Protein 2VN8 (pdb70)

CATH classification: 3.90.180.10 (+1 more: 3.40.50.720)

GO terms:
  GO:0005741 mitochondrial outer membrane (C, IDA)
  GO:0005741 mitochondrial outer membrane (C, EXP)
  GO:0005759 mitochondrial matrix (C, IDA)
  GO:0008753 NADPH dehydrogenase (quinone) activity (F, IDA)
  GO:0006744 ubiquinone biosynthetic process (P, IDA)
  GO:0050136 NADH dehydrogenase (quinone) (non-electrogenic) activity (F, IDA)
  GO:0005739 mitochondrion (C, HTP)
  GO:0005515 protein binding (F, IPI)

Radius of gyration: 31.65 Å; Cα contacts (8 Å, |Δi|>4): 1696; chains: 2; bounding box: 79×56×87 Å

B-factor: mean 46.21, std 8.5, range [23.72, 97.73]

Nearest PDB structures (foldseek):
  2vn8-assembly2_B  TM=1.001E+00  e=1.237E-77  Homo sapiens
  3fbg-assembly1_B  TM=8.139E-01  e=8.336E-25  Staphylococcus haemolyticus JCSC1435
  4dvj-assembly1_A  TM=7.873E-01  e=5.101E-25  Rhizobium etli CFN 42
  4dvj-assembly1_B  TM=7.819E-01  e=1.742E-24  Rhizobium etli CFN 42
  3nx4-assembly1_B  TM=6.907E-01  e=1.406E-17  Salmonella enterica subsp. enterica serovar Typhimurium str. LT2

Organism: Homo sapiens (NCBI:txid9606)

Structure (mmCIF, N/CA/C/O backbone):
data_2VN8
#
_entry.id   2VN8
#
_cell.length_a   106.950
_cell.length_b   106.950
_cell.length_c   177.492
_cell.angle_alpha   90.00
_cell.angle_beta   90.00
_cell.angle_gamma   120.00
#
_symmetry.space_group_name_H-M   'P 32 2 1'
#
loop_
_entity.id
_entity.type
_entity.pdbx_description
1 polymer 'RETICULON-4-INTERACTING PROTEIN 1'
2 non-polymer 'NADPH DIHYDRO-NICOTINAMIDE-ADENINE-DINUCLEOTIDE PHOSPHATE'
3 non-polymer 'SODIUM ION'
4 non-polymer 'CITRIC ACID'
5 non-polymer GLYCEROL
6 water water
#
loop_
_atom_site.group_PDB
_atom_site.id
_atom_site.type_symbol
_atom_site.label_atom_id
_atom_site.label_alt_id
_atom_site.label_comp_id
_atom_site.label_asym_id
_atom_site.label_entity_id
_atom_site.label_seq_id
_atom_site.pdbx_PDB_ins_code
_atom_site.Cartn_x
_atom_site.Cartn_y
_atom_site.Cartn_z
_atom_site.occupancy
_atom_site.B_iso_or_equiv
_atom_site.auth_seq_id
_atom_site.auth_comp_id
_atom_site.auth_asym_id
_atom_site.auth_atom_id
_atom_site.pdbx_PDB_model_num
ATOM 1 N N . LEU A 1 18 ? 16.395 18.111 140.842 1.00 67.74 -5 LEU A N 1
ATOM 2 C CA . LEU A 1 18 ? 17.015 19.007 141.863 1.00 66.55 -5 LEU A CA 1
ATOM 3 C C . LEU A 1 18 ? 18.408 18.483 142.221 1.00 64.93 -5 LEU A C 1
ATOM 4 O O . LEU A 1 18 ? 19.407 18.996 141.722 1.00 61.84 -5 LEU A O 1
ATOM 6 N N . TYR A 1 19 ? 18.462 17.446 143.055 1.00 61.31 -4 TYR A N 1
ATOM 7 C CA . TYR A 1 19 ? 19.722 16.901 143.523 1.00 62.54 -4 TYR A CA 1
ATOM 8 C C . TYR A 1 19 ? 20.587 16.431 142.355 1.00 61.81 -4 TYR A C 1
ATOM 9 O O . TYR A 1 19 ? 20.089 16.153 141.263 1.00 62.52 -4 TYR A O 1
ATOM 11 N N . PHE A 1 20 ? 21.891 16.393 142.609 1.00 59.25 -3 PHE A N 1
ATOM 12 C CA . PHE A 1 20 ? 22.885 15.848 141.707 1.00 55.79 -3 PHE A CA 1
ATOM 13 C C . PHE A 1 20 ? 23.137 14.479 142.256 1.00 56.86 -3 PHE A C 1
ATOM 14 O O . PHE A 1 20 ? 23.487 14.351 143.428 1.00 60.92 -3 PHE A O 1
ATOM 22 N N . GLN A 1 21 ? 22.975 13.454 141.426 1.00 54.98 -2 GLN A N 1
ATOM 23 C CA . GLN A 1 21 ? 23.258 12.076 141.832 1.00 52.96 -2 GLN A CA 1
ATOM 24 C C . GLN A 1 21 ? 24.232 11.488 140.827 1.00 51.94 -2 GLN A C 1
ATOM 25 O O . GLN A 1 21 ? 24.246 11.888 139.667 1.00 52.49 -2 GLN A O 1
ATOM 31 N N . SER A 1 22 ? 25.046 10.549 141.273 1.00 49.74 -1 SER A N 1
ATOM 32 C CA . SER A 1 22 ? 26.023 9.928 140.404 1.00 49.15 -1 SER A CA 1
ATOM 33 C C . SER A 1 22 ? 26.159 8.453 140.776 1.00 49.09 -1 SER A C 1
ATOM 34 O O . SER A 1 22 ? 25.716 8.035 141.830 1.00 48.82 -1 SER A O 1
ATOM 37 N N . MET A 1 23 ? 26.791 7.687 139.901 1.00 49.58 0 MET A N 1
ATOM 38 C CA . MET A 1 23 ? 26.888 6.235 140.011 1.00 48.38 0 MET A CA 1
ATOM 39 C C . MET A 1 23 ? 28.247 5.727 140.426 1.00 47.46 0 MET A C 1
ATOM 40 O O . MET A 1 23 ? 29.275 6.281 140.036 1.00 42.92 0 MET A O 1
ATOM 45 N N . ALA A 1 24 ? 28.244 4.619 141.155 1.00 41.63 45 ALA A N 1
ATOM 46 C CA . ALA A 1 24 ? 29.478 3.995 141.574 1.00 40.94 45 ALA A CA 1
ATOM 47 C C . ALA A 1 24 ? 29.225 2.556 141.994 1.00 41.83 45 ALA A C 1
ATOM 48 O O . ALA A 1 24 ? 28.116 2.179 142.320 1.00 39.06 45 ALA A O 1
ATOM 50 N N . TRP A 1 25 ? 30.269 1.749 141.928 1.00 40.18 46 TRP A N 1
ATOM 51 C CA . TRP A 1 25 ? 30.307 0.482 142.615 1.00 40.96 46 TRP A CA 1
ATOM 52 C C . TRP A 1 25 ? 31.076 0.708 143.920 1.00 43.05 46 TRP A C 1
ATOM 53 O O . TRP A 1 25 ? 32.224 1.137 143.898 1.00 41.94 46 TRP A O 1
ATOM 64 N N . VAL A 1 26 ? 30.424 0.429 145.048 1.00 47.18 47 VAL A N 1
ATOM 65 C CA . VAL A 1 26 ? 31.013 0.636 146.376 1.00 43.39 47 VAL A CA 1
ATOM 66 C C . VAL A 1 26 ? 30.914 -0.650 147.213 1.00 43.71 47 VAL A C 1
ATOM 67 O O . VAL A 1 26 ? 30.136 -1.564 146.901 1.00 42.80 47 VAL A O 1
ATOM 71 N N . ILE A 1 27 ? 31.743 -0.729 148.250 1.00 42.76 48 ILE A N 1
ATOM 72 C CA . ILE A 1 27 ? 31.574 -1.770 149.283 1.00 40.47 48 ILE A CA 1
ATOM 73 C C . ILE A 1 27 ? 31.317 -1.096 150.622 1.00 37.94 48 ILE A C 1
ATOM 74 O O . ILE A 1 27 ? 31.737 0.061 150.867 1.00 41.98 48 ILE A O 1
ATOM 79 N N . ASP A 1 28 ? 30.556 -1.790 151.460 1.00 41.21 49 ASP A N 1
ATOM 80 C CA . ASP A 1 28 ? 30.177 -1.323 152.792 1.00 42.20 49 ASP A CA 1
ATOM 81 C C . ASP A 1 28 ? 30.854 -2.093 153.919 1.00 41.61 49 ASP A C 1
ATOM 82 O O . ASP A 1 28 ? 30.736 -1.727 155.089 1.00 43.43 49 ASP A O 1
ATOM 87 N N . LYS A 1 29 ? 31.524 -3.179 153.561 1.00 43.09 50 LYS A N 1
ATOM 88 C CA . LYS A 1 29 ? 32.309 -3.984 154.472 1.00 43.08 50 LYS A CA 1
ATOM 89 C C . LYS A 1 29 ? 33.237 -4.831 153.621 1.00 44.27 50 LYS A C 1
ATOM 90 O O . LYS A 1 29 ? 32.998 -5.000 152.412 1.00 41.80 50 LYS A O 1
ATOM 96 N N . TYR A 1 30 ? 34.275 -5.381 154.240 1.00 45.62 51 TYR A N 1
ATOM 97 C CA . TYR A 1 30 ? 35.204 -6.262 153.522 1.00 41.88 51 TYR A CA 1
ATOM 98 C C . TYR A 1 30 ? 34.608 -7.642 153.403 1.00 44.36 51 TYR A C 1
ATOM 99 O O . TYR A 1 30 ? 33.819 -8.051 154.234 1.00 44.45 51 TYR A O 1
ATOM 108 N N . GLY A 1 31 ? 34.971 -8.363 152.359 1.00 43.90 52 GLY A N 1
ATOM 109 C CA . GLY A 1 31 ? 34.408 -9.677 152.149 1.00 41.81 52 GLY A CA 1
ATOM 110 C C . GLY A 1 31 ? 34.649 -10.187 150.753 1.00 40.97 52 GLY A C 1
ATOM 111 O O . GLY A 1 31 ? 35.505 -9.695 150.029 1.00 45.30 52 GLY A O 1
ATOM 112 N N . LYS A 1 32 ? 33.872 -11.189 150.394 1.00 44.79 53 LYS A N 1
ATOM 113 C CA . LYS A 1 32 ? 33.922 -11.829 149.104 1.00 43.77 53 LYS A CA 1
ATOM 114 C C . LYS A 1 32 ? 33.166 -10.953 148.108 1.00 44.33 53 LYS A C 1
ATOM 115 O O . LYS A 1 32 ? 32.655 -9.888 148.466 1.00 43.86 53 LYS A O 1
ATOM 121 N N . ASN A 1 33 ? 33.111 -11.395 146.857 1.00 42.72 54 ASN A N 1
ATOM 122 C CA . ASN A 1 33 ? 32.684 -10.522 145.763 1.00 44.28 54 ASN A CA 1
ATOM 123 C C . ASN A 1 33 ? 31.270 -9.957 145.931 1.00 43.61 54 ASN A C 1
ATOM 124 O O . ASN A 1 33 ? 30.948 -8.888 145.407 1.00 42.56 54 ASN A O 1
ATOM 129 N N . GLU A 1 34 ? 30.459 -10.677 146.701 1.00 42.31 55 GLU A N 1
ATOM 130 C CA . GLU A 1 34 ? 29.084 -10.297 147.031 1.00 45.09 55 GLU A CA 1
ATOM 131 C C . GLU A 1 34 ? 28.962 -8.925 147.706 1.00 44.25 55 GLU A C 1
ATOM 132 O O . GLU A 1 34 ? 27.901 -8.340 147.657 1.00 49.62 55 GLU A O 1
ATOM 138 N N . VAL A 1 35 ? 30.029 -8.406 148.318 1.00 43.98 56 VAL A N 1
ATOM 139 C CA . VAL A 1 35 ? 29.967 -7.088 148.960 1.00 43.60 56 VAL A CA 1
ATOM 140 C C . VAL A 1 35 ? 29.875 -5.929 147.962 1.00 43.52 56 VAL A C 1
ATOM 141 O O . VAL A 1 35 ? 29.475 -4.817 148.331 1.00 45.11 56 VAL A O 1
ATOM 145 N N . LEU A 1 36 ? 30.167 -6.184 146.695 1.00 41.30 57 LEU A N 1
ATOM 146 C CA . LEU A 1 36 ? 30.064 -5.137 145.676 1.00 41.70 57 LEU A CA 1
ATOM 147 C C . LEU A 1 36 ? 28.623 -4.658 145.542 1.00 38.86 57 LEU A C 1
ATOM 148 O O . LEU A 1 36 ? 27.707 -5.464 145.429 1.00 42.30 57 LEU A O 1
ATOM 153 N N . ARG A 1 37 ? 28.413 -3.345 145.602 1.00 39.62 58 ARG A N 1
ATOM 154 C CA . ARG A 1 37 ? 27.051 -2.797 145.490 1.00 41.33 58 ARG A CA 1
ATOM 155 C C . ARG A 1 37 ? 27.003 -1.587 144.572 1.00 36.50 58 ARG A C 1
ATOM 156 O O . ARG A 1 37 ? 27.798 -0.651 144.697 1.00 40.64 58 ARG A O 1
ATOM 164 N N . PHE A 1 38 ? 26.034 -1.594 143.666 1.00 42.52 59 PHE A N 1
ATOM 165 C CA . PHE A 1 38 ? 25.862 -0.493 142.717 1.00 38.71 59 PHE A CA 1
ATOM 166 C C . PHE A 1 38 ? 24.906 0.549 143.310 1.00 39.46 59 PHE A C 1
ATOM 167 O O . PHE A 1 38 ? 23.834 0.215 143.820 1.00 37.46 59 PHE A O 1
ATOM 175 N N . THR A 1 39 ? 25.295 1.812 143.231 1.00 39.41 60 THR A N 1
ATOM 176 C CA . THR A 1 39 ? 24.473 2.892 143.735 1.00 42.32 60 THR A CA 1
ATOM 177 C C . THR A 1 39 ? 24.380 3.992 142.689 1.00 41.11 60 THR A C 1
ATOM 178 O O . THR A 1 39 ? 25.345 4.272 142.001 1.00 41.73 60 THR A O 1
ATOM 182 N N . GLN A 1 40 ? 23.202 4.577 142.563 1.00 40.80 61 GLN A N 1
ATOM 183 C CA . GLN A 1 40 ? 22.997 5.772 141.749 1.00 45.32 61 GLN A CA 1
ATOM 184 C C . GLN A 1 40 ? 22.793 6.990 142.638 1.00 44.99 61 GLN A C 1
ATOM 185 O O . GLN A 1 40 ? 22.248 7.998 142.199 1.00 46.72 61 GLN A O 1
ATOM 191 N N . ASN A 1 41 ? 23.258 6.899 143.884 1.00 46.73 62 ASN A N 1
ATOM 192 C CA . ASN A 1 41 ? 23.045 7.952 144.860 1.00 48.12 62 ASN A CA 1
ATOM 193 C C . ASN A 1 41 ? 24.355 8.473 145.396 1.00 48.74 62 ASN A C 1
ATOM 194 O O . ASN A 1 41 ? 24.421 8.882 146.538 1.00 48.21 62 ASN A O 1
ATOM 199 N N . MET A 1 42 ? 25.407 8.446 144.587 1.00 53.18 63 MET A N 1
ATOM 200 C CA . MET A 1 42 ? 26.661 9.054 145.005 1.00 52.89 63 MET A CA 1
ATOM 201 C C . MET A 1 42 ? 26.507 10.569 144.953 1.00 52.98 63 MET A C 1
ATOM 202 O O . MET A 1 42 ? 25.831 11.132 144.061 1.00 52.84 63 MET A O 1
ATOM 207 N N . MET A 1 43 ? 27.097 11.211 145.962 1.00 50.29 64 MET A N 1
ATOM 208 C CA . MET A 1 43 ? 27.154 12.665 146.044 1.00 48.67 64 MET A CA 1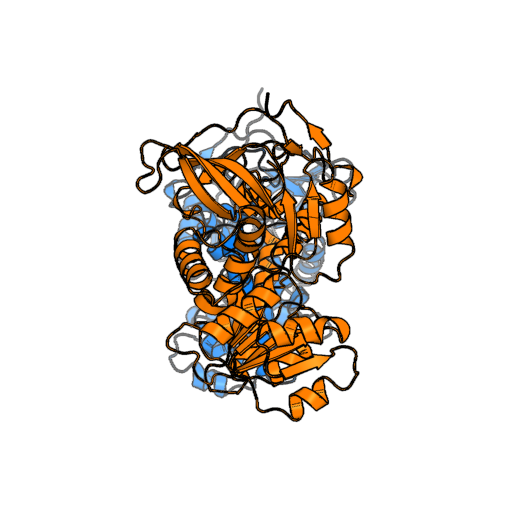
ATOM 209 C C . MET A 1 43 ? 28.095 13.208 144.961 1.00 47.27 64 MET A C 1
ATOM 210 O O . MET A 1 43 ? 29.022 12.544 144.548 1.00 45.02 64 MET A O 1
ATOM 212 N N . MET A 1 44 ? 27.829 14.421 144.508 1.00 47.58 65 MET A N 1
ATOM 213 C CA . MET A 1 44 ? 28.728 15.152 143.624 1.00 47.96 65 MET A CA 1
ATOM 214 C C . MET A 1 44 ? 30.183 15.160 144.114 1.00 44.80 65 MET A C 1
ATOM 215 O O . MET A 1 44 ? 30.429 15.298 145.305 1.00 48.24 65 MET A O 1
ATOM 220 N N . PRO A 1 45 ? 31.154 15.078 143.191 1.00 45.42 66 PRO A N 1
ATOM 221 C CA . PRO A 1 45 ? 32.532 15.097 143.671 1.00 43.28 66 PRO A CA 1
ATOM 222 C C . PRO A 1 45 ? 32.933 16.503 144.118 1.00 48.72 66 PRO A C 1
ATOM 223 O O . PRO A 1 45 ? 32.403 17.484 143.602 1.00 42.96 66 PRO A O 1
ATOM 227 N N . ILE A 1 46 ? 33.848 16.587 145.076 1.00 47.32 67 ILE A N 1
ATOM 228 C CA . ILE A 1 46 ? 34.204 17.860 145.701 1.00 48.78 67 ILE A CA 1
ATOM 229 C C . ILE A 1 46 ? 35.717 18.056 145.646 1.00 46.58 67 ILE A C 1
ATOM 230 O O . ILE A 1 46 ? 36.467 17.161 145.959 1.00 42.01 67 ILE A O 1
ATOM 235 N N . ILE A 1 47 ? 36.140 19.245 145.249 1.00 47.36 68 ILE A N 1
ATOM 236 C CA . ILE A 1 47 ? 37.525 19.681 145.394 1.00 46.68 68 ILE A CA 1
ATOM 237 C C . ILE A 1 47 ? 37.713 20.265 146.808 1.00 45.43 68 ILE A C 1
ATOM 238 O O . ILE A 1 47 ? 37.184 21.317 147.123 1.00 43.85 68 ILE A O 1
ATOM 243 N N . HIS A 1 48 ? 38.426 19.539 147.665 1.00 48.07 69 HIS A N 1
ATOM 244 C CA . HIS A 1 48 ? 38.739 20.017 149.027 1.00 50.99 69 HIS A CA 1
ATOM 245 C C . HIS A 1 48 ? 40.008 20.855 149.084 1.00 46.67 69 HIS A C 1
ATOM 246 O O . HIS A 1 48 ? 40.106 21.712 149.916 1.00 47.74 69 HIS A O 1
ATOM 253 N N . TYR A 1 49 ? 40.973 20.575 148.204 1.00 48.20 70 TYR A N 1
ATOM 254 C CA . TYR A 1 49 ? 42.297 21.202 148.216 1.00 43.74 70 TYR A CA 1
ATOM 255 C C . TYR A 1 49 ? 42.584 21.855 146.878 1.00 40.60 70 TYR A C 1
ATOM 256 O O . TYR A 1 49 ? 42.180 21.335 145.851 1.00 38.66 70 TYR A O 1
ATOM 265 N N . PRO A 1 50 ? 43.306 22.993 146.872 1.00 37.99 71 PRO A N 1
ATOM 266 C CA . PRO A 1 50 ? 43.474 23.720 145.618 1.00 37.59 71 PRO A CA 1
ATOM 267 C C . PRO A 1 50 ? 44.315 23.025 144.526 1.00 41.10 71 PRO A C 1
ATOM 268 O O . PRO A 1 50 ? 44.382 23.510 143.398 1.00 42.71 71 PRO A O 1
ATOM 272 N N . ASN A 1 51 ? 44.886 21.870 144.825 1.00 36.84 72 ASN A N 1
ATOM 273 C CA . ASN A 1 51 ? 45.687 21.126 143.853 1.00 39.26 72 ASN A CA 1
ATOM 274 C C . ASN A 1 51 ? 44.938 19.879 143.287 1.00 42.74 72 ASN A C 1
ATOM 275 O O . ASN A 1 51 ? 45.532 19.055 142.591 1.00 42.74 72 ASN A O 1
ATOM 280 N N . GLU A 1 52 ? 43.637 19.759 143.572 1.00 38.85 73 GLU A N 1
ATOM 281 C CA . GLU A 1 52 ? 42.861 18.645 143.066 1.00 43.15 73 GLU A CA 1
ATOM 282 C C . GLU A 1 52 ? 42.193 18.970 141.722 1.00 43.56 73 GLU A C 1
ATOM 283 O O . GLU A 1 52 ? 41.998 20.134 141.355 1.00 42.29 73 GLU A O 1
ATOM 289 N N . VAL A 1 53 ? 41.884 17.890 141.021 1.00 39.22 74 VAL A N 1
ATOM 290 C CA . VAL A 1 53 ? 41.217 17.881 139.739 1.00 43.44 74 VAL A CA 1
ATOM 291 C C . VAL A 1 53 ? 40.090 16.836 139.858 1.00 40.13 74 VAL A C 1
ATOM 292 O O . VAL A 1 53 ? 40.323 15.758 140.353 1.00 40.61 74 VAL A O 1
ATOM 296 N N . ILE A 1 54 ? 38.877 17.180 139.439 1.00 40.83 75 ILE A N 1
ATOM 297 C CA . ILE A 1 54 ? 37.814 16.201 139.214 1.00 40.73 75 ILE A CA 1
ATOM 298 C C . ILE A 1 54 ? 37.848 15.704 137.779 1.00 40.75 75 ILE A C 1
ATOM 299 O O . ILE A 1 54 ? 37.799 16.490 136.855 1.00 37.95 75 ILE A O 1
ATOM 304 N N . VAL A 1 55 ? 37.823 14.390 137.615 1.00 38.87 76 VAL A N 1
ATOM 305 C CA . VAL A 1 55 ? 37.845 13.733 136.326 1.00 41.24 76 VAL A CA 1
ATOM 306 C C . VAL A 1 55 ? 36.562 12.902 136.069 1.00 42.23 76 VAL A C 1
ATOM 307 O O . VAL A 1 55 ? 36.104 12.203 136.947 1.00 38.39 76 VAL A O 1
ATOM 311 N N . LYS A 1 56 ? 35.960 13.040 134.892 1.00 39.45 77 LYS A N 1
ATOM 312 C CA . LYS A 1 56 ? 34.917 12.121 134.442 1.00 38.17 77 LYS A CA 1
ATOM 313 C C . LYS A 1 56 ? 35.635 10.861 134.021 1.00 40.11 77 LYS A C 1
ATOM 314 O O . LYS A 1 56 ? 36.441 10.897 133.100 1.00 46.02 77 LYS A O 1
ATOM 320 N N . VAL A 1 57 ? 35.326 9.756 134.680 1.00 41.09 78 VAL A N 1
ATOM 321 C CA . VAL A 1 57 ? 35.883 8.453 134.315 1.00 39.88 78 VAL A CA 1
ATOM 322 C C . VAL A 1 57 ? 35.207 7.921 133.012 1.00 42.40 78 VAL A C 1
ATOM 323 O O . VAL A 1 57 ? 33.988 7.779 132.922 1.00 39.58 78 VAL A O 1
ATOM 327 N N . HIS A 1 58 ? 36.020 7.640 132.003 1.00 43.48 79 HIS A N 1
ATOM 328 C CA . HIS A 1 58 ? 35.537 6.976 130.770 1.00 41.34 79 HIS A CA 1
ATOM 329 C C . HIS A 1 58 ? 35.861 5.507 130.827 1.00 43.55 79 HIS A C 1
ATOM 330 O O . HIS A 1 58 ? 35.097 4.686 130.353 1.00 44.43 79 HIS A O 1
ATOM 337 N N . ALA A 1 59 ? 37.024 5.167 131.371 1.00 40.30 80 ALA A N 1
ATOM 338 C CA . ALA A 1 59 ? 37.361 3.741 131.584 1.00 40.02 80 ALA A CA 1
ATOM 339 C C . ALA A 1 59 ? 38.279 3.562 132.770 1.00 41.74 80 ALA A C 1
ATOM 340 O O . ALA A 1 59 ? 38.977 4.501 133.185 1.00 40.71 80 ALA A O 1
ATOM 342 N N . ALA A 1 60 ? 38.259 2.347 133.321 1.00 41.82 81 ALA A N 1
ATOM 343 C CA . ALA A 1 60 ? 39.019 1.981 134.509 1.00 43.49 81 ALA A CA 1
ATOM 344 C C . ALA A 1 60 ? 39.466 0.539 134.291 1.00 45.21 81 ALA A C 1
ATOM 345 O O . ALA A 1 60 ? 38.953 -0.108 133.446 1.00 50.99 81 ALA A O 1
ATOM 347 N N . SER A 1 61 ? 40.464 0.079 135.007 1.00 47.79 82 SER A N 1
ATOM 348 C CA . SER A 1 61 ? 40.903 -1.306 134.917 1.00 48.60 82 SER A CA 1
ATOM 349 C C . SER A 1 61 ? 40.785 -1.862 136.313 1.00 45.30 82 SER A C 1
ATOM 350 O O . SER A 1 61 ? 40.718 -1.090 137.281 1.00 45.74 82 SER A O 1
ATOM 353 N N . VAL A 1 62 ? 40.705 -3.181 136.385 1.00 45.85 83 VAL A N 1
ATOM 354 C CA . VAL A 1 62 ? 40.738 -3.939 137.623 1.00 46.70 83 VAL A CA 1
ATOM 355 C C . VAL A 1 62 ? 42.158 -4.498 137.796 1.00 48.87 83 VAL A C 1
ATOM 356 O O . VAL A 1 62 ? 42.774 -4.969 136.853 1.00 49.51 83 VAL A O 1
ATOM 360 N N . ASN A 1 63 ? 42.644 -4.452 139.028 1.00 46.02 84 ASN A N 1
ATOM 361 C CA . ASN A 1 63 ? 44.025 -4.793 139.387 1.00 46.07 84 ASN A CA 1
ATOM 362 C C . ASN A 1 63 ? 43.900 -5.815 140.513 1.00 43.69 84 ASN A C 1
ATOM 363 O O . ASN A 1 63 ? 42.891 -5.780 141.252 1.00 40.87 84 ASN A O 1
ATOM 368 N N . PRO A 1 64 ? 44.865 -6.747 140.654 1.00 41.41 85 PRO A N 1
ATOM 369 C CA . PRO A 1 64 ? 44.715 -7.611 141.816 1.00 42.36 85 PRO A CA 1
ATOM 370 C C . PRO A 1 64 ? 44.575 -6.889 143.148 1.00 41.42 85 PRO A C 1
ATOM 371 O O . PRO A 1 64 ? 43.873 -7.401 144.008 1.00 44.46 85 PRO A O 1
ATOM 375 N N . ILE A 1 65 ? 45.223 -5.725 143.321 1.00 46.86 86 ILE A N 1
ATOM 376 C CA . ILE A 1 65 ? 45.082 -4.940 144.579 1.00 43.22 86 ILE A CA 1
ATOM 377 C C . ILE A 1 65 ? 43.604 -4.656 144.869 1.00 46.24 86 ILE A C 1
ATOM 378 O O . ILE A 1 65 ? 43.189 -4.604 146.035 1.00 43.28 86 ILE A O 1
ATOM 383 N N . ASP A 1 66 ? 42.791 -4.480 143.831 1.00 46.78 87 ASP A N 1
ATOM 384 C CA . ASP A 1 66 ? 41.345 -4.261 144.039 1.00 43.97 87 ASP A CA 1
ATOM 385 C C . ASP A 1 66 ? 40.604 -5.425 144.649 1.00 42.00 87 ASP A C 1
ATOM 386 O O . ASP A 1 66 ? 39.743 -5.219 145.505 1.00 41.66 87 ASP A O 1
ATOM 391 N N . VAL A 1 67 ? 40.881 -6.632 144.158 1.00 42.50 88 VAL A N 1
ATOM 392 C CA . VAL A 1 67 ? 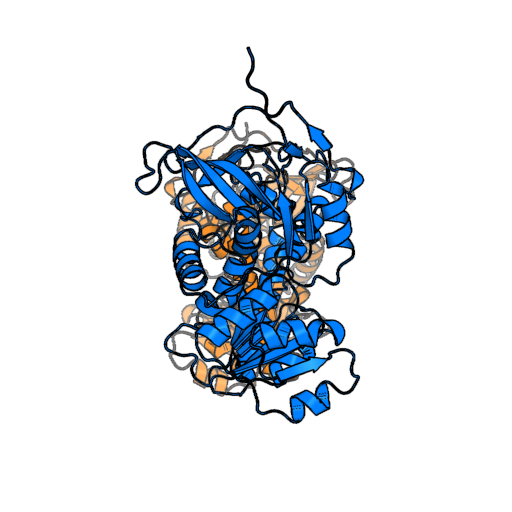40.249 -7.850 144.676 1.00 42.05 88 VAL A CA 1
ATOM 393 C C . VAL A 1 67 ? 40.717 -8.073 146.115 1.00 43.71 88 VAL A C 1
ATOM 394 O O . VAL A 1 67 ? 39.953 -8.428 146.996 1.00 43.14 88 VAL A O 1
ATOM 398 N N . ASN A 1 68 ? 42.000 -7.845 146.359 1.00 47.22 89 ASN A N 1
ATOM 399 C CA . ASN A 1 68 ? 42.549 -8.064 147.673 1.00 44.64 89 ASN A CA 1
ATOM 400 C C . ASN A 1 68 ? 42.009 -7.066 148.685 1.00 43.59 89 ASN A C 1
ATOM 401 O O . ASN A 1 68 ? 41.583 -7.458 149.767 1.00 46.82 89 ASN A O 1
ATOM 406 N N . MET A 1 69 ? 42.023 -5.793 148.335 1.00 42.70 90 MET A N 1
ATOM 407 C CA . MET A 1 69 ? 41.414 -4.748 149.183 1.00 44.25 90 MET A CA 1
ATOM 408 C C . MET A 1 69 ? 39.941 -4.967 149.463 1.00 41.99 90 MET A C 1
ATOM 409 O O . MET A 1 69 ? 39.487 -4.657 150.561 1.00 41.10 90 MET A O 1
ATOM 414 N N . ARG A 1 70 ? 39.203 -5.499 148.487 1.00 42.68 91 ARG A N 1
ATOM 415 C CA . ARG A 1 70 ? 37.803 -5.865 148.712 1.00 42.48 91 ARG A CA 1
ATOM 416 C C . ARG A 1 70 ? 37.685 -6.834 149.882 1.00 42.51 91 ARG A C 1
ATOM 417 O O . ARG A 1 70 ? 36.782 -6.710 150.697 1.00 42.37 91 ARG A O 1
ATOM 425 N N . SER A 1 71 ? 38.610 -7.777 149.954 1.00 46.11 92 SER A N 1
ATOM 426 C CA . SER A 1 71 ? 38.669 -8.755 151.030 1.00 44.88 92 SER A CA 1
ATOM 427 C C . SER A 1 71 ? 39.285 -8.270 152.353 1.00 43.88 92 SER A C 1
ATOM 428 O O . SER A 1 71 ? 39.303 -9.034 153.306 1.00 43.40 92 SER A O 1
ATOM 431 N N . GLY A 1 72 ? 39.778 -7.035 152.424 1.00 42.59 93 GLY A N 1
ATOM 432 C CA . GLY A 1 72 ? 40.317 -6.480 153.678 1.00 42.96 93 GLY A CA 1
ATOM 433 C C . GLY A 1 72 ? 41.822 -6.258 153.669 1.00 44.62 93 GLY A C 1
ATOM 434 O O . GLY A 1 72 ? 42.371 -5.664 154.579 1.00 42.24 93 GLY A O 1
ATOM 435 N N . TYR A 1 73 ? 42.492 -6.719 152.625 1.00 43.36 94 TYR A N 1
ATOM 436 C CA . TYR A 1 73 ? 43.932 -6.612 152.544 1.00 43.08 94 TYR A CA 1
ATOM 437 C C . TYR A 1 73 ? 44.383 -5.165 152.682 1.00 45.13 94 TYR A C 1
ATOM 438 O O . TYR A 1 73 ? 43.863 -4.295 152.009 1.00 42.47 94 TYR A O 1
ATOM 447 N N . GLY A 1 74 ? 45.354 -4.915 153.557 1.00 42.97 95 GLY A N 1
ATOM 448 C CA . GLY A 1 74 ? 45.894 -3.572 153.733 1.00 44.17 95 GLY A CA 1
ATOM 449 C C . GLY A 1 74 ? 45.036 -2.584 154.519 1.00 46.30 95 GLY A C 1
ATOM 450 O O . GLY A 1 74 ? 45.461 -1.464 154.721 1.00 46.27 95 GLY A O 1
ATOM 451 N N . ALA A 1 75 ? 43.857 -3.008 154.980 1.00 45.76 96 ALA A N 1
ATOM 452 C CA . ALA A 1 75 ? 42.892 -2.131 155.627 1.00 43.74 96 ALA A CA 1
ATOM 453 C C . ALA A 1 75 ? 43.523 -1.316 156.760 1.00 44.49 96 ALA A C 1
ATOM 454 O O . ALA A 1 75 ? 43.254 -0.136 156.877 1.00 45.88 96 ALA A O 1
ATOM 456 N N . THR A 1 76 ? 44.389 -1.937 157.553 1.00 42.63 97 THR A N 1
ATOM 457 C CA . THR A 1 76 ? 44.984 -1.322 158.727 1.00 42.75 97 THR A CA 1
ATOM 458 C C . THR A 1 76 ? 45.901 -0.200 158.340 1.00 43.23 97 THR A C 1
ATOM 459 O O . THR A 1 76 ? 45.798 0.899 158.860 1.00 44.05 97 THR A O 1
ATOM 463 N N . ALA A 1 77 ? 46.817 -0.497 157.434 1.00 40.79 98 ALA A N 1
ATOM 464 C CA . ALA A 1 77 ? 47.754 0.479 156.958 1.00 45.04 98 ALA A CA 1
ATOM 465 C C . ALA A 1 77 ? 47.014 1.587 156.178 1.00 43.91 98 ALA A C 1
ATOM 466 O O . ALA A 1 77 ? 47.343 2.748 156.303 1.00 41.07 98 ALA A O 1
ATOM 468 N N . LEU A 1 78 ? 46.028 1.222 155.367 1.00 43.42 99 LEU A N 1
ATOM 469 C CA . LEU A 1 78 ? 45.375 2.201 154.508 1.00 42.46 99 LEU A CA 1
ATOM 470 C C . LEU A 1 78 ? 44.520 3.131 155.309 1.00 40.75 99 LEU A C 1
ATOM 471 O O . LEU A 1 78 ? 44.445 4.284 154.958 1.00 41.23 99 LEU A O 1
ATOM 476 N N . ASN A 1 79 ? 43.957 2.654 156.421 1.00 40.93 100 ASN A N 1
ATOM 477 C CA . ASN A 1 79 ? 43.149 3.493 157.291 1.00 42.98 100 ASN A CA 1
ATOM 478 C C . ASN A 1 79 ? 43.973 4.511 158.019 1.00 43.46 100 ASN A C 1
ATOM 479 O O . ASN A 1 79 ? 43.532 5.622 158.208 1.00 43.10 100 ASN A O 1
ATOM 484 N N . MET A 1 80 ? 45.192 4.144 158.376 1.00 45.11 101 MET A N 1
ATOM 485 C CA . MET A 1 80 ? 46.107 5.101 158.948 1.00 45.31 101 MET A CA 1
ATOM 486 C C . MET A 1 80 ? 46.410 6.220 157.951 1.00 44.11 101 MET A C 1
ATOM 487 O O . MET A 1 80 ? 46.470 7.369 158.335 1.00 45.61 101 MET A O 1
ATOM 492 N N . LYS A 1 81 ? 46.612 5.854 156.694 1.00 43.01 102 LYS A N 1
ATOM 493 C CA . LYS A 1 81 ? 46.808 6.793 155.604 1.00 46.32 102 LYS A CA 1
ATOM 494 C C . LYS A 1 81 ? 45.594 7.675 155.337 1.00 47.43 102 LYS A C 1
ATOM 495 O O . LYS A 1 81 ? 45.748 8.845 155.016 1.00 48.52 102 LYS A O 1
ATOM 501 N N . ARG A 1 82 ? 44.398 7.093 155.432 1.00 45.99 103 ARG A N 1
ATOM 502 C CA . ARG A 1 82 ? 43.153 7.820 155.224 1.00 41.20 103 ARG A CA 1
ATOM 503 C C . ARG A 1 82 ? 42.926 8.848 156.316 1.00 46.10 103 ARG A C 1
ATOM 504 O O . ARG A 1 82 ? 42.312 9.880 156.079 1.00 49.82 103 ARG A O 1
ATOM 512 N N . ASP A 1 83 ? 43.397 8.550 157.521 1.00 46.49 104 ASP A N 1
ATOM 513 C CA . ASP A 1 83 ? 43.135 9.393 158.666 1.00 52.78 104 ASP A CA 1
ATOM 514 C C . ASP A 1 83 ? 44.319 9.443 159.639 1.00 54.82 104 ASP A C 1
ATOM 515 O O . ASP A 1 83 ? 44.290 8.833 160.724 1.00 49.29 104 ASP A O 1
ATOM 520 N N . PRO A 1 84 ? 45.363 10.190 159.252 1.00 60.96 105 PRO A N 1
ATOM 521 C CA . PRO A 1 84 ? 46.587 10.316 160.039 1.00 66.74 105 PRO A CA 1
ATOM 522 C C . PRO A 1 84 ? 46.312 10.703 161.500 1.00 73.08 105 PRO A C 1
ATOM 523 O O . PRO A 1 84 ? 46.958 10.181 162.415 1.00 75.81 105 PRO A O 1
ATOM 527 N N . LEU A 1 85 ? 45.339 11.590 161.709 1.00 77.05 106 LEU A N 1
ATOM 528 C CA . LEU A 1 85 ? 45.046 12.134 163.042 1.00 78.24 106 LEU A CA 1
ATOM 529 C C . LEU A 1 85 ? 44.355 11.123 163.968 1.00 78.40 106 LEU A C 1
ATOM 530 O O . LEU A 1 85 ? 44.389 11.287 165.171 1.00 79.52 106 LEU A O 1
ATOM 535 N N . HIS A 1 86 ? 43.741 10.083 163.411 1.00 81.63 107 HIS A N 1
ATOM 536 C CA . HIS A 1 86 ? 42.764 9.244 164.134 1.00 84.95 107 HIS A CA 1
ATOM 537 C C . HIS A 1 86 ? 41.573 10.116 164.598 1.00 87.60 107 HIS A C 1
ATOM 538 O O . HIS A 1 86 ? 41.138 10.084 165.757 1.00 91.10 107 HIS A O 1
ATOM 545 N N . VAL A 1 87 ? 41.075 10.898 163.643 1.00 89.01 108 VAL A N 1
ATOM 546 C CA . VAL A 1 87 ? 39.940 11.794 163.801 1.00 89.28 108 VAL A CA 1
ATOM 547 C C . VAL A 1 87 ? 38.632 11.191 163.211 1.00 90.87 108 VAL A C 1
ATOM 548 O O . VAL A 1 87 ? 37.559 11.783 163.362 1.00 93.86 108 VAL A O 1
ATOM 552 N N . LYS A 1 88 ? 38.721 10.015 162.571 1.00 89.36 109 LYS A N 1
ATOM 553 C CA . LYS A 1 88 ? 37.548 9.274 162.039 1.00 87.56 109 LYS A CA 1
ATOM 554 C C . LYS A 1 88 ? 37.247 8.006 162.859 1.00 86.79 109 LYS A C 1
ATOM 555 O O . LYS A 1 88 ? 38.142 7.472 163.525 1.00 86.58 109 LYS A O 1
ATOM 561 N N . ILE A 1 89 ? 35.995 7.527 162.794 1.00 84.35 110 ILE A N 1
ATOM 562 C CA . ILE A 1 89 ? 35.556 6.309 163.519 1.00 80.29 110 ILE A CA 1
ATOM 563 C C . ILE A 1 89 ? 35.738 5.052 162.649 1.00 75.52 110 ILE A C 1
ATOM 564 O O . ILE A 1 89 ? 35.780 5.160 161.416 1.00 73.66 110 ILE A O 1
ATOM 566 N N . LYS A 1 90 ? 35.857 3.881 163.290 1.00 70.44 111 LYS A N 1
ATOM 567 C CA . LYS A 1 90 ? 36.054 2.599 162.574 1.00 67.83 111 LYS A CA 1
ATOM 568 C C . LYS A 1 90 ? 34.886 2.314 161.623 1.00 66.57 111 LYS A C 1
ATOM 569 O O . LYS A 1 90 ? 33.727 2.617 161.937 1.00 66.03 111 LYS A O 1
ATOM 573 N N . GLY A 1 91 ? 35.204 1.746 160.456 1.00 61.57 112 GLY A N 1
ATOM 574 C CA . GLY A 1 91 ? 34.237 1.591 159.379 1.00 56.38 112 GLY A CA 1
ATOM 575 C C . GLY A 1 91 ? 33.974 2.892 158.649 1.00 54.57 112 GLY A C 1
ATOM 576 O O . GLY A 1 91 ? 33.071 2.958 157.823 1.00 54.43 112 GLY A O 1
ATOM 577 N N . GLU A 1 92 ? 34.779 3.921 158.917 1.00 53.16 113 GLU A N 1
ATOM 578 C CA . GLU A 1 92 ? 34.592 5.233 158.292 1.00 49.37 113 GLU A CA 1
ATOM 579 C C . GLU A 1 92 ? 35.108 5.334 156.873 1.00 49.70 113 GLU A C 1
ATOM 580 O O . GLU A 1 92 ? 34.814 6.320 156.186 1.00 51.02 113 GLU A O 1
ATOM 582 N N . GLU A 1 93 ? 35.875 4.339 156.417 1.00 46.55 114 GLU A N 1
ATOM 583 C CA . GLU A 1 93 ? 36.247 4.261 155.007 1.00 44.00 114 GLU A CA 1
ATOM 584 C C . GLU A 1 93 ? 35.064 3.924 154.085 1.00 38.22 114 GLU A C 1
ATOM 585 O O . GLU A 1 93 ? 35.124 4.124 152.873 1.00 40.13 114 GLU A O 1
ATOM 591 N N . PHE A 1 94 ? 34.016 3.362 154.662 1.00 39.36 115 PHE A N 1
ATOM 592 C CA . PHE A 1 94 ? 32.865 2.890 153.913 1.00 39.33 115 PHE A CA 1
ATOM 593 C C . PHE A 1 94 ? 31.837 4.010 153.778 1.00 39.80 115 PHE A C 1
ATOM 594 O O . PHE A 1 94 ? 31.662 4.783 154.695 1.00 42.74 115 PHE A O 1
ATOM 602 N N . PRO A 1 95 ? 31.144 4.108 152.631 1.00 41.42 116 PRO A N 1
ATOM 603 C CA . PRO A 1 95 ? 31.281 3.269 151.434 1.00 39.05 116 PRO A CA 1
ATOM 604 C C . PRO A 1 95 ? 32.564 3.493 150.665 1.00 40.49 116 PRO A C 1
ATOM 605 O O . PRO A 1 95 ? 32.953 4.622 150.406 1.00 38.15 116 PRO A O 1
ATOM 609 N N . LEU A 1 96 ? 33.205 2.398 150.287 1.00 36.47 117 LEU A N 1
ATOM 610 C CA . LEU A 1 96 ? 34.484 2.444 149.630 1.00 39.81 117 LEU A CA 1
ATOM 611 C C . LEU A 1 96 ? 34.356 2.122 148.146 1.00 38.74 117 LEU A C 1
ATOM 612 O O . LEU A 1 96 ? 33.850 1.081 147.794 1.00 37.67 117 LEU A O 1
ATOM 617 N N . THR A 1 97 ? 34.824 3.032 147.292 1.00 41.70 118 THR A N 1
ATOM 618 C CA . THR A 1 97 ? 34.967 2.821 145.842 1.00 41.07 118 THR A CA 1
ATOM 619 C C . THR A 1 97 ? 36.386 2.334 145.519 1.00 42.69 118 THR A C 1
ATOM 620 O O . THR A 1 97 ? 37.387 3.048 145.751 1.00 37.16 118 THR A O 1
ATOM 624 N N . LEU A 1 98 ? 36.478 1.103 144.986 1.00 39.22 119 LEU A N 1
ATOM 625 C CA . LEU A 1 98 ? 37.730 0.541 144.519 1.00 39.01 119 LEU A CA 1
ATOM 626 C C . LEU A 1 98 ? 38.009 1.009 143.092 1.00 44.68 119 LEU A C 1
ATOM 627 O O . LEU A 1 98 ? 37.206 1.757 142.515 1.00 42.00 119 LEU A O 1
ATOM 632 N N . GLY A 1 99 ? 39.123 0.532 142.523 1.00 42.25 120 GLY A N 1
ATOM 633 C CA . GLY A 1 99 ? 39.603 0.911 141.210 1.00 40.79 120 GLY A CA 1
ATOM 634 C C . GLY A 1 99 ? 40.722 1.929 141.335 1.00 42.99 120 GLY A C 1
ATOM 635 O O . GLY A 1 99 ? 40.534 2.955 141.934 1.00 41.81 120 GLY A O 1
ATOM 636 N N . ARG A 1 100 ? 41.873 1.644 140.739 1.00 43.00 121 ARG A N 1
ATOM 637 C CA . ARG A 1 100 ? 43.066 2.496 140.827 1.00 42.31 121 ARG A CA 1
ATOM 638 C C . ARG A 1 100 ? 43.389 3.282 139.557 1.00 43.15 121 ARG A C 1
ATOM 639 O O . ARG A 1 100 ? 44.030 4.313 139.615 1.00 48.58 121 ARG A O 1
ATOM 647 N N . ASP A 1 101 ? 42.948 2.803 138.416 1.00 45.36 122 ASP A N 1
ATOM 648 C CA . ASP A 1 101 ? 43.261 3.411 137.124 1.00 45.82 122 ASP A CA 1
ATOM 649 C C . ASP A 1 101 ? 42.087 4.144 136.524 1.00 40.87 122 ASP A C 1
ATOM 650 O O . ASP A 1 101 ? 40.987 3.643 136.554 1.00 42.83 122 ASP A O 1
ATOM 655 N N . VAL A 1 102 ? 42.378 5.232 135.847 1.00 45.08 123 VAL A N 1
ATOM 656 C CA . VAL A 1 102 ? 41.342 6.012 135.136 1.00 44.18 123 VAL A CA 1
ATOM 657 C C . VAL A 1 102 ? 41.910 6.529 133.846 1.00 43.36 123 VAL A C 1
ATOM 658 O O . VAL A 1 102 ? 43.055 7.040 133.819 1.00 39.09 123 VAL A O 1
ATOM 662 N N . SER A 1 103 ? 41.131 6.386 132.778 1.00 40.95 124 SER A N 1
ATOM 663 C CA . SER A 1 103 ? 41.268 7.270 131.650 1.00 42.08 124 SER A CA 1
ATOM 664 C C . SER A 1 103 ? 39.998 8.125 131.535 1.00 40.34 124 SER A C 1
ATOM 665 O O . SER A 1 103 ? 38.918 7.617 131.596 1.00 38.20 124 SER A O 1
ATOM 668 N N . GLY A 1 104 ? 40.128 9.425 131.341 1.00 39.00 125 GLY A N 1
ATOM 669 C CA . GLY A 1 104 ? 38.927 10.233 131.218 1.00 36.99 125 GLY A CA 1
ATOM 670 C C . GLY A 1 104 ? 39.179 11.672 130.854 1.00 37.26 125 GLY A C 1
ATOM 671 O O . GLY A 1 104 ? 40.204 11.997 130.269 1.00 40.80 125 GLY A O 1
ATOM 672 N N . VAL A 1 105 ? 38.236 12.513 131.246 1.00 38.36 126 VAL A N 1
ATOM 673 C CA . VAL A 1 105 ? 38.232 13.948 130.940 1.00 36.74 126 VAL A CA 1
ATOM 674 C C . VAL A 1 105 ? 38.115 14.827 132.194 1.00 40.03 126 VAL A C 1
ATOM 675 O O . VAL A 1 105 ? 37.308 14.569 133.069 1.00 37.63 126 VAL A O 1
ATOM 679 N N . VAL A 1 106 ? 38.876 15.926 132.237 1.00 42.16 127 VAL A N 1
ATOM 680 C CA . VAL A 1 106 ? 38.861 16.846 133.350 1.00 43.24 127 VAL A CA 1
ATOM 681 C C . VAL A 1 106 ? 37.579 17.663 133.381 1.00 47.84 127 VAL A C 1
ATOM 682 O O . VAL A 1 106 ? 37.269 18.402 132.414 1.00 43.28 127 VAL A O 1
ATOM 686 N N . MET A 1 107 ? 36.865 17.588 134.509 1.00 46.97 128 MET A N 1
ATOM 687 C CA . MET A 1 107 ? 35.663 18.424 134.739 1.00 39.32 128 MET A CA 1
ATOM 688 C C . MET A 1 107 ? 35.956 19.727 135.416 1.00 43.11 128 MET A C 1
ATOM 689 O O . MET A 1 107 ? 35.323 20.732 135.090 1.00 40.90 128 MET A O 1
ATOM 694 N N . GLU A 1 108 ? 36.853 19.721 136.404 1.00 44.07 129 GLU A N 1
ATOM 695 C CA . GLU A 1 108 ? 37.125 20.936 137.194 1.00 38.27 129 GLU A CA 1
ATOM 696 C C . GLU A 1 108 ? 38.445 20.829 137.910 1.00 35.59 129 GLU A C 1
ATOM 697 O O . GLU A 1 108 ? 38.820 19.738 138.319 1.00 38.55 129 GLU A O 1
ATOM 703 N N . CYS A 1 109 ? 39.101 21.973 138.102 1.00 43.58 130 CYS A N 1
ATOM 704 C CA . CYS A 1 109 ? 40.357 22.092 138.833 1.00 46.08 130 CYS A CA 1
ATOM 705 C C . CYS A 1 109 ? 40.282 23.099 139.990 1.00 43.76 130 CYS A C 1
ATOM 706 O O . CYS A 1 109 ? 39.605 24.129 139.902 1.00 42.25 130 CYS A O 1
ATOM 709 N N . GLY A 1 110 ? 41.011 22.800 141.063 1.00 43.16 131 GLY A N 1
ATOM 710 C CA . GLY A 1 110 ? 41.242 23.763 142.127 1.00 43.53 131 GLY A CA 1
ATOM 711 C C . GLY A 1 110 ? 42.078 24.914 141.620 1.00 43.06 131 GLY A C 1
ATOM 712 O O . GLY A 1 110 ? 42.626 24.852 140.531 1.00 44.04 131 GLY A O 1
ATOM 713 N N . LEU A 1 111 ? 42.221 25.949 142.438 1.00 46.68 132 LEU A N 1
ATOM 714 C CA . LEU A 1 111 ? 42.786 27.188 141.973 1.00 48.28 132 LEU A CA 1
ATOM 715 C C . LEU A 1 111 ? 44.301 27.142 141.792 1.00 47.88 132 LEU A C 1
ATOM 716 O O . LEU A 1 111 ? 44.855 28.073 141.223 1.00 43.40 132 LEU A O 1
ATOM 721 N N . ASP A 1 112 ? 44.968 26.081 142.248 1.00 42.46 133 ASP A N 1
ATOM 722 C CA . ASP A 1 112 ? 46.412 25.992 142.074 1.00 44.30 133 ASP A CA 1
ATOM 723 C C . ASP A 1 112 ? 46.764 25.071 140.925 1.00 45.30 133 ASP A C 1
ATOM 724 O O . ASP A 1 112 ? 47.940 24.912 140.630 1.00 46.19 133 ASP A O 1
ATOM 729 N N . VAL A 1 113 ? 45.802 24.386 140.310 1.00 46.64 134 VAL A N 1
ATOM 730 C CA . VAL A 1 113 ? 46.180 23.582 139.149 1.00 43.15 134 VAL A CA 1
ATOM 731 C C . VAL A 1 113 ? 46.417 24.490 137.941 1.00 48.67 134 VAL A C 1
ATOM 732 O O . VAL A 1 113 ? 45.588 25.390 137.620 1.00 51.42 134 VAL A O 1
ATOM 736 N N . LYS A 1 114 ? 47.577 24.314 137.320 1.00 48.91 135 LYS A N 1
ATOM 737 C CA . LYS A 1 114 ? 47.992 25.220 136.238 1.00 56.43 135 LYS A CA 1
ATOM 738 C C . LYS A 1 114 ? 48.068 24.516 134.868 1.00 55.25 135 LYS A C 1
ATOM 739 O O . LYS A 1 114 ? 47.787 25.148 133.834 1.00 57.69 135 LYS A O 1
ATOM 741 N N . TYR A 1 115 ? 48.383 23.220 134.872 1.00 54.81 136 TYR A N 1
ATOM 742 C CA . TYR A 1 115 ? 48.698 22.483 133.651 1.00 54.10 136 TYR A CA 1
ATOM 743 C C . TYR A 1 115 ? 47.560 21.636 133.118 1.00 51.44 136 TYR A C 1
ATOM 744 O O . TYR A 1 115 ? 47.746 20.913 132.139 1.00 49.82 136 TYR A O 1
ATOM 753 N N . PHE A 1 116 ? 46.403 21.719 133.776 1.00 47.46 137 PHE A N 1
ATOM 754 C CA . PHE A 1 116 ? 45.208 21.038 133.343 1.00 42.16 137 PHE A CA 1
ATOM 755 C C . PHE A 1 116 ? 44.051 21.990 133.369 1.00 41.53 137 PHE A C 1
ATOM 756 O O . PHE A 1 116 ? 44.055 22.974 134.109 1.00 43.21 137 PHE A O 1
ATOM 764 N N . LYS A 1 117 ? 43.075 21.711 132.506 1.00 39.25 138 LYS A N 1
ATOM 765 C CA . LYS A 1 117 ? 41.879 22.492 132.440 1.00 41.68 138 LYS A CA 1
ATOM 766 C C . LYS A 1 117 ? 40.710 21.616 131.999 1.00 36.66 138 LYS A C 1
ATOM 767 O O . LYS A 1 117 ? 40.897 20.475 131.518 1.00 45.06 138 LYS A O 1
ATOM 773 N N . PRO A 1 118 ? 39.486 22.098 132.239 1.00 42.12 139 PRO A N 1
ATOM 774 C CA . PRO A 1 118 ? 38.302 21.350 131.856 1.00 40.61 139 PRO A CA 1
ATOM 775 C C . PRO A 1 118 ? 38.339 20.982 130.371 1.00 39.40 139 PRO A C 1
ATOM 776 O O . PRO A 1 118 ? 38.642 21.803 129.532 1.00 45.14 139 PRO A O 1
ATOM 780 N N . GLY A 1 119 ? 38.107 19.715 130.110 1.00 46.01 140 GLY A N 1
ATOM 781 C CA . GLY A 1 119 ? 38.087 19.143 128.786 1.00 47.77 140 GLY A CA 1
ATOM 782 C C . GLY A 1 119 ? 39.332 18.383 128.419 1.00 41.67 140 GLY A C 1
ATOM 783 O O . GLY A 1 119 ? 39.333 17.721 127.415 1.00 43.89 140 GLY A O 1
ATOM 784 N N . ASP A 1 120 ? 40.414 18.523 129.184 1.00 41.70 141 ASP A N 1
ATOM 785 C CA . ASP A 1 120 ? 41.636 17.802 128.864 1.00 42.50 141 ASP A CA 1
ATOM 786 C C . ASP A 1 120 ? 41.382 16.355 129.026 1.00 37.50 141 ASP A C 1
ATOM 787 O O . ASP A 1 120 ? 40.699 15.959 129.939 1.00 40.62 141 ASP A O 1
ATOM 792 N N . GLU A 1 121 ? 42.024 15.570 128.182 1.00 38.64 142 GLU A N 1
ATOM 793 C CA . GLU A 1 121 ? 41.954 14.113 128.272 1.00 40.14 142 GLU A CA 1
ATOM 794 C C . GLU A 1 121 ? 43.180 13.616 128.997 1.00 42.88 142 GLU A C 1
ATOM 795 O O . GLU A 1 121 ? 44.323 13.933 128.624 1.00 47.45 142 GLU A O 1
ATOM 801 N N . VAL A 1 122 ? 42.936 12.830 130.044 1.00 45.41 143 VAL A N 1
ATOM 802 C CA . VAL A 1 122 ? 43.929 12.610 131.080 1.00 38.65 143 VAL A CA 1
ATOM 803 C C . VAL A 1 122 ? 43.882 11.154 131.473 1.00 43.75 143 VAL A C 1
ATOM 804 O O . VAL A 1 122 ? 42.894 10.475 131.242 1.00 41.17 143 VAL A O 1
ATOM 808 N N . TRP A 1 123 ? 44.958 10.693 132.095 1.00 42.16 144 TRP A N 1
ATOM 809 C CA . TRP A 1 123 ? 44.922 9.405 132.774 1.00 42.05 144 TRP A CA 1
ATOM 810 C C . TRP A 1 123 ? 45.662 9.590 134.100 1.00 41.04 144 TRP A C 1
ATOM 811 O O . TRP A 1 123 ? 46.351 10.595 134.275 1.00 41.33 144 TRP A O 1
ATOM 822 N N . ALA A 1 124 ? 45.501 8.630 135.005 1.00 47.63 145 ALA A N 1
ATOM 823 C CA . ALA A 1 124 ? 46.073 8.675 136.358 1.00 43.23 145 ALA A CA 1
ATOM 824 C C . ALA A 1 124 ? 45.961 7.310 137.000 1.00 46.34 145 ALA A C 1
ATOM 825 O O . ALA A 1 124 ? 45.088 6.532 136.642 1.00 42.08 145 ALA A O 1
ATOM 827 N N . ALA A 1 125 ? 46.912 7.006 137.894 1.00 46.11 146 ALA A N 1
ATOM 828 C CA . ALA A 1 125 ? 46.777 5.946 138.857 1.00 44.67 146 ALA A CA 1
ATOM 829 C C . ALA A 1 125 ? 46.560 6.625 140.222 1.00 42.73 146 ALA A C 1
ATOM 830 O O . ALA A 1 125 ? 47.316 7.536 140.612 1.00 42.76 146 ALA A O 1
ATOM 832 N N . VAL A 1 126 ? 45.493 6.218 140.901 1.00 41.63 147 VAL A N 1
ATOM 833 C CA . VAL A 1 126 ? 45.067 6.775 142.193 1.00 45.75 147 VAL A CA 1
ATOM 834 C C . VAL A 1 126 ? 45.729 5.989 143.310 1.00 43.95 147 VAL A C 1
ATOM 835 O O . VAL A 1 126 ? 45.681 4.771 143.306 1.00 41.52 147 VAL A O 1
ATOM 839 N N . PRO A 1 127 ? 46.334 6.675 144.300 1.00 45.53 148 PRO A N 1
ATOM 840 C CA . PRO A 1 127 ? 46.782 5.857 145.425 1.00 46.24 148 PRO A CA 1
ATOM 841 C C . PRO A 1 127 ? 45.644 5.039 146.105 1.00 43.71 148 PRO A C 1
ATOM 842 O O . PRO A 1 127 ? 44.489 5.463 146.133 1.00 44.89 148 PRO A O 1
ATOM 846 N N . PRO A 1 128 ? 45.993 3.886 146.672 1.00 45.04 149 PRO A N 1
ATOM 847 C CA . PRO A 1 128 ? 45.078 2.906 147.314 1.00 46.00 149 PRO A CA 1
ATOM 848 C C . PRO A 1 128 ? 44.250 3.471 148.454 1.00 43.73 149 PRO A C 1
ATOM 849 O O . PRO A 1 128 ? 43.144 2.985 148.711 1.00 44.80 149 PRO A O 1
ATOM 853 N N . TRP A 1 129 ? 44.787 4.488 149.129 1.00 41.58 150 TRP A N 1
ATOM 854 C CA . TRP A 1 129 ? 44.145 5.094 150.258 1.00 42.82 150 TRP A CA 1
ATOM 855 C C . TRP A 1 129 ? 43.166 6.186 149.849 1.00 44.49 150 TRP A C 1
ATOM 856 O O . TRP A 1 129 ? 42.525 6.756 150.713 1.00 47.31 150 TRP A O 1
ATOM 867 N N . LYS A 1 130 ? 43.051 6.497 148.558 1.00 42.34 151 LYS A N 1
ATOM 868 C CA . LYS A 1 130 ? 42.038 7.469 148.112 1.00 42.16 151 LYS A CA 1
ATOM 869 C C . LYS A 1 130 ? 40.848 6.754 147.502 1.00 43.97 151 LYS A C 1
ATOM 870 O O . LYS A 1 130 ? 40.974 5.602 147.067 1.00 40.67 151 LYS A O 1
ATOM 876 N N . GLN A 1 131 ? 39.693 7.414 147.474 1.00 41.48 152 GLN A N 1
ATOM 877 C CA . GLN A 1 131 ? 38.525 6.878 146.786 1.00 40.67 152 GLN A CA 1
ATOM 878 C C . GLN A 1 131 ? 38.841 6.590 145.333 1.00 40.28 152 GLN A C 1
ATOM 879 O O . GLN A 1 131 ? 39.510 7.357 144.661 1.00 43.25 152 GLN A O 1
ATOM 885 N N . GLY A 1 132 ? 38.351 5.461 144.846 1.00 38.69 153 GLY A N 1
ATOM 886 C CA . GLY A 1 132 ? 38.798 4.928 143.579 1.00 36.63 153 GLY A CA 1
ATOM 887 C C . GLY A 1 132 ? 37.976 5.295 142.381 1.00 40.03 153 GLY A C 1
ATOM 888 O O . GLY A 1 132 ? 37.123 6.190 142.415 1.00 39.73 153 GLY A O 1
ATOM 889 N N . THR A 1 133 ? 38.247 4.591 141.290 1.00 42.46 154 THR A N 1
ATOM 890 C CA . THR A 1 133 ? 37.809 5.037 139.974 1.00 43.41 154 THR A CA 1
ATOM 891 C C . THR A 1 133 ? 36.642 4.223 139.412 1.00 40.89 154 THR A C 1
ATOM 892 O O . THR A 1 133 ? 36.265 4.451 138.257 1.00 41.99 154 THR A O 1
ATOM 896 N N . LEU A 1 134 ? 36.104 3.261 140.159 1.00 41.68 155 LEU A N 1
ATOM 897 C CA . LEU A 1 134 ? 34.893 2.553 139.712 1.00 41.03 155 LEU A CA 1
ATOM 898 C C . LEU A 1 134 ? 33.628 3.354 140.062 1.00 41.65 155 LEU A C 1
ATOM 899 O O . LEU A 1 134 ? 32.749 2.912 140.819 1.00 43.92 155 LEU A O 1
ATOM 904 N N . SER A 1 135 ? 33.529 4.505 139.413 1.00 43.47 156 SER A N 1
ATOM 905 C CA . SER A 1 135 ? 32.600 5.552 139.738 1.00 43.56 156 SER A CA 1
ATOM 906 C C . SER A 1 135 ? 32.489 6.465 138.512 1.00 43.89 156 SER A C 1
ATOM 907 O O . SER A 1 135 ? 33.411 6.489 137.715 1.00 44.72 156 SER A O 1
ATOM 910 N N . GLU A 1 136 ? 31.457 7.298 138.414 1.00 40.65 157 GLU A N 1
ATOM 911 C CA . GLU A 1 136 ? 31.356 8.242 137.286 1.00 44.22 157 GLU A CA 1
ATOM 912 C C . GLU A 1 136 ? 32.420 9.311 137.301 1.00 43.73 157 GLU A C 1
ATOM 913 O O . GLU A 1 136 ? 32.869 9.759 136.242 1.00 41.65 157 GLU A O 1
ATOM 919 N N . PHE A 1 137 ? 32.753 9.777 138.499 1.00 42.54 158 PHE A N 1
ATOM 920 C CA . PHE A 1 137 ? 33.773 10.801 138.692 1.00 42.37 158 PHE A CA 1
ATOM 921 C C . PHE A 1 137 ? 34.805 10.362 139.733 1.00 41.33 158 PHE A C 1
ATOM 922 O O . PHE A 1 137 ? 34.537 9.505 140.590 1.00 44.58 158 PHE A O 1
ATOM 930 N N . VAL A 1 138 ? 35.996 10.933 139.647 1.00 44.96 159 VAL A N 1
ATOM 931 C CA . VAL A 1 138 ? 37.047 10.656 140.625 1.00 45.01 159 VAL A CA 1
ATOM 932 C C . VAL A 1 138 ? 37.799 11.971 140.854 1.00 43.52 159 VAL A C 1
ATOM 933 O O . VAL A 1 138 ? 38.030 12.718 139.919 1.00 41.40 159 VAL A O 1
ATOM 937 N N . VAL A 1 139 ? 38.141 12.241 142.110 1.00 42.76 160 VAL A N 1
ATOM 938 C CA . VAL A 1 139 ? 39.003 13.353 142.487 1.00 42.03 160 VAL A CA 1
ATOM 939 C C . VAL A 1 139 ? 40.458 12.841 142.582 1.00 47.13 160 VAL A C 1
ATOM 940 O O . VAL A 1 139 ? 40.735 11.798 143.166 1.00 44.36 160 VAL A O 1
ATOM 944 N N . VAL A 1 140 ? 41.381 13.554 141.953 1.00 44.95 161 VAL A N 1
ATOM 945 C CA . VAL A 1 140 ? 42.805 13.234 142.028 1.00 44.18 161 VAL A CA 1
ATOM 946 C C . VAL A 1 140 ? 43.551 14.536 142.264 1.00 45.78 161 VAL A C 1
ATOM 947 O O . VAL A 1 140 ? 43.005 15.608 142.063 1.00 44.19 161 VAL A O 1
ATOM 951 N N . SER A 1 141 ? 44.774 14.411 142.728 1.00 41.02 162 SER A N 1
ATOM 952 C CA . SER A 1 141 ? 45.685 15.494 142.879 1.00 42.74 162 SER A CA 1
ATOM 953 C C . SER A 1 141 ? 46.403 15.749 141.588 1.00 41.93 162 SER A C 1
ATOM 954 O O . SER A 1 141 ? 46.674 14.828 140.840 1.00 41.33 162 SER A O 1
ATOM 957 N N . GLY A 1 142 ? 46.673 17.024 141.317 1.00 42.36 163 GLY A N 1
ATOM 958 C CA . GLY A 1 142 ? 47.345 17.404 140.085 1.00 46.78 163 GLY A CA 1
ATOM 959 C C . GLY A 1 142 ? 48.633 16.636 139.857 1.00 48.36 163 GLY A C 1
ATOM 960 O O . GLY A 1 142 ? 48.962 16.300 138.736 1.00 50.21 163 GLY A O 1
ATOM 961 N N . ASN A 1 143 ? 49.354 16.308 140.921 1.00 47.12 164 ASN A N 1
ATOM 962 C CA . ASN A 1 143 ? 50.627 15.600 140.749 1.00 47.69 164 ASN A CA 1
ATOM 963 C C . ASN A 1 143 ? 50.495 14.123 140.410 1.00 43.75 164 ASN A C 1
ATOM 964 O O . ASN A 1 143 ? 51.494 13.473 140.141 1.00 45.88 164 ASN A O 1
ATOM 969 N N . GLU A 1 144 ? 49.271 13.594 140.386 1.00 43.34 165 GLU A N 1
ATOM 970 C CA . GLU A 1 144 ? 49.028 12.211 140.038 1.00 42.25 165 GLU A CA 1
ATOM 971 C C . GLU A 1 144 ? 48.515 12.031 138.595 1.00 40.81 165 GLU A C 1
ATOM 972 O O . GLU A 1 144 ? 48.332 10.915 138.128 1.00 43.26 165 GLU A O 1
ATOM 978 N N . VAL A 1 145 ? 48.192 13.138 137.945 1.00 43.37 166 VAL A N 1
ATOM 979 C CA . VAL A 1 145 ? 47.486 13.102 136.687 1.00 44.44 166 VAL A CA 1
ATOM 980 C C . VAL A 1 145 ? 48.397 13.564 135.554 1.00 43.65 166 VAL A C 1
ATOM 981 O O . VAL A 1 145 ? 49.320 14.327 135.773 1.00 40.63 166 VAL A O 1
ATOM 985 N N . SER A 1 146 ? 48.111 13.092 134.343 1.00 46.58 167 SER A N 1
ATOM 986 C CA . SER A 1 146 ? 48.967 13.327 133.169 1.00 43.15 167 SER A CA 1
ATOM 987 C C . SER A 1 146 ? 48.026 13.390 131.943 1.00 43.34 167 SER A C 1
ATOM 988 O O . SER A 1 146 ? 47.002 12.732 131.921 1.00 38.95 167 SER A O 1
ATOM 991 N N . HIS A 1 147 ? 48.375 14.127 130.908 1.00 39.40 168 HIS A N 1
ATOM 992 C CA . HIS A 1 147 ? 47.645 13.974 129.617 1.00 40.75 168 HIS A CA 1
ATOM 993 C C . HIS A 1 147 ? 47.831 12.556 129.048 1.00 41.97 168 HIS A C 1
ATOM 994 O O . HIS A 1 147 ? 48.937 12.011 129.044 1.00 44.41 168 HIS A O 1
ATOM 1001 N N . LYS A 1 148 ? 46.737 11.928 128.659 1.00 39.17 169 LYS A N 1
ATOM 1002 C CA . LYS A 1 148 ? 46.794 10.569 128.163 1.00 45.02 169 LYS A CA 1
ATOM 1003 C C . LYS A 1 148 ? 47.426 10.528 126.744 1.00 41.68 169 LYS A C 1
ATOM 1004 O O . LYS A 1 148 ? 47.463 11.541 126.040 1.00 40.39 169 LYS A O 1
ATOM 1010 N N . PRO A 1 149 ? 47.964 9.368 126.358 1.00 40.47 170 PRO A N 1
ATOM 1011 C CA . PRO A 1 149 ? 48.445 9.174 125.009 1.00 43.87 170 PRO A CA 1
ATOM 1012 C C . PRO A 1 149 ? 47.381 9.505 123.984 1.00 43.49 170 PRO A C 1
ATOM 1013 O O . PRO A 1 149 ? 46.228 9.059 124.102 1.00 44.52 170 PRO A O 1
ATOM 1017 N N . LYS A 1 150 ? 47.755 10.308 123.001 1.00 44.22 171 LYS A N 1
ATOM 1018 C CA . LYS A 1 150 ? 46.815 10.697 121.974 1.00 44.43 171 LYS A CA 1
ATOM 1019 C C . LYS A 1 150 ? 46.469 9.522 121.081 1.00 44.51 171 LYS A C 1
ATOM 1020 O O . LYS A 1 150 ? 45.432 9.518 120.434 1.00 43.59 171 LYS A O 1
ATOM 1024 N N . SER A 1 151 ? 47.324 8.504 121.054 1.00 43.86 172 SER A N 1
ATOM 1025 C CA . SER A 1 151 ? 47.127 7.403 120.151 1.00 43.84 172 SER A CA 1
ATOM 1026 C C . SER A 1 151 ? 46.221 6.307 120.738 1.00 43.50 172 SER A C 1
ATOM 1027 O O . SER A 1 151 ? 45.953 5.344 120.057 1.00 45.78 172 SER A O 1
ATOM 1030 N N . LEU A 1 152 ? 45.791 6.418 121.996 1.00 44.49 173 LEU A N 1
ATOM 1031 C CA . LEU A 1 152 ? 45.009 5.339 122.632 1.00 42.86 173 LEU A CA 1
ATOM 1032 C C . LEU A 1 152 ? 43.568 5.817 122.862 1.00 42.99 173 LEU A C 1
ATOM 1033 O O . LEU A 1 152 ? 43.346 6.978 123.138 1.00 44.99 173 LEU A O 1
ATOM 1038 N N . THR A 1 153 ? 42.585 4.932 122.711 1.00 46.04 174 THR A N 1
ATOM 1039 C CA . THR A 1 153 ? 41.222 5.186 123.211 1.00 42.54 174 THR A CA 1
ATOM 1040 C C . THR A 1 153 ? 41.289 5.255 124.772 1.00 39.34 174 THR A C 1
ATOM 1041 O O . THR A 1 153 ? 42.285 4.893 125.372 1.00 43.30 174 THR A O 1
ATOM 1045 N N . HIS A 1 154 ? 40.226 5.713 125.412 1.00 44.05 175 HIS A N 1
ATOM 1046 C CA . HIS A 1 154 ? 40.128 5.665 126.869 1.00 42.48 175 HIS A CA 1
ATOM 1047 C C . HIS A 1 154 ? 40.216 4.244 127.360 1.00 42.98 175 HIS A C 1
ATOM 1048 O O . HIS A 1 154 ? 40.884 3.989 128.351 1.00 42.32 175 HIS A O 1
ATOM 1055 N N . THR A 1 155 ? 39.519 3.329 126.700 1.00 44.14 176 THR A N 1
ATOM 1056 C CA . THR A 1 155 ? 39.564 1.887 127.066 1.00 44.81 176 THR A CA 1
ATOM 1057 C C . THR A 1 155 ? 41.026 1.353 127.124 1.00 47.97 176 THR A C 1
ATOM 1058 O O . THR A 1 155 ? 41.457 0.675 128.081 1.00 48.52 176 THR A O 1
ATOM 1062 N N . GLN A 1 156 ? 41.787 1.648 126.075 1.00 47.69 177 GLN A N 1
ATOM 1063 C CA . GLN A 1 156 ? 43.180 1.201 125.968 1.00 45.59 177 GLN A CA 1
ATOM 1064 C C . GLN A 1 156 ? 44.066 1.838 127.033 1.00 44.14 177 GLN A C 1
ATOM 1065 O O . GLN A 1 156 ? 44.853 1.179 127.701 1.00 44.19 177 GLN A O 1
ATOM 1071 N N . ALA A 1 157 ? 43.937 3.148 127.163 1.00 42.74 178 ALA A N 1
ATOM 1072 C CA . ALA A 1 157 ? 44.747 3.921 128.078 1.00 45.30 178 ALA A CA 1
ATOM 1073 C C . ALA A 1 157 ? 44.509 3.540 129.527 1.00 44.26 178 ALA A C 1
ATOM 1074 O O . ALA A 1 157 ? 45.452 3.538 130.327 1.00 44.18 178 ALA A O 1
ATOM 1076 N N . ALA A 1 158 ? 43.252 3.225 129.852 1.00 44.23 179 ALA A N 1
ATOM 1077 C CA . ALA A 1 158 ? 42.856 2.919 131.235 1.00 45.87 179 ALA A CA 1
ATOM 1078 C C . ALA A 1 158 ? 43.522 1.638 131.706 1.00 47.26 179 ALA A C 1
ATOM 1079 O O . ALA A 1 158 ? 43.560 1.403 132.891 1.00 52.38 179 ALA A O 1
ATOM 1081 N N . SER A 1 159 ? 44.046 0.815 130.778 1.00 46.16 180 SER A N 1
ATOM 1082 C CA . SER A 1 159 ? 44.711 -0.437 131.135 1.00 45.37 180 SER A CA 1
ATOM 1083 C C . SER A 1 159 ? 46.105 -0.237 131.722 1.00 44.02 180 SER A C 1
ATOM 1084 O O . SER A 1 159 ? 46.651 -1.125 132.382 1.00 42.09 180 SER A O 1
ATOM 1087 N N . LEU A 1 160 ? 46.660 0.951 131.546 1.00 42.54 181 LEU A N 1
ATOM 1088 C CA . LEU A 1 160 ? 48.078 1.151 131.809 1.00 44.61 181 LEU A CA 1
ATOM 1089 C C . LEU A 1 160 ? 48.601 1.724 133.130 1.00 46.51 181 LEU A C 1
ATOM 1090 O O . LEU A 1 160 ? 49.649 1.238 133.587 1.00 47.70 181 LEU A O 1
ATOM 1095 N N . PRO A 1 161 ? 47.977 2.798 133.688 1.00 44.30 182 PRO A N 1
ATOM 1096 C CA . PRO A 1 161 ? 48.662 3.599 134.720 1.00 45.71 182 PRO A CA 1
ATOM 1097 C C . PRO A 1 161 ? 49.215 2.880 135.941 1.00 43.48 182 PRO A C 1
ATOM 1098 O O . PRO A 1 161 ? 50.368 3.097 136.280 1.00 44.27 182 PRO A O 1
ATOM 1102 N N . TYR A 1 162 ? 48.424 2.012 136.563 1.00 43.08 183 TYR A N 1
ATOM 1103 C CA . TYR A 1 162 ? 48.829 1.380 137.787 1.00 42.94 183 TYR A CA 1
ATOM 1104 C C . TYR A 1 162 ? 49.969 0.405 137.528 1.00 42.12 183 TYR A C 1
ATOM 1105 O O . TYR A 1 162 ? 50.989 0.469 138.216 1.00 47.66 183 TYR A O 1
ATOM 1114 N N . VAL A 1 163 ? 49.808 -0.489 136.550 1.00 46.53 184 VAL A N 1
ATOM 1115 C CA . VAL A 1 163 ? 50.897 -1.447 136.222 1.00 41.40 184 VAL A CA 1
ATOM 1116 C C . VAL A 1 163 ? 52.148 -0.797 135.675 1.00 43.04 184 VAL A C 1
ATOM 1117 O O . VAL A 1 163 ? 53.287 -1.173 136.045 1.00 44.49 184 VAL A O 1
ATOM 1121 N N . ALA A 1 164 ? 51.963 0.218 134.851 1.00 44.99 185 ALA A N 1
ATOM 1122 C CA . ALA A 1 164 ? 53.079 0.942 134.268 1.00 42.24 185 ALA A CA 1
ATOM 1123 C C . ALA A 1 164 ? 53.912 1.682 135.324 1.00 45.93 185 ALA A C 1
ATOM 1124 O O . ALA A 1 164 ? 55.157 1.704 135.281 1.00 46.20 185 ALA A O 1
ATOM 1126 N N . LEU A 1 165 ? 53.230 2.330 136.258 1.00 46.84 186 LEU A N 1
ATOM 1127 C CA . LEU A 1 165 ? 53.892 3.037 137.333 1.00 43.65 186 LEU A CA 1
ATOM 1128 C C . LEU A 1 165 ? 54.562 2.090 138.334 1.00 44.34 186 LEU A C 1
ATOM 1129 O O . LEU A 1 165 ? 55.613 2.402 138.904 1.00 42.11 186 LEU A O 1
ATOM 1134 N N . THR A 1 166 ? 53.978 0.918 138.527 1.00 42.68 187 THR A N 1
ATOM 1135 C CA . THR A 1 166 ? 54.583 -0.096 139.380 1.00 43.64 187 THR A CA 1
ATOM 1136 C C . THR A 1 166 ? 55.882 -0.584 138.745 1.00 44.19 187 THR A C 1
ATOM 1137 O O . THR A 1 166 ? 56.931 -0.664 139.409 1.00 40.51 187 THR A O 1
ATOM 1141 N N . ALA A 1 167 ? 55.802 -0.903 137.446 1.00 45.31 188 ALA A N 1
ATOM 1142 C CA . ALA A 1 167 ? 56.964 -1.335 136.691 1.00 43.08 188 ALA A CA 1
ATOM 1143 C C . ALA A 1 167 ? 58.022 -0.234 136.691 1.00 41.45 188 ALA A C 1
ATOM 1144 O O . ALA A 1 167 ? 59.203 -0.493 136.904 1.00 45.29 188 ALA A O 1
ATOM 1146 N N . TRP A 1 168 ? 57.599 1.001 136.446 1.00 44.49 189 TRP A N 1
ATOM 1147 C CA . TRP A 1 168 ? 58.519 2.133 136.417 1.00 40.33 189 TRP A CA 1
ATOM 1148 C C . TRP A 1 168 ? 59.266 2.336 137.740 1.00 41.37 189 TRP A C 1
ATOM 1149 O O . TRP A 1 168 ? 60.466 2.589 137.757 1.00 44.87 189 TRP A O 1
ATOM 1160 N N . SER A 1 169 ? 58.541 2.278 138.852 1.00 45.07 190 SER A N 1
ATOM 1161 C CA . SER A 1 169 ? 59.122 2.303 140.193 1.00 42.38 190 SER A CA 1
ATOM 1162 C C . SER A 1 169 ? 60.204 1.227 140.372 1.00 42.17 190 SER A C 1
ATOM 1163 O O . SER A 1 169 ? 61.315 1.533 140.775 1.00 39.14 190 SER A O 1
ATOM 1166 N N . ALA A 1 170 ? 59.884 -0.014 140.024 1.00 40.27 191 ALA A N 1
ATOM 1167 C CA . ALA A 1 170 ? 60.812 -1.154 140.213 1.00 42.95 191 ALA A CA 1
ATOM 1168 C C . ALA A 1 170 ? 62.043 -1.051 139.292 1.00 40.74 191 ALA A C 1
ATOM 1169 O O . ALA A 1 170 ? 63.188 -1.271 139.708 1.00 40.64 191 ALA A O 1
ATOM 1171 N N . ILE A 1 171 ? 61.798 -0.654 138.051 1.00 43.58 192 ILE A N 1
ATOM 1172 C CA . ILE A 1 171 ? 62.833 -0.700 137.019 1.00 44.22 192 ILE A CA 1
ATOM 1173 C C . ILE A 1 171 ? 63.670 0.551 137.077 1.00 44.38 192 ILE A C 1
ATOM 1174 O O . ILE A 1 171 ? 64.884 0.462 137.119 1.00 41.64 192 ILE A O 1
ATOM 1179 N N . ASN A 1 172 ? 63.023 1.715 137.051 1.00 44.36 193 ASN A N 1
ATOM 1180 C CA . ASN A 1 172 ? 63.765 2.964 136.936 1.00 44.65 193 ASN A CA 1
ATOM 1181 C C . ASN A 1 172 ? 64.167 3.534 138.291 1.00 43.30 193 ASN A C 1
ATOM 1182 O O . ASN A 1 172 ? 65.342 3.810 138.565 1.00 47.50 193 ASN A O 1
ATOM 1187 N N . LYS A 1 173 ? 63.190 3.705 139.157 1.00 41.83 194 LYS A N 1
ATOM 1188 C CA . LYS A 1 173 ? 63.427 4.356 140.422 1.00 43.61 194 LYS A CA 1
ATOM 1189 C C . LYS A 1 173 ? 64.234 3.462 141.338 1.00 46.47 194 LYS A C 1
ATOM 1190 O O . LYS A 1 173 ? 65.283 3.875 141.830 1.00 44.36 194 LYS A O 1
ATOM 1196 N N . VAL A 1 174 ? 63.783 2.226 141.544 1.00 45.34 195 VAL A N 1
ATOM 1197 C CA . VAL A 1 174 ? 64.497 1.333 142.461 1.00 41.48 195 VAL A CA 1
ATOM 1198 C C . VAL A 1 174 ? 65.671 0.667 141.738 1.00 39.91 195 VAL A C 1
ATOM 1199 O O . VAL A 1 174 ? 66.794 0.729 142.210 1.00 41.04 195 VAL A O 1
ATOM 1203 N N . GLY A 1 175 ? 65.426 0.101 140.567 1.00 39.98 196 GLY A N 1
ATOM 1204 C CA . GLY A 1 175 ? 66.476 -0.559 139.806 1.00 42.68 196 GLY A CA 1
ATOM 1205 C C . GLY A 1 175 ? 67.561 0.314 139.206 1.00 43.96 196 GLY A C 1
ATOM 1206 O O . GLY A 1 175 ? 68.640 -0.172 138.868 1.00 44.70 196 GLY A O 1
ATOM 1207 N N . GLY A 1 176 ? 67.271 1.592 139.010 1.00 46.18 197 GLY A N 1
ATOM 1208 C CA . GLY A 1 176 ? 68.237 2.517 138.373 1.00 46.08 197 GLY A CA 1
ATOM 1209 C C . GLY A 1 176 ? 68.442 2.349 136.863 1.00 44.62 197 GLY A C 1
ATOM 1210 O O . GLY A 1 176 ? 69.414 2.840 136.313 1.00 44.28 197 GLY A O 1
ATOM 1211 N N . LEU A 1 177 ? 67.524 1.653 136.202 1.00 43.44 198 LEU A N 1
ATOM 1212 C CA . LEU A 1 177 ? 67.610 1.411 134.763 1.00 45.60 198 LEU A CA 1
ATOM 1213 C C . LEU A 1 177 ? 66.881 2.519 134.027 1.00 43.94 198 LEU A C 1
ATOM 1214 O O . LEU A 1 177 ? 65.840 2.939 134.459 1.00 43.84 198 LEU A O 1
ATOM 1219 N N . ASN A 1 178 ? 67.436 2.979 132.914 1.00 47.09 199 ASN A N 1
ATOM 1220 C CA . ASN A 1 178 ? 66.839 4.070 132.126 1.00 48.54 199 ASN A CA 1
ATOM 1221 C C . ASN A 1 178 ? 67.242 3.934 130.669 1.00 46.01 199 ASN A C 1
ATOM 1222 O O . ASN A 1 178 ? 67.980 3.005 130.304 1.00 43.73 199 ASN A O 1
ATOM 1227 N N . ASP A 1 179 ? 66.794 4.880 129.847 1.00 46.96 200 ASP A N 1
ATOM 1228 C CA . ASP A 1 179 ? 67.081 4.814 128.415 1.00 47.75 200 ASP A CA 1
ATOM 1229 C C . ASP A 1 179 ? 68.559 4.851 128.037 1.00 49.67 200 ASP A C 1
ATOM 1230 O O . ASP A 1 179 ? 68.891 4.438 126.944 1.00 51.14 200 ASP A O 1
ATOM 1235 N N . LYS A 1 180 ? 69.447 5.310 128.927 1.00 47.53 201 LYS A N 1
ATOM 1236 C CA . LYS A 1 180 ? 70.870 5.430 128.610 1.00 45.78 201 LYS A CA 1
ATOM 1237 C C . LYS A 1 180 ? 71.747 4.258 129.046 1.00 45.62 201 LYS A C 1
ATOM 1238 O O . LYS A 1 180 ? 72.861 4.130 128.552 1.00 44.78 201 LYS A O 1
ATOM 1244 N N . ASN A 1 181 ? 71.305 3.424 129.983 1.00 45.66 202 ASN A N 1
ATOM 1245 C CA . ASN A 1 181 ? 72.227 2.443 130.593 1.00 44.83 202 ASN A CA 1
ATOM 1246 C C . ASN A 1 181 ? 71.840 0.956 130.450 1.00 47.21 202 ASN A C 1
ATOM 1247 O O . ASN A 1 181 ? 72.472 0.093 131.066 1.00 47.14 202 ASN A O 1
ATOM 1252 N N . CYS A 1 182 ? 70.832 0.662 129.630 1.00 45.97 203 CYS A N 1
ATOM 1253 C CA . CYS A 1 182 ? 70.332 -0.713 129.467 1.00 46.62 203 CYS A CA 1
ATOM 1254 C C . CYS A 1 182 ? 70.851 -1.470 128.289 1.00 47.08 203 CYS A C 1
ATOM 1255 O O . CYS A 1 182 ? 70.631 -2.680 128.220 1.00 46.02 203 CYS A O 1
ATOM 1258 N N . THR A 1 183 ? 71.462 -0.778 127.331 1.00 47.46 204 THR A N 1
ATOM 1259 C CA . THR A 1 183 ? 71.888 -1.443 126.113 1.00 48.52 204 THR A CA 1
ATOM 1260 C C . THR A 1 183 ? 72.690 -2.699 126.421 1.00 48.17 204 THR A C 1
ATOM 1261 O O . THR A 1 183 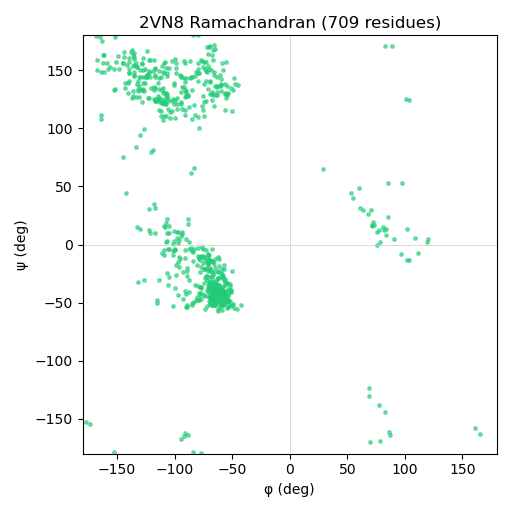? 73.773 -2.630 127.013 1.00 46.87 204 THR A O 1
ATOM 1265 N N . GLY A 1 184 ? 72.131 -3.846 126.033 1.00 50.81 205 GLY A N 1
ATOM 1266 C CA . GLY A 1 184 ? 72.812 -5.135 126.179 1.00 52.86 205 GLY A CA 1
ATOM 1267 C C . GLY A 1 184 ? 72.932 -5.632 127.614 1.00 54.00 205 GLY A C 1
ATOM 1268 O O . GLY A 1 184 ? 73.780 -6.492 127.905 1.00 55.62 205 GLY A O 1
ATOM 1269 N N . LYS A 1 185 ? 72.133 -5.062 128.522 1.00 47.53 206 LYS A N 1
ATOM 1270 C CA . LYS A 1 185 ? 71.985 -5.624 129.846 1.00 46.86 206 LYS A CA 1
ATOM 1271 C C . LYS A 1 185 ? 70.957 -6.725 129.696 1.00 44.20 206 LYS A C 1
ATOM 1272 O O . LYS A 1 185 ? 70.039 -6.609 128.906 1.00 44.17 206 LYS A O 1
ATOM 1277 N N . ARG A 1 186 ? 71.139 -7.790 130.466 1.00 42.35 207 ARG A N 1
ATOM 1278 C CA . ARG A 1 186 ? 70.289 -8.942 130.406 1.00 37.94 207 ARG A CA 1
ATOM 1279 C C . ARG A 1 186 ? 69.354 -8.883 131.570 1.00 38.00 207 ARG A C 1
ATOM 1280 O O . ARG A 1 186 ? 69.777 -8.841 132.738 1.00 40.78 207 ARG A O 1
ATOM 1288 N N . VAL A 1 187 ? 68.081 -8.921 131.246 1.00 40.01 208 VAL A N 1
ATOM 1289 C CA . VAL A 1 187 ? 67.006 -8.777 132.211 1.00 41.08 208 VAL A CA 1
ATOM 1290 C C . VAL A 1 187 ? 66.149 -10.039 132.248 1.00 40.32 208 VAL A C 1
ATOM 1291 O O . VAL A 1 187 ? 65.797 -10.578 131.199 1.00 40.77 208 VAL A O 1
ATOM 1295 N N . LEU A 1 188 ? 65.821 -10.492 133.458 1.00 39.69 209 LEU A N 1
ATOM 1296 C CA . LEU A 1 188 ? 64.879 -11.593 133.688 1.00 38.20 209 LEU A CA 1
ATOM 1297 C C . LEU A 1 188 ? 63.592 -11.074 134.323 1.00 38.68 209 LEU A C 1
ATOM 1298 O O . LEU A 1 188 ? 63.628 -10.492 135.409 1.00 36.54 209 LEU A O 1
ATOM 1303 N N . ILE A 1 189 ? 62.461 -11.307 133.673 1.00 39.18 210 ILE A N 1
ATOM 1304 C CA . ILE A 1 189 ? 61.151 -10.978 134.235 1.00 42.78 210 ILE A CA 1
ATOM 1305 C C . ILE A 1 189 ? 60.399 -12.252 134.656 1.00 47.84 210 ILE A C 1
ATOM 1306 O O . ILE A 1 189 ? 59.981 -13.039 133.807 1.00 44.44 210 ILE A O 1
ATOM 1311 N N . LEU A 1 190 ? 60.245 -12.432 135.975 1.00 47.57 211 LEU A N 1
ATOM 1312 C CA . LEU A 1 190 ? 59.481 -13.533 136.566 1.00 44.78 211 LEU A CA 1
ATOM 1313 C C . LEU A 1 190 ? 58.052 -13.089 136.670 1.00 47.76 211 LEU A C 1
ATOM 1314 O O . LEU A 1 190 ? 57.727 -12.117 137.386 1.00 46.65 211 LEU A O 1
ATOM 1319 N N . GLY A 1 191 ? 57.175 -13.799 135.970 1.00 48.44 212 GLY A N 1
ATOM 1320 C CA . GLY A 1 191 ? 55.771 -13.388 135.866 1.00 42.60 212 GLY A CA 1
ATOM 1321 C C . GLY A 1 191 ? 55.530 -12.385 134.754 1.00 47.53 212 GLY A C 1
ATOM 1322 O O . GLY A 1 191 ? 54.862 -11.350 134.959 1.00 47.55 212 GLY A O 1
ATOM 1323 N N . ALA A 1 192 ? 55.979 -12.740 133.548 1.00 44.90 213 ALA A N 1
ATOM 1324 C CA . ALA A 1 192 ? 55.983 -11.819 132.404 1.00 41.16 213 ALA A CA 1
ATOM 1325 C C . ALA A 1 192 ? 54.631 -11.565 131.703 1.00 41.11 213 ALA A C 1
ATOM 1326 O O . ALA A 1 192 ? 54.506 -10.614 130.921 1.00 45.66 213 ALA A O 1
ATOM 1328 N N . SER A 1 193 ? 53.591 -12.337 132.014 1.00 42.02 214 SER A N 1
ATOM 1329 C CA . SER A 1 193 ? 52.355 -12.331 131.209 1.00 45.23 214 SER A CA 1
ATOM 1330 C C . SER A 1 193 ? 51.191 -11.502 131.762 1.00 44.36 214 SER A C 1
ATOM 1331 O O . SER A 1 193 ? 50.169 -11.339 131.090 1.00 47.19 214 SER A O 1
ATOM 1334 N N . GLY A 1 194 ? 51.349 -10.934 132.951 1.00 44.40 215 GLY A N 1
ATOM 1335 C CA . GLY A 1 194 ? 50.302 -10.105 133.554 1.00 43.89 215 GLY A CA 1
ATOM 1336 C C . GLY A 1 194 ? 50.412 -8.650 133.220 1.00 46.19 215 GLY A C 1
ATOM 1337 O O . GLY A 1 194 ? 51.088 -8.292 132.275 1.00 44.40 215 GLY A O 1
ATOM 1338 N N . GLY A 1 195 ? 49.741 -7.809 134.012 1.00 45.35 216 GLY A N 1
ATOM 1339 C CA . GLY A 1 195 ? 49.648 -6.421 133.752 1.00 43.81 216 GLY A CA 1
ATOM 1340 C C . GLY A 1 195 ? 51.007 -5.774 133.878 1.00 43.45 216 GLY A C 1
ATOM 1341 O O . GLY A 1 195 ? 51.422 -5.083 132.976 1.00 44.28 216 GLY A O 1
ATOM 1342 N N . VAL A 1 196 ? 51.730 -6.055 134.956 1.00 41.94 217 VAL A N 1
ATOM 1343 C CA . VAL A 1 196 ? 53.095 -5.498 135.130 1.00 44.68 217 VAL A CA 1
ATOM 1344 C C . VAL A 1 196 ? 54.100 -6.084 134.109 1.00 46.14 217 VAL A C 1
ATOM 1345 O O . VAL A 1 196 ? 54.834 -5.355 133.453 1.00 46.34 217 VAL A O 1
ATOM 1349 N N . GLY A 1 197 ? 54.116 -7.404 133.977 1.00 43.10 218 GLY A N 1
ATOM 1350 C CA . GLY A 1 197 ? 55.085 -8.080 133.122 1.00 45.50 218 GLY A CA 1
ATOM 1351 C C . GLY A 1 197 ? 55.010 -7.674 131.661 1.00 44.37 218 GLY A C 1
ATOM 1352 O O . GLY A 1 197 ? 56.037 -7.428 131.025 1.00 43.95 218 GLY A O 1
ATOM 1353 N N . THR A 1 198 ? 53.799 -7.611 131.115 1.00 42.45 219 THR A N 1
ATOM 1354 C CA . THR A 1 198 ? 53.632 -7.262 129.700 1.00 42.09 219 THR A CA 1
ATOM 1355 C C . THR A 1 198 ? 54.044 -5.812 129.437 1.00 44.75 219 THR A C 1
ATOM 1356 O O . THR A 1 198 ? 54.484 -5.504 128.339 1.00 44.90 219 THR A O 1
ATOM 1360 N N . PHE A 1 199 ? 53.966 -4.944 130.446 1.00 40.07 220 PHE A N 1
ATOM 1361 C CA . PHE A 1 199 ? 54.461 -3.547 130.296 1.00 43.02 220 PHE A CA 1
ATOM 1362 C C . PHE A 1 199 ? 55.982 -3.553 130.414 1.00 43.15 220 PHE A C 1
ATOM 1363 O O . PHE A 1 199 ? 56.685 -2.912 129.622 1.00 43.74 220 PHE A O 1
ATOM 1371 N N . ALA A 1 200 ? 56.478 -4.304 131.392 1.00 42.20 221 ALA A N 1
ATOM 1372 C CA . ALA A 1 200 ? 57.921 -4.375 131.715 1.00 42.34 221 ALA A CA 1
ATOM 1373 C C . ALA A 1 200 ? 58.808 -4.890 130.557 1.00 42.25 221 ALA A C 1
ATOM 1374 O O . ALA A 1 200 ? 59.911 -4.374 130.316 1.00 38.38 221 ALA A O 1
ATOM 1376 N N . ILE A 1 201 ? 58.341 -5.935 129.886 1.00 39.28 222 ILE A N 1
ATOM 1377 C CA . ILE A 1 201 ? 58.968 -6.451 128.664 1.00 40.30 222 ILE A CA 1
ATOM 1378 C C . ILE A 1 201 ? 59.167 -5.336 127.667 1.00 40.53 222 ILE A C 1
ATOM 1379 O O . ILE A 1 201 ? 60.246 -5.156 127.121 1.00 40.28 222 ILE A O 1
ATOM 1384 N N . GLN A 1 202 ? 58.115 -4.569 127.445 1.00 39.48 223 GLN A N 1
ATOM 1385 C CA . GLN A 1 202 ? 58.169 -3.548 126.439 1.00 40.09 223 GLN A CA 1
ATOM 1386 C C . GLN A 1 202 ? 59.038 -2.351 126.792 1.00 40.48 223 GLN A C 1
ATOM 1387 O O . GLN A 1 202 ? 59.669 -1.785 125.909 1.00 40.58 223 GLN A O 1
ATOM 1393 N N . VAL A 1 203 ? 59.034 -1.898 128.038 1.00 41.02 224 VAL A N 1
ATOM 1394 C CA . VAL A 1 203 ? 59.843 -0.721 128.384 1.00 42.97 224 VAL A CA 1
ATOM 1395 C C . VAL A 1 203 ? 61.324 -1.136 128.356 1.00 40.35 224 VAL A C 1
ATOM 1396 O O . VAL A 1 203 ? 62.198 -0.394 127.868 1.00 40.66 224 VAL A O 1
ATOM 1400 N N . MET A 1 204 ? 61.601 -2.359 128.786 1.00 42.59 225 MET A N 1
ATOM 1401 C CA . MET A 1 204 ? 62.966 -2.847 128.728 1.00 42.45 225 MET A CA 1
ATOM 1402 C C . MET A 1 204 ? 63.492 -2.994 127.292 1.00 43.57 225 MET A C 1
ATOM 1403 O O . MET A 1 204 ? 64.667 -2.704 127.025 1.00 43.14 225 MET A O 1
ATOM 1408 N N . LYS A 1 205 ? 62.655 -3.461 126.373 1.00 44.84 226 LYS A N 1
ATOM 1409 C CA . LYS A 1 205 ? 63.074 -3.525 124.964 1.00 43.87 226 LYS A CA 1
ATOM 1410 C C . LYS A 1 205 ? 63.194 -2.143 124.356 1.00 40.15 226 LYS A C 1
ATOM 1411 O O . LYS A 1 205 ? 64.049 -1.927 123.520 1.00 40.99 226 LYS A O 1
ATOM 1417 N N . ALA A 1 206 ? 62.340 -1.211 124.756 1.00 41.88 227 ALA A N 1
ATOM 1418 C CA . ALA A 1 206 ? 62.457 0.181 124.295 1.00 43.67 227 ALA A CA 1
ATOM 1419 C C . ALA A 1 206 ? 63.824 0.766 124.669 1.00 44.86 227 ALA A C 1
ATOM 1420 O O . ALA A 1 206 ? 64.341 1.612 123.958 1.00 41.74 227 ALA A O 1
ATOM 1422 N N . TRP A 1 207 ? 64.439 0.254 125.739 1.00 45.06 228 TRP A N 1
ATOM 1423 C CA . TRP A 1 207 ? 65.729 0.750 126.206 1.00 44.43 228 TRP A CA 1
ATOM 1424 C C . TRP A 1 207 ? 66.864 -0.133 125.783 1.00 44.20 228 TRP A C 1
ATOM 1425 O O . TRP A 1 207 ? 67.992 0.025 126.240 1.00 44.44 228 TRP A O 1
ATOM 1436 N N . ASP A 1 208 ? 66.559 -1.056 124.879 1.00 43.59 229 ASP A N 1
ATOM 1437 C CA . ASP A 1 208 ? 67.529 -1.965 124.301 1.00 42.62 229 ASP A CA 1
ATOM 1438 C C . ASP A 1 208 ? 68.115 -3.007 125.252 1.00 43.56 229 ASP A C 1
ATOM 1439 O O . ASP A 1 208 ? 69.207 -3.499 124.990 1.00 39.50 229 ASP A O 1
ATOM 1444 N N . ALA A 1 209 ? 67.399 -3.385 126.316 1.00 39.05 230 ALA A N 1
ATOM 1445 C CA . ALA A 1 209 ? 67.850 -4.531 127.105 1.00 40.87 230 ALA A CA 1
ATOM 1446 C C . ALA A 1 209 ? 67.517 -5.816 126.340 1.00 42.63 230 ALA A C 1
ATOM 1447 O O . ALA A 1 209 ? 66.670 -5.828 125.459 1.00 42.75 230 ALA A O 1
ATOM 1449 N N . HIS A 1 210 ? 68.240 -6.883 126.662 1.00 43.43 231 HIS A N 1
ATOM 1450 C CA . HIS A 1 210 ? 67.891 -8.248 126.265 1.00 41.55 231 HIS A CA 1
ATOM 1451 C C . HIS A 1 210 ? 66.973 -8.833 127.329 1.00 40.62 231 HIS A C 1
ATOM 1452 O O . HIS A 1 210 ? 67.316 -8.789 128.502 1.00 43.05 231 HIS A O 1
ATOM 1459 N N . VAL A 1 211 ? 65.821 -9.370 126.934 1.00 41.72 232 VAL A N 1
ATOM 1460 C CA . VAL A 1 211 ? 64.759 -9.751 127.882 1.00 40.14 232 VAL A CA 1
ATOM 1461 C C . VAL A 1 211 ? 64.506 -11.268 127.874 1.00 41.79 232 VAL A C 1
ATOM 1462 O O . VAL A 1 211 ? 64.277 -11.870 126.827 1.00 37.67 232 VAL A O 1
ATOM 1466 N N . THR A 1 212 ? 64.583 -11.877 129.054 1.00 38.73 233 THR A N 1
ATOM 1467 C CA . THR A 1 212 ? 64.160 -13.257 129.260 1.00 40.27 233 THR A CA 1
ATOM 1468 C C . THR A 1 212 ? 62.890 -13.263 130.086 1.00 43.23 233 THR A C 1
ATOM 1469 O O . THR A 1 212 ? 62.850 -12.691 131.180 1.00 42.13 233 THR A O 1
ATOM 1473 N N . ALA A 1 213 ? 61.838 -13.864 129.536 1.00 39.87 234 ALA A N 1
ATOM 1474 C CA . ALA A 1 213 ? 60.532 -13.865 130.175 1.00 40.86 234 ALA A CA 1
ATOM 1475 C C . ALA A 1 213 ? 60.208 -15.257 130.710 1.00 41.36 234 ALA A C 1
ATOM 1476 O O . ALA A 1 213 ? 60.407 -16.231 130.002 1.00 43.56 234 ALA A O 1
ATOM 1478 N N . VAL A 1 214 ? 59.777 -15.344 131.986 1.00 42.87 235 VAL A N 1
ATOM 1479 C CA . VAL A 1 214 ? 59.329 -16.613 132.636 1.00 41.24 235 VAL A CA 1
ATOM 1480 C C . VAL A 1 214 ? 57.805 -16.497 132.810 1.00 45.74 235 VAL A C 1
ATOM 1481 O O . VAL A 1 214 ? 57.273 -15.516 133.397 1.00 41.60 235 VAL A O 1
ATOM 1485 N N . CYS A 1 215 ? 57.095 -17.482 132.258 1.00 43.91 236 CYS A N 1
ATOM 1486 C CA . CYS A 1 215 ? 55.637 -17.440 132.162 1.00 40.06 236 CYS A CA 1
ATOM 1487 C C . CYS A 1 215 ? 55.150 -18.826 131.763 1.00 40.10 236 CYS A C 1
ATOM 1488 O O . CYS A 1 215 ? 55.950 -19.745 131.613 1.00 39.63 236 CYS A O 1
ATOM 1491 N N . SER A 1 216 ? 53.838 -18.996 131.643 1.00 43.73 237 SER A N 1
ATOM 1492 C CA . SER A 1 216 ? 53.259 -20.298 131.249 1.00 46.38 237 SER A CA 1
ATOM 1493 C C . SER A 1 216 ? 53.416 -20.531 129.739 1.00 44.70 237 SER A C 1
ATOM 1494 O O . SER A 1 216 ? 53.540 -19.570 128.994 1.00 45.89 237 SER A O 1
ATOM 1497 N N . GLN A 1 217 ? 53.352 -21.784 129.291 1.00 44.93 238 GLN A N 1
ATOM 1498 C CA . GLN A 1 217 ? 53.579 -22.103 127.884 1.00 44.05 238 GLN A CA 1
ATOM 1499 C C . GLN A 1 217 ? 52.651 -21.341 126.958 1.00 44.09 238 GLN A C 1
ATOM 1500 O O . GLN A 1 217 ? 53.096 -20.832 125.944 1.00 46.48 238 GLN A O 1
ATOM 1506 N N . ASP A 1 218 ? 51.390 -21.187 127.349 1.00 41.61 239 ASP A N 1
ATOM 1507 C CA . ASP A 1 218 ? 50.390 -20.555 126.491 1.00 40.33 239 ASP A CA 1
ATOM 1508 C C . ASP A 1 218 ? 50.571 -19.039 126.323 1.00 43.90 239 ASP A C 1
ATOM 1509 O O . ASP A 1 218 ? 50.036 -18.457 125.379 1.00 44.30 239 ASP A O 1
ATOM 1514 N N . ALA A 1 219 ? 51.286 -18.389 127.246 1.00 43.31 240 ALA A N 1
ATOM 1515 C CA . ALA A 1 219 ? 51.580 -16.944 127.150 1.00 40.67 240 ALA A CA 1
ATOM 1516 C C . ALA A 1 219 ? 52.823 -16.625 126.275 1.00 37.96 240 ALA A C 1
ATOM 1517 O O . ALA A 1 219 ? 53.148 -15.475 126.012 1.00 39.74 240 ALA A O 1
ATOM 1519 N N . SER A 1 220 ? 53.507 -17.662 125.828 1.00 39.35 241 SER A N 1
ATOM 1520 C CA . SER A 1 220 ? 54.811 -17.523 125.210 1.00 45.44 241 SER A CA 1
ATOM 1521 C C . SER A 1 220 ? 54.792 -16.698 123.910 1.00 45.82 241 SER A C 1
ATOM 1522 O O . SER A 1 220 ? 55.683 -15.865 123.697 1.00 46.36 241 SER A O 1
ATOM 1525 N N . GLU A 1 221 ? 53.753 -16.873 123.095 1.00 46.20 242 GLU A N 1
ATOM 1526 C CA . GLU A 1 221 ? 53.590 -16.089 121.873 1.00 47.71 242 GLU A CA 1
ATOM 1527 C C . GLU A 1 221 ? 53.337 -14.628 122.141 1.00 46.08 242 GLU A C 1
ATOM 1528 O O . GLU A 1 221 ? 53.945 -13.781 121.495 1.00 46.04 242 GLU A O 1
ATOM 1534 N N . LEU A 1 222 ? 52.418 -14.330 123.059 1.00 42.06 243 LEU A N 1
ATOM 1535 C CA . LEU A 1 222 ? 52.230 -12.976 123.548 1.00 39.67 243 LEU A CA 1
ATOM 1536 C C . LEU A 1 222 ? 53.538 -12.292 123.961 1.00 39.95 243 LEU A C 1
ATOM 1537 O O . LEU A 1 222 ? 53.824 -11.214 123.462 1.00 41.72 243 LEU A O 1
ATOM 1542 N N . VAL A 1 223 ? 54.321 -12.908 124.857 1.00 38.62 244 VAL A N 1
ATOM 1543 C CA . VAL A 1 223 ? 55.505 -12.257 125.402 1.00 38.21 244 VAL A CA 1
ATOM 1544 C C . VAL A 1 223 ? 56.605 -12.088 124.369 1.00 38.10 244 VAL A C 1
ATOM 1545 O O . VAL A 1 223 ? 57.337 -11.092 124.414 1.00 38.41 244 VAL A O 1
ATOM 1549 N N . ARG A 1 224 ? 56.701 -13.020 123.429 1.00 38.88 245 ARG A N 1
ATOM 1550 C CA . ARG A 1 224 ? 57.596 -12.852 122.280 1.00 41.99 245 ARG A CA 1
ATOM 1551 C C . ARG A 1 224 ? 57.189 -11.694 121.371 1.00 43.61 245 ARG A C 1
ATOM 1552 O O . ARG A 1 224 ? 58.041 -10.913 120.992 1.00 40.94 245 ARG A O 1
ATOM 1560 N N . LYS A 1 225 ? 55.900 -11.555 121.069 1.00 39.75 246 LYS A N 1
ATOM 1561 C CA . LYS A 1 225 ? 55.433 -10.426 120.235 1.00 42.69 246 LYS A CA 1
ATOM 1562 C C . LYS A 1 225 ? 55.689 -9.057 120.884 1.00 40.11 246 LYS A C 1
ATOM 1563 O O . LYS A 1 225 ? 55.996 -8.088 120.216 1.00 39.08 246 LYS A O 1
ATOM 1569 N N . LEU A 1 226 ? 55.582 -9.013 122.193 1.00 39.00 247 LEU A N 1
ATOM 1570 C CA . LEU A 1 226 ? 55.893 -7.825 122.980 1.00 39.70 247 LEU A CA 1
ATOM 1571 C C . LEU A 1 226 ? 57.377 -7.518 123.063 1.00 39.98 247 LEU A C 1
ATOM 1572 O O . LEU A 1 226 ? 57.776 -6.438 123.492 1.00 42.20 247 LEU A O 1
ATOM 1577 N N . GLY A 1 227 ? 58.195 -8.459 122.634 1.00 40.57 248 GLY A N 1
ATOM 1578 C CA . GLY A 1 227 ? 59.621 -8.237 122.509 1.00 43.90 248 GLY A CA 1
ATOM 1579 C C . GLY A 1 227 ? 60.529 -9.116 123.349 1.00 40.80 248 GLY A C 1
ATOM 1580 O O . GLY A 1 227 ? 61.719 -8.914 123.300 1.00 45.62 248 GLY A O 1
ATOM 1581 N N . ALA A 1 228 ? 59.994 -10.076 124.119 1.00 42.78 249 ALA A N 1
ATOM 1582 C CA . ALA A 1 228 ? 60.838 -11.037 124.864 1.00 42.80 249 ALA A CA 1
ATOM 1583 C C . ALA A 1 228 ? 61.772 -11.778 123.909 1.00 41.70 249 ALA A C 1
ATOM 1584 O O . ALA A 1 228 ? 61.313 -12.335 122.928 1.00 41.59 249 ALA A O 1
ATOM 1586 N N . ASP A 1 229 ? 63.070 -11.805 124.222 1.00 41.51 250 ASP A N 1
ATOM 1587 C CA . ASP A 1 229 ? 64.076 -12.498 123.418 1.00 39.02 250 ASP A CA 1
ATOM 1588 C C . ASP A 1 229 ? 64.088 -13.993 123.723 1.00 42.72 250 ASP A C 1
ATOM 1589 O O . ASP A 1 229 ? 64.157 -14.813 122.815 1.00 36.72 250 ASP A O 1
ATOM 1594 N N . ASP A 1 230 ? 64.044 -14.339 125.010 1.00 42.65 251 ASP A N 1
ATOM 1595 C CA . ASP A 1 230 ? 63.985 -15.733 125.468 1.00 42.27 251 ASP A CA 1
ATOM 1596 C C . ASP A 1 230 ? 62.738 -15.905 126.314 1.00 40.27 251 ASP A C 1
ATOM 1597 O O . ASP A 1 230 ? 62.320 -14.972 127.038 1.00 38.95 251 ASP A O 1
ATOM 1602 N N . VAL A 1 231 ? 62.164 -17.105 126.253 1.00 37.50 252 VAL A N 1
ATOM 1603 C CA . VAL A 1 231 ? 61.007 -17.476 127.092 1.00 43.65 252 VAL A CA 1
ATOM 1604 C C . VAL A 1 231 ? 61.262 -18.797 127.816 1.00 41.32 252 VAL A C 1
ATOM 1605 O O . VAL A 1 231 ? 61.708 -19.771 127.210 1.00 42.87 252 VAL A O 1
ATOM 1609 N N . ILE A 1 232 ? 60.982 -18.819 129.113 1.00 42.66 253 ILE A N 1
ATOM 1610 C CA . ILE A 1 232 ? 61.062 -20.039 129.918 1.00 42.65 253 ILE A CA 1
ATOM 1611 C C . ILE A 1 232 ? 59.707 -20.401 130.488 1.00 40.58 253 ILE A C 1
ATOM 1612 O O . ILE A 1 232 ? 59.047 -19.590 131.145 1.00 42.11 253 ILE A O 1
ATOM 1617 N N . ASP A 1 233 ? 59.280 -21.624 130.219 1.00 39.31 254 ASP A N 1
ATOM 1618 C CA . ASP A 1 233 ? 58.023 -22.147 130.732 1.00 41.29 254 ASP A CA 1
ATOM 1619 C C . ASP A 1 233 ? 58.294 -22.632 132.137 1.00 41.95 254 ASP A C 1
ATOM 1620 O O . ASP A 1 233 ? 58.989 -23.621 132.315 1.00 42.74 254 ASP A O 1
ATOM 1625 N N . TYR A 1 234 ? 57.741 -21.953 133.143 1.00 42.90 255 TYR A N 1
ATOM 1626 C CA . TYR A 1 234 ? 58.046 -22.313 134.530 1.00 46.48 255 TYR A CA 1
ATOM 1627 C C . TYR A 1 234 ? 57.442 -23.664 135.001 1.00 47.60 255 TYR A C 1
ATOM 1628 O O . TYR A 1 234 ? 57.757 -24.126 136.088 1.00 46.21 255 TYR A O 1
ATOM 1637 N N . LYS A 1 235 ? 56.581 -24.269 134.191 1.00 47.72 256 LYS A N 1
ATOM 1638 C CA . LYS A 1 235 ? 56.034 -25.581 134.464 1.00 50.54 256 LYS A CA 1
ATOM 1639 C C . LYS A 1 235 ? 56.683 -26.651 133.567 1.00 51.36 256 LYS A C 1
ATOM 1640 O O . LYS A 1 235 ? 56.149 -27.750 133.466 1.00 55.11 256 LYS A O 1
ATOM 1646 N N . SER A 1 236 ? 57.822 -26.342 132.932 1.00 51.26 257 SER A N 1
ATOM 1647 C CA . SER A 1 236 ? 58.472 -27.261 131.979 1.00 51.09 257 SER A CA 1
ATOM 1648 C C . SER A 1 236 ? 59.218 -28.362 132.699 1.00 52.78 257 SER A C 1
ATOM 1649 O O . SER A 1 236 ? 59.458 -29.421 132.132 1.00 53.47 257 SER A O 1
ATOM 1652 N N . GLY A 1 237 ? 59.594 -28.104 133.945 1.00 56.76 258 GLY A N 1
ATOM 1653 C CA . GLY A 1 237 ? 60.162 -29.142 134.787 1.00 61.01 258 GLY A CA 1
ATOM 1654 C C . GLY A 1 237 ? 61.670 -29.247 134.692 1.00 63.37 258 GLY A C 1
ATOM 1655 O O . GLY A 1 237 ? 62.260 -30.154 135.282 1.00 63.33 258 GLY A O 1
ATOM 1656 N N . SER A 1 238 ? 62.289 -28.328 133.946 1.00 64.92 259 SER A N 1
ATOM 1657 C CA . SER A 1 238 ? 63.750 -28.196 133.918 1.00 62.48 259 SER A CA 1
ATOM 1658 C C . SER A 1 238 ? 64.130 -26.722 133.831 1.00 62.52 259 SER A C 1
ATOM 1659 O O . SER A 1 238 ? 65.011 -26.351 133.055 1.00 65.27 259 SER A O 1
ATOM 1662 N N . VAL A 1 239 ? 63.459 -25.899 134.637 1.00 59.14 260 VAL A N 1
ATOM 1663 C CA . VAL A 1 239 ? 63.718 -24.470 134.687 1.00 58.55 260 VAL A CA 1
ATOM 1664 C C . VAL A 1 239 ? 65.166 -24.171 135.112 1.00 59.83 260 VAL A C 1
ATOM 1665 O O . VAL A 1 239 ? 65.792 -23.229 134.594 1.00 58.19 260 VAL A O 1
ATOM 1669 N N . GLU A 1 240 ? 65.680 -24.981 136.052 1.00 58.66 261 GLU A N 1
ATOM 1670 C CA . GLU A 1 240 ? 67.031 -24.837 136.581 1.00 56.56 261 GLU A CA 1
ATOM 1671 C C . GLU A 1 240 ? 68.068 -25.086 135.497 1.00 52.94 261 GLU A C 1
ATOM 1672 O O . GLU A 1 240 ? 68.981 -24.277 135.320 1.00 53.13 261 GLU A O 1
ATOM 1678 N N . GLU A 1 241 ? 67.941 -26.202 134.786 1.00 51.65 262 GLU A N 1
ATOM 1679 C CA . GLU A 1 241 ? 68.904 -26.521 133.723 1.00 54.41 262 GLU A CA 1
ATOM 1680 C C . GLU A 1 241 ? 68.809 -25.473 132.613 1.00 51.99 262 GLU A C 1
ATOM 1681 O O . GLU A 1 241 ? 69.825 -25.060 132.075 1.00 51.56 262 GLU A O 1
ATOM 1683 N N . GLN A 1 242 ? 67.597 -25.002 132.323 1.00 53.01 263 GLN A N 1
ATOM 1684 C CA . GLN A 1 242 ? 67.395 -23.935 131.335 1.00 51.94 263 GLN A CA 1
ATOM 1685 C C . GLN A 1 242 ? 68.082 -22.643 131.762 1.00 51.49 263 GLN A C 1
ATOM 1686 O O . GLN A 1 242 ? 68.895 -22.101 131.011 1.00 50.90 263 GLN A O 1
ATOM 1692 N N . LEU A 1 243 ? 67.775 -22.147 132.961 1.00 50.07 264 LEU A N 1
ATOM 1693 C CA . LEU A 1 243 ? 68.454 -20.948 133.449 1.00 51.01 264 LEU A CA 1
ATOM 1694 C C . LEU A 1 243 ? 69.964 -21.168 133.574 1.00 52.44 264 LEU A C 1
ATOM 1695 O O . LEU A 1 243 ? 70.744 -20.333 133.120 1.00 54.51 264 LEU A O 1
ATOM 1700 N N . LYS A 1 244 ? 70.376 -22.295 134.149 1.00 53.67 265 LYS A N 1
ATOM 1701 C CA . LYS A 1 244 ? 71.798 -22.625 134.213 1.00 53.71 265 LYS A CA 1
ATOM 1702 C C . LYS A 1 244 ? 72.454 -22.528 132.835 1.00 54.21 265 LYS A C 1
ATOM 1703 O O . LYS A 1 244 ? 73.591 -22.084 132.726 1.00 58.63 265 LYS A O 1
ATOM 1706 N N . SER A 1 245 ? 71.737 -22.901 131.779 1.00 51.84 266 SER A N 1
ATOM 1707 C CA . SER A 1 245 ? 72.304 -22.843 130.424 1.00 52.28 266 SER A CA 1
ATOM 1708 C C . SER A 1 245 ? 72.415 -21.431 129.826 1.00 49.88 266 SER A C 1
ATOM 1709 O O . SER A 1 245 ? 73.027 -21.258 128.786 1.00 49.43 266 SER A O 1
ATOM 1712 N N . LEU A 1 246 ? 71.805 -20.427 130.448 1.00 51.04 267 LEU A N 1
ATOM 1713 C CA . LEU A 1 246 ? 71.907 -19.064 129.935 1.00 49.38 267 LEU A CA 1
ATOM 1714 C C . LEU A 1 246 ? 72.976 -18.298 130.704 1.00 48.95 267 LEU A C 1
ATOM 1715 O O . LEU A 1 246 ? 73.286 -18.635 131.850 1.00 50.13 267 LEU A O 1
ATOM 1720 N N . LYS A 1 247 ? 73.529 -17.258 130.086 1.00 48.15 268 LYS A N 1
ATOM 1721 C CA . LYS A 1 247 ? 74.388 -16.320 130.799 1.00 46.40 268 LYS A CA 1
ATOM 1722 C C . LYS A 1 247 ? 73.656 -15.745 132.016 1.00 47.37 268 LYS A C 1
ATOM 1723 O O . LYS A 1 247 ? 72.430 -15.738 132.074 1.00 47.38 268 LYS A O 1
ATOM 1729 N N . PRO A 1 248 ? 74.409 -15.264 133.003 1.00 46.34 269 PRO A N 1
ATOM 1730 C CA . PRO A 1 248 ? 73.762 -14.634 134.156 1.00 45.10 269 PRO A CA 1
ATOM 1731 C C . PRO A 1 248 ? 73.089 -13.290 133.811 1.00 44.90 269 PRO A C 1
ATOM 1732 O O . PRO A 1 248 ? 73.262 -12.758 132.713 1.00 47.17 269 PRO A O 1
ATOM 1736 N N . PHE A 1 249 ? 72.329 -12.760 134.759 1.00 44.10 270 PHE A N 1
ATOM 1737 C CA . PHE A 1 249 ? 71.509 -11.572 134.562 1.00 42.05 270 PHE A CA 1
ATOM 1738 C C . PHE A 1 249 ? 72.040 -10.377 135.327 1.00 41.06 270 PHE A C 1
ATOM 1739 O O . PHE A 1 249 ? 72.644 -10.516 136.395 1.00 44.88 270 PHE A O 1
ATOM 1747 N N . ASP A 1 250 ? 71.817 -9.196 134.753 1.00 42.99 271 ASP A N 1
ATOM 1748 C CA . ASP A 1 250 ? 72.187 -7.926 135.380 1.00 42.33 271 ASP A CA 1
ATOM 1749 C C . ASP A 1 250 ? 71.046 -7.427 136.244 1.00 43.23 271 ASP A C 1
ATOM 1750 O O . ASP A 1 250 ? 71.249 -6.633 137.175 1.00 40.06 271 ASP A O 1
ATOM 1755 N N . PHE A 1 251 ? 69.842 -7.892 135.925 1.00 42.07 272 PHE A N 1
ATOM 1756 C CA . PHE A 1 251 ? 68.634 -7.405 136.580 1.00 40.22 272 PHE A CA 1
ATOM 1757 C C . PHE A 1 251 ? 67.559 -8.482 136.550 1.00 40.87 272 PHE A C 1
ATOM 1758 O O . PHE A 1 251 ? 67.335 -9.112 135.504 1.00 38.30 272 PHE A O 1
ATOM 1766 N N . ILE A 1 252 ? 66.932 -8.699 137.711 1.00 41.53 273 ILE A N 1
ATOM 1767 C CA . ILE A 1 252 ? 65.754 -9.540 137.849 1.00 37.07 273 ILE A CA 1
ATOM 1768 C C . ILE A 1 252 ? 64.621 -8.737 138.459 1.00 39.44 273 ILE A C 1
ATOM 1769 O O . ILE A 1 252 ? 64.779 -8.124 139.536 1.00 41.23 273 ILE A O 1
ATOM 1774 N N . LEU A 1 253 ? 63.484 -8.739 137.764 1.00 40.13 274 LEU A N 1
ATOM 1775 C CA . LEU A 1 253 ? 62.213 -8.229 138.272 1.00 40.70 274 LEU A CA 1
ATOM 1776 C C . LEU A 1 253 ? 61.346 -9.409 138.641 1.00 36.88 274 LEU A C 1
ATOM 1777 O O . LEU A 1 253 ? 60.886 -10.152 137.788 1.00 40.22 274 LEU A O 1
ATOM 1782 N N . ASP A 1 254 ? 61.091 -9.526 139.933 1.00 39.26 275 ASP A N 1
ATOM 1783 C CA . ASP A 1 254 ? 60.289 -10.570 140.523 1.00 42.92 275 ASP A CA 1
ATOM 1784 C C . ASP A 1 254 ? 58.876 -10.041 140.803 1.00 42.09 275 ASP A C 1
ATOM 1785 O O . ASP A 1 254 ? 58.654 -9.245 141.724 1.00 39.22 275 ASP A O 1
ATOM 1790 N N . ASN A 1 255 ? 57.937 -10.536 140.009 1.00 41.83 276 ASN A N 1
ATOM 1791 C CA . ASN A 1 255 ? 56.508 -10.291 140.178 1.00 43.76 276 ASN A CA 1
ATOM 1792 C C . ASN A 1 255 ? 55.730 -11.475 140.658 1.00 43.43 276 ASN A C 1
ATOM 1793 O O . ASN A 1 255 ? 54.497 -11.464 140.548 1.00 40.90 276 ASN A O 1
ATOM 1798 N N . VAL A 1 256 ? 56.438 -12.483 141.162 1.00 41.26 277 VAL A N 1
ATO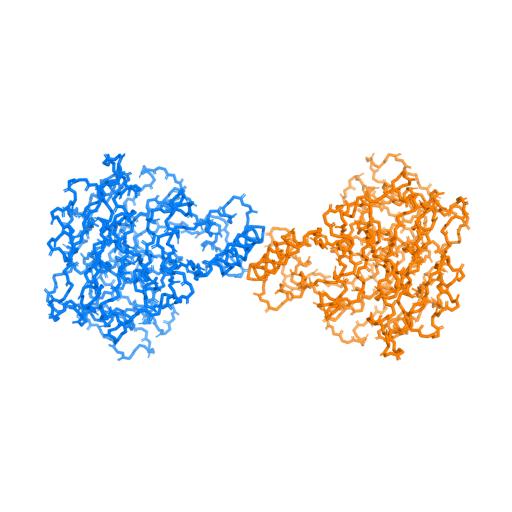M 1799 C CA . VAL A 1 256 ? 55.833 -13.740 141.609 1.00 44.11 277 VAL A CA 1
ATOM 1800 C C . VAL A 1 256 ? 56.018 -13.907 143.125 1.00 46.16 277 VAL A C 1
ATOM 1801 O O . VAL A 1 256 ? 55.058 -14.156 143.858 1.00 46.89 277 VAL A O 1
ATOM 1805 N N . GLY A 1 257 ? 57.244 -13.742 143.589 1.00 47.59 278 GLY A N 1
ATOM 1806 C CA . GLY A 1 257 ? 57.539 -13.813 145.017 1.00 47.69 278 GLY A CA 1
ATOM 1807 C C . GLY A 1 257 ? 57.426 -15.187 145.611 1.00 47.57 278 GLY A C 1
ATOM 1808 O O . GLY A 1 257 ? 57.310 -16.181 144.898 1.00 47.21 278 GLY A O 1
ATOM 1809 N N . GLY A 1 258 ? 57.479 -15.239 146.941 1.00 52.53 279 GLY A N 1
ATOM 1810 C CA . GLY A 1 258 ? 57.464 -16.518 147.688 1.00 49.49 279 GLY A CA 1
ATOM 1811 C C . GLY A 1 258 ? 58.745 -17.275 147.458 1.00 48.23 279 GLY A C 1
ATOM 1812 O O . GLY A 1 258 ? 59.841 -16.746 147.672 1.00 47.52 279 GLY A O 1
ATOM 1813 N N . SER A 1 259 ? 58.630 -18.505 146.970 1.00 46.66 280 SER A N 1
ATOM 1814 C CA . SER A 1 259 ? 59.809 -19.326 146.798 1.00 43.34 280 SER A CA 1
ATOM 1815 C C . SER A 1 259 ? 60.788 -18.854 145.725 1.00 41.67 280 SER A C 1
ATOM 1816 O O . SER A 1 259 ? 61.917 -19.342 145.686 1.00 52.35 280 SER A O 1
ATOM 1819 N N . THR A 1 260 ? 60.391 -17.934 144.848 1.00 46.77 281 THR A N 1
ATOM 1820 C CA . THR A 1 260 ? 61.299 -17.441 143.803 1.00 45.21 281 THR A CA 1
ATOM 1821 C C . THR A 1 260 ? 62.596 -16.875 144.390 1.00 44.52 281 THR A C 1
ATOM 1822 O O . THR A 1 260 ? 63.660 -17.017 143.780 1.00 39.28 281 THR A O 1
ATOM 1826 N N . GLU A 1 261 ? 62.504 -16.248 145.572 1.00 44.15 282 GLU A N 1
ATOM 1827 C CA . GLU A 1 261 ? 63.671 -15.651 146.236 1.00 45.77 282 GLU A CA 1
ATOM 1828 C C . GLU A 1 261 ? 64.702 -16.658 146.678 1.00 45.55 282 GLU A C 1
ATOM 1829 O O . GLU A 1 261 ? 65.863 -16.323 146.834 1.00 49.24 282 GLU A O 1
ATOM 1835 N N . THR A 1 262 ? 64.281 -17.896 146.870 1.00 46.05 283 THR A N 1
ATOM 1836 C CA . THR A 1 262 ? 65.187 -18.953 147.279 1.00 47.81 283 THR A CA 1
ATOM 1837 C C . THR A 1 262 ? 66.110 -19.431 146.134 1.00 46.78 283 THR A C 1
ATOM 1838 O O . THR A 1 262 ? 67.170 -19.977 146.405 1.00 52.08 283 THR A O 1
ATOM 1842 N N . TRP A 1 263 ? 65.754 -19.199 144.875 1.00 45.82 284 TRP A N 1
ATOM 1843 C CA . TRP A 1 263 ? 66.625 -19.619 143.746 1.00 45.01 284 TRP A CA 1
ATOM 1844 C C . TRP A 1 263 ? 66.978 -18.496 142.748 1.00 43.79 284 TRP A C 1
ATOM 1845 O O . TRP A 1 263 ? 68.059 -18.487 142.195 1.00 48.81 284 TRP A O 1
ATOM 1856 N N . ALA A 1 264 ? 66.107 -17.527 142.550 1.00 43.03 285 ALA A N 1
ATOM 1857 C CA . ALA A 1 264 ? 66.284 -16.572 141.454 1.00 41.81 285 ALA A CA 1
ATOM 1858 C C . ALA A 1 264 ? 67.520 -15.642 141.623 1.00 39.42 285 ALA A C 1
ATOM 1859 O O . ALA A 1 264 ? 68.231 -15.386 140.662 1.00 39.25 285 ALA A O 1
ATOM 1861 N N . PRO A 1 265 ? 67.813 -15.168 142.843 1.00 41.79 286 PRO A N 1
ATOM 1862 C CA . PRO A 1 265 ? 68.974 -14.281 142.990 1.00 41.97 286 PRO A CA 1
ATOM 1863 C C . PRO A 1 265 ? 70.278 -14.923 142.625 1.00 43.85 286 PRO A C 1
ATOM 1864 O O . PRO A 1 265 ? 71.243 -14.231 142.285 1.00 45.67 286 PRO A O 1
ATOM 1868 N N . ASP A 1 266 ? 70.306 -16.245 142.688 1.00 44.16 287 ASP A N 1
ATOM 1869 C CA . ASP A 1 266 ? 71.514 -17.011 142.362 1.00 43.22 287 ASP A CA 1
ATOM 1870 C C . ASP A 1 266 ? 71.896 -16.901 140.888 1.00 42.39 287 ASP A C 1
ATOM 1871 O O . ASP A 1 266 ? 73.015 -17.227 140.537 1.00 42.82 287 ASP A O 1
ATOM 1876 N N . PHE A 1 267 ? 70.979 -16.418 140.036 1.00 42.62 288 PHE A N 1
ATOM 1877 C CA . PHE A 1 267 ? 71.214 -16.285 138.589 1.00 41.81 288 PHE A CA 1
ATOM 1878 C C . PHE A 1 267 ? 71.633 -14.878 138.155 1.00 39.33 288 PHE A C 1
ATOM 1879 O O . PHE A 1 267 ? 71.816 -14.636 136.984 1.00 37.99 288 PHE A O 1
ATOM 1887 N N . LEU A 1 268 ? 71.841 -13.982 139.111 1.00 38.64 289 LEU A N 1
ATOM 1888 C CA . LEU A 1 268 ? 72.418 -12.664 138.843 1.00 42.42 289 LEU A CA 1
ATOM 1889 C C . LEU A 1 268 ? 73.948 -12.738 138.744 1.00 44.48 289 LEU A C 1
ATOM 1890 O O . LEU A 1 268 ? 74.572 -13.535 139.433 1.00 44.68 289 LEU A O 1
ATOM 1895 N N . LYS A 1 269 ? 74.552 -11.874 137.930 1.00 45.50 290 LYS A N 1
ATOM 1896 C CA . LYS A 1 269 ? 76.008 -11.659 137.990 1.00 43.91 290 LYS A CA 1
ATOM 1897 C C . LYS A 1 269 ? 76.416 -11.157 139.365 1.00 42.42 290 LYS A C 1
ATOM 1898 O O . LYS A 1 269 ? 75.791 -10.269 139.907 1.00 44.99 290 LYS A O 1
ATOM 1904 N N . LYS A 1 270 ? 77.497 -11.700 139.909 1.00 46.98 291 LYS A N 1
ATOM 1905 C CA . LYS A 1 270 ? 77.946 -11.315 141.250 1.00 46.83 291 LYS A CA 1
ATOM 1906 C C . LYS A 1 270 ? 79.011 -10.215 141.163 1.00 43.53 291 LYS A C 1
ATOM 1907 O O . LYS A 1 270 ? 79.789 -10.164 140.218 1.00 43.86 291 LYS A O 1
ATOM 1911 N N . TRP A 1 271 ? 78.991 -9.298 142.122 1.00 44.80 292 TRP A N 1
ATOM 1912 C CA . TRP A 1 271 ? 80.047 -8.277 142.267 1.00 43.93 292 TRP A CA 1
ATOM 1913 C C . TRP A 1 271 ? 80.116 -7.329 141.086 1.00 45.56 292 TRP A C 1
ATOM 1914 O O . TRP A 1 271 ? 81.186 -6.820 140.746 1.00 45.95 292 TRP A O 1
ATOM 1925 N N . SER A 1 272 ? 78.972 -7.114 140.447 1.00 44.01 293 SER A N 1
ATOM 1926 C CA . SER A 1 272 ? 78.898 -6.271 139.288 1.00 42.78 293 SER A CA 1
ATOM 1927 C C . SER A 1 272 ? 77.733 -5.277 139.389 1.00 44.16 293 SER A C 1
ATOM 1928 O O . SER A 1 272 ? 77.353 -4.682 138.400 1.00 46.09 293 SER A O 1
ATOM 1931 N N . GLY A 1 273 ? 77.171 -5.094 140.584 1.00 44.83 294 GLY A N 1
ATOM 1932 C CA . GLY A 1 273 ? 76.037 -4.188 140.790 1.00 47.99 294 GLY A CA 1
ATOM 1933 C C . GLY A 1 273 ? 74.699 -4.672 140.226 1.00 47.37 294 GLY A C 1
ATOM 1934 O O . GLY A 1 273 ? 73.799 -3.876 140.021 1.00 50.72 294 GLY A O 1
ATOM 1935 N N . ALA A 1 274 ? 74.591 -5.976 139.970 1.00 43.91 295 ALA A N 1
ATOM 1936 C CA . ALA A 1 274 ? 73.357 -6.605 139.543 1.00 42.63 295 ALA A CA 1
ATOM 1937 C C . ALA A 1 274 ? 72.296 -6.472 140.644 1.00 41.93 295 ALA A C 1
ATOM 1938 O O . ALA A 1 274 ? 72.617 -6.511 141.832 1.00 42.10 295 ALA A O 1
ATOM 1940 N N . THR A 1 275 ? 71.041 -6.289 140.239 1.00 40.85 296 THR A N 1
ATOM 1941 C CA . THR A 1 275 ? 69.962 -6.013 141.167 1.00 40.93 296 THR A CA 1
ATOM 1942 C C . THR A 1 275 ? 68.779 -6.952 140.999 1.00 39.59 296 THR A C 1
ATOM 1943 O O . THR A 1 275 ? 68.360 -7.302 139.893 1.00 38.48 296 THR A O 1
ATOM 1947 N N . TYR A 1 276 ? 68.252 -7.349 142.143 1.00 41.09 297 TYR A N 1
ATOM 1948 C CA . TYR A 1 276 ? 67.056 -8.145 142.247 1.00 40.44 297 TYR A CA 1
ATOM 1949 C C . TYR A 1 276 ? 66.001 -7.247 142.867 1.00 42.10 297 TYR A C 1
ATOM 1950 O O . TYR A 1 276 ? 66.156 -6.823 144.018 1.00 39.15 297 TYR A O 1
ATOM 1959 N N . VAL A 1 277 ? 64.948 -6.947 142.108 1.00 42.40 298 VAL A N 1
ATOM 1960 C CA . VAL A 1 277 ? 63.843 -6.166 142.611 1.00 40.88 298 VAL A CA 1
ATOM 1961 C C . VAL A 1 277 ? 62.570 -6.975 142.668 1.00 43.41 298 VAL A C 1
ATOM 1962 O O . VAL A 1 277 ? 62.147 -7.600 141.684 1.00 42.79 298 VAL A O 1
ATOM 1966 N N . THR A 1 278 ? 61.943 -6.970 143.838 1.00 41.77 299 THR A N 1
ATOM 1967 C CA . THR A 1 278 ? 60.686 -7.671 144.006 1.00 42.57 299 THR A CA 1
ATOM 1968 C C . THR A 1 278 ? 59.540 -6.711 144.288 1.00 45.08 299 THR A C 1
ATOM 1969 O O . THR A 1 278 ? 59.688 -5.696 145.001 1.00 43.75 299 THR A O 1
ATOM 1973 N N . LEU A 1 279 ? 58.411 -7.018 143.649 1.00 44.82 300 LEU A N 1
ATOM 1974 C CA . LEU A 1 279 ? 57.152 -6.310 143.866 1.00 43.37 300 LEU A CA 1
ATOM 1975 C C . LEU A 1 279 ? 56.225 -7.059 144.797 1.00 44.10 300 LEU A C 1
ATOM 1976 O O . LEU A 1 279 ? 55.150 -6.569 145.125 1.00 39.79 300 LEU A O 1
ATOM 1981 N N . VAL A 1 280 ? 56.617 -8.259 145.216 1.00 42.80 301 VAL A N 1
ATOM 1982 C CA . VAL A 1 280 ? 55.796 -9.069 146.101 1.00 41.93 301 VAL A CA 1
ATOM 1983 C C . VAL A 1 280 ? 56.487 -9.110 147.487 1.00 45.10 301 VAL A C 1
ATOM 1984 O O . VAL A 1 280 ? 57.542 -9.715 147.638 1.00 43.35 301 VAL A O 1
ATOM 1988 N N . THR A 1 281 ? 55.902 -8.388 148.453 1.00 42.68 302 THR A N 1
ATOM 1989 C CA . THR A 1 281 ? 56.438 -8.189 149.805 1.00 44.46 302 THR A CA 1
ATOM 1990 C C . THR A 1 281 ? 55.325 -8.366 150.889 1.00 43.86 302 THR A C 1
ATOM 1991 O O . THR A 1 281 ? 54.146 -8.226 150.595 1.00 42.76 302 THR A O 1
ATOM 1995 N N . PRO A 1 282 ? 55.703 -8.630 152.155 1.00 43.77 303 PRO A N 1
ATOM 1996 C CA . PRO A 1 282 ? 54.730 -8.693 153.262 1.00 44.55 303 PRO A CA 1
ATOM 1997 C C . PRO A 1 282 ? 54.480 -7.339 153.920 1.00 41.96 303 PRO A C 1
ATOM 1998 O O . PRO A 1 282 ? 54.044 -7.278 155.064 1.00 41.16 303 PRO A O 1
ATOM 2002 N N . PHE A 1 283 ? 54.766 -6.248 153.201 1.00 43.18 304 PHE A N 1
ATOM 2003 C CA . PHE A 1 283 ? 54.675 -4.914 153.782 1.00 43.33 304 PHE A CA 1
ATOM 2004 C C . PHE A 1 283 ? 53.301 -4.628 154.391 1.00 45.13 304 PHE A C 1
ATOM 2005 O O . PHE A 1 283 ? 53.186 -4.296 155.582 1.00 45.09 304 PHE A O 1
ATOM 2013 N N . LEU A 1 284 ? 52.260 -4.794 153.584 1.00 43.03 305 LEU A N 1
ATOM 2014 C CA . LEU A 1 284 ? 50.880 -4.606 154.065 1.00 43.78 305 LEU A CA 1
ATOM 2015 C C . LEU A 1 284 ? 50.387 -5.781 154.895 1.00 43.25 305 LEU A C 1
ATOM 2016 O O . LEU A 1 284 ? 49.691 -5.574 155.866 1.00 42.56 305 LEU A O 1
ATOM 2021 N N . LEU A 1 285 ? 50.759 -7.006 154.531 1.00 43.17 306 LEU A N 1
ATOM 2022 C CA . LEU A 1 285 ? 50.313 -8.176 155.265 1.00 45.83 306 LEU A CA 1
ATOM 2023 C C . LEU A 1 285 ? 50.816 -8.180 156.728 1.00 43.66 306 LEU A C 1
ATOM 2024 O O . LEU A 1 285 ? 50.109 -8.593 157.651 1.00 39.80 306 LEU A O 1
ATOM 2029 N N . ASN A 1 286 ? 52.059 -7.754 156.933 1.00 40.63 307 ASN A N 1
ATOM 2030 C CA . ASN A 1 286 ? 52.632 -7.689 158.276 1.00 41.76 307 ASN A CA 1
ATOM 2031 C C . ASN A 1 286 ? 51.822 -6.805 159.225 1.00 43.70 307 ASN A C 1
ATOM 2032 O O . ASN A 1 286 ? 51.623 -7.152 160.393 1.00 42.97 307 ASN A O 1
ATOM 2037 N N . MET A 1 287 ? 51.352 -5.670 158.723 1.00 40.55 308 MET A N 1
ATOM 2038 C CA . MET A 1 287 ? 50.548 -4.758 159.521 1.00 41.26 308 MET A CA 1
ATOM 2039 C C . MET A 1 287 ? 49.121 -5.265 159.746 1.00 42.65 308 MET A C 1
ATOM 2040 O O . MET A 1 287 ? 48.572 -5.032 160.806 1.00 41.76 308 MET A O 1
ATOM 2045 N N . ASP A 1 288 ? 48.544 -5.977 158.776 1.00 41.02 309 ASP A N 1
ATOM 2046 C CA . ASP A 1 288 ? 47.221 -6.607 158.960 1.00 42.99 309 ASP A CA 1
ATOM 2047 C C . ASP A 1 288 ? 47.275 -7.646 160.083 1.00 43.64 309 ASP A C 1
ATOM 2048 O O . ASP A 1 288 ? 46.391 -7.720 160.923 1.00 43.02 309 ASP A O 1
ATOM 2053 N N . ARG A 1 289 ? 48.330 -8.436 160.075 1.00 42.35 310 ARG A N 1
ATOM 2054 C CA . ARG A 1 289 ? 48.499 -9.544 161.007 1.00 44.96 310 ARG A CA 1
ATOM 2055 C C . ARG A 1 289 ? 48.964 -9.114 162.390 1.00 43.75 310 ARG A C 1
ATOM 2056 O O . ARG A 1 289 ? 48.468 -9.637 163.388 1.00 45.01 310 ARG A O 1
ATOM 2064 N N . LEU A 1 290 ? 49.910 -8.177 162.451 1.00 41.57 311 LEU A N 1
ATOM 2065 C CA . LEU A 1 290 ? 50.563 -7.815 163.700 1.00 42.80 311 LEU A CA 1
ATOM 2066 C C . LEU A 1 290 ? 50.215 -6.423 164.215 1.00 41.39 311 LEU A C 1
ATOM 2067 O O . LEU A 1 290 ? 50.589 -6.073 165.326 1.00 45.44 311 LEU A O 1
ATOM 2072 N N . GLY A 1 291 ? 49.491 -5.634 163.429 1.00 44.16 312 GLY A N 1
ATOM 2073 C CA . GLY A 1 291 ? 49.287 -4.222 163.742 1.00 41.40 312 GLY A CA 1
ATOM 2074 C C . GLY A 1 291 ? 50.393 -3.359 163.155 1.00 44.25 312 GLY A C 1
ATOM 2075 O O . GLY A 1 291 ? 51.422 -3.864 162.668 1.00 41.02 312 GLY A O 1
ATOM 2076 N N . ILE A 1 292 ? 50.194 -2.048 163.224 1.00 42.53 313 ILE A N 1
ATOM 2077 C CA . ILE A 1 292 ? 51.066 -1.104 162.567 1.00 43.29 313 ILE A CA 1
ATOM 2078 C C . ILE A 1 292 ? 52.476 -1.134 163.151 1.00 42.41 313 ILE A C 1
ATOM 2079 O O . ILE A 1 292 ? 53.431 -1.266 162.401 1.00 42.67 313 ILE A O 1
ATOM 2084 N N . ALA A 1 293 ? 52.612 -1.006 164.471 1.00 44.62 314 ALA A N 1
ATOM 2085 C CA . ALA A 1 293 ? 53.940 -0.902 165.086 1.00 42.07 314 ALA A CA 1
ATOM 2086 C C . ALA A 1 293 ? 54.728 -2.197 164.948 1.00 41.67 314 ALA A C 1
ATOM 2087 O O . ALA A 1 293 ? 55.868 -2.195 164.470 1.00 41.55 314 ALA A O 1
ATOM 2089 N N . ASP A 1 294 ? 54.117 -3.308 165.348 1.00 41.54 315 ASP A N 1
ATOM 2090 C CA . ASP A 1 294 ? 54.787 -4.623 165.289 1.00 40.25 315 ASP A CA 1
ATOM 2091 C C . ASP A 1 294 ? 54.991 -5.142 163.872 1.00 39.41 315 ASP A C 1
ATOM 2092 O O . ASP A 1 294 ? 56.005 -5.791 163.567 1.00 41.12 315 ASP A O 1
ATOM 2097 N N . GLY A 1 295 ? 54.018 -4.903 163.012 1.00 37.67 316 GLY A N 1
ATOM 2098 C CA . GLY A 1 295 ? 54.155 -5.229 161.588 1.00 40.44 316 GLY A CA 1
ATOM 2099 C C . GLY A 1 295 ? 55.297 -4.466 160.932 1.00 42.43 316 GLY A C 1
ATOM 2100 O O . GLY A 1 295 ? 56.124 -5.045 160.203 1.00 42.00 316 GLY A O 1
ATOM 2101 N N . MET A 1 296 ? 55.354 -3.163 161.195 1.00 39.04 317 MET A N 1
ATOM 2102 C CA . MET A 1 296 ? 56.450 -2.348 160.690 1.00 38.07 317 MET A CA 1
ATOM 2103 C C . MET A 1 296 ? 57.816 -2.820 161.212 1.00 37.98 317 MET A C 1
ATOM 2104 O O . MET A 1 296 ? 58.800 -2.795 160.478 1.00 39.36 317 MET A O 1
ATOM 2109 N N . LEU A 1 297 ? 57.866 -3.255 162.468 1.00 41.28 318 LEU A N 1
ATOM 2110 C CA . LEU A 1 297 ? 59.086 -3.832 163.049 1.00 40.09 318 LEU A CA 1
ATOM 2111 C C . LEU A 1 297 ? 59.550 -5.085 162.303 1.00 40.54 318 LEU A C 1
ATOM 2112 O O . LEU A 1 297 ? 60.730 -5.210 161.935 1.00 43.17 318 LEU A O 1
ATOM 2117 N N . GLN A 1 298 ? 58.639 -6.038 162.170 1.00 40.90 319 GLN A N 1
ATOM 2118 C CA . GLN A 1 298 ? 58.877 -7.273 161.421 1.00 42.17 319 GLN A CA 1
ATOM 2119 C C . GLN A 1 298 ? 59.342 -7.037 159.985 1.00 41.92 319 GLN A C 1
ATOM 2120 O O . GLN A 1 298 ? 60.281 -7.651 159.525 1.00 40.71 319 GLN A O 1
ATOM 2126 N N . THR A 1 299 ? 58.646 -6.156 159.279 1.00 39.81 320 THR A N 1
ATOM 2127 C CA . THR A 1 299 ? 59.025 -5.744 157.945 1.00 38.84 320 THR A CA 1
ATOM 2128 C C . THR A 1 299 ? 60.461 -5.219 157.932 1.00 39.74 320 THR A C 1
ATOM 2129 O O . THR A 1 299 ? 61.222 -5.557 157.043 1.00 38.67 320 THR A O 1
ATOM 2133 N N . GLY A 1 300 ? 60.824 -4.397 158.910 1.00 39.96 321 GLY A N 1
ATOM 2134 C CA . GLY A 1 300 ? 62.174 -3.844 158.972 1.00 38.88 321 GLY A CA 1
ATOM 2135 C C . GLY A 1 300 ? 63.220 -4.925 159.212 1.00 40.42 321 GLY A C 1
ATOM 2136 O O . GLY A 1 300 ? 64.274 -4.916 158.585 1.00 39.92 321 GLY A O 1
ATOM 2137 N N . VAL A 1 301 ? 62.925 -5.865 160.109 1.00 38.88 322 VAL A N 1
ATOM 2138 C CA . VAL A 1 301 ? 63.835 -6.992 160.363 1.00 40.61 322 VAL A CA 1
ATOM 2139 C C . VAL A 1 301 ? 64.092 -7.800 159.067 1.00 39.32 322 VAL A C 1
ATOM 2140 O O . VAL A 1 301 ? 65.223 -8.091 158.719 1.00 38.03 322 VAL A O 1
ATOM 2144 N N . THR A 1 302 ? 63.033 -8.110 158.337 1.00 37.64 323 THR A N 1
ATOM 2145 C CA . THR A 1 302 ? 63.121 -8.856 157.074 1.00 37.72 323 THR A CA 1
ATOM 2146 C C . THR A 1 302 ? 63.926 -8.105 156.038 1.00 41.24 323 THR A C 1
ATOM 2147 O O . THR A 1 302 ? 64.806 -8.658 155.411 1.00 41.10 323 THR A O 1
ATOM 2151 N N . VAL A 1 303 ? 63.592 -6.830 155.862 1.00 41.67 324 VAL A N 1
ATOM 2152 C CA . VAL A 1 303 ? 64.249 -5.957 154.896 1.00 46.60 324 VAL A CA 1
ATOM 2153 C C . VAL A 1 303 ? 65.757 -5.869 155.165 1.00 42.57 324 VAL A C 1
ATOM 2154 O O . VAL A 1 303 ? 66.590 -6.087 154.269 1.00 42.06 324 VAL A O 1
ATOM 2158 N N . GLY A 1 304 ? 66.097 -5.557 156.411 1.00 42.25 325 GLY A N 1
ATOM 2159 C CA . GLY A 1 304 ? 67.463 -5.394 156.827 1.00 40.26 325 GLY A CA 1
ATOM 2160 C C . GLY A 1 304 ? 68.298 -6.660 156.731 1.00 40.39 325 GLY A C 1
ATOM 2161 O O . GLY A 1 304 ? 69.448 -6.625 156.262 1.00 38.31 325 GLY A O 1
ATOM 2162 N N . SER A 1 305 ? 67.758 -7.775 157.207 1.00 38.53 326 SER A N 1
ATOM 2163 C CA . SER A 1 305 ? 68.538 -9.021 157.145 1.00 41.01 326 SER A CA 1
ATOM 2164 C C . SER A 1 305 ? 68.709 -9.454 155.689 1.00 39.36 326 SER A C 1
ATOM 2165 O O . SER A 1 305 ? 69.802 -9.780 155.301 1.00 36.54 326 SER A O 1
ATOM 2168 N N . LYS A 1 306 ? 67.667 -9.339 154.863 1.00 39.47 327 LYS A N 1
ATOM 2169 C CA . LYS A 1 306 ? 67.755 -9.790 153.473 1.00 40.89 327 LYS A CA 1
ATOM 2170 C C . LYS A 1 306 ? 68.674 -8.945 152.602 1.00 41.97 327 LYS A C 1
ATOM 2171 O O . LYS A 1 306 ? 69.372 -9.484 151.751 1.00 37.51 327 LYS A O 1
ATOM 2177 N N . ALA A 1 307 ? 68.661 -7.634 152.814 1.00 36.60 328 ALA A N 1
ATOM 2178 C CA . ALA A 1 307 ? 69.554 -6.724 152.109 1.00 40.62 328 ALA A CA 1
ATOM 2179 C C . ALA A 1 307 ? 71.012 -7.059 152.409 1.00 38.04 328 ALA A C 1
ATOM 2180 O O . ALA A 1 307 ? 71.816 -7.157 151.506 1.00 39.84 328 ALA A O 1
ATOM 2182 N N . LEU A 1 308 ? 71.346 -7.260 153.679 1.00 36.98 329 LEU A N 1
ATOM 2183 C CA . LEU A 1 308 ? 72.727 -7.548 154.069 1.00 40.33 329 LEU A CA 1
ATOM 2184 C C . LEU A 1 308 ? 73.194 -8.901 153.535 1.00 36.97 329 LEU A C 1
ATOM 2185 O O . LEU A 1 308 ? 74.307 -9.045 153.067 1.00 38.63 329 LEU A O 1
ATOM 2190 N N . LYS A 1 309 ? 72.324 -9.889 153.637 1.00 37.19 330 LYS A N 1
ATOM 2191 C CA . LYS A 1 309 ? 72.609 -11.254 153.224 1.00 37.99 330 LYS A CA 1
ATOM 2192 C C . LYS A 1 309 ? 72.900 -11.343 151.723 1.00 39.27 330 LYS A C 1
ATOM 2193 O O . LYS A 1 309 ? 73.756 -12.102 151.295 1.00 35.72 330 LYS A O 1
ATOM 2199 N N . HIS A 1 310 ? 72.155 -10.576 150.927 1.00 38.38 331 HIS A N 1
ATOM 2200 C CA . HIS A 1 310 ? 72.385 -10.536 149.490 1.00 37.98 331 HIS A CA 1
ATOM 2201 C C . HIS A 1 310 ? 73.578 -9.703 149.139 1.00 38.19 331 HIS A C 1
ATOM 2202 O O . HIS A 1 310 ? 74.301 -10.022 148.197 1.00 36.76 331 HIS A O 1
ATOM 2209 N N . PHE A 1 311 ? 73.777 -8.617 149.873 1.00 37.61 332 PHE A N 1
ATOM 2210 C CA . PHE A 1 311 ? 75.015 -7.839 149.758 1.00 39.45 332 PHE A CA 1
ATOM 2211 C C . PHE A 1 311 ? 76.267 -8.705 149.938 1.00 40.71 332 PHE A C 1
ATOM 2212 O O . PHE A 1 311 ? 77.219 -8.674 149.149 1.00 39.01 332 PHE A O 1
ATOM 2220 N N . TRP A 1 312 ? 76.256 -9.523 150.974 1.00 41.11 333 TRP A N 1
ATOM 2221 C CA . TRP A 1 312 ? 77.331 -10.484 151.180 1.00 42.02 333 TRP A CA 1
ATOM 2222 C C . TRP A 1 312 ? 77.562 -11.466 150.028 1.00 41.04 333 TRP A C 1
ATOM 2223 O O . TRP A 1 312 ? 78.653 -11.948 149.890 1.00 40.89 333 TRP A O 1
ATOM 2234 N N . LYS A 1 313 ? 76.539 -11.778 149.237 1.00 44.20 334 LYS A N 1
ATOM 2235 C CA . LYS A 1 313 ? 76.673 -12.669 148.063 1.00 41.67 334 LYS A CA 1
ATOM 2236 C C . LYS A 1 313 ? 76.821 -11.866 146.776 1.00 40.80 334 LYS A C 1
ATOM 2237 O O . LYS A 1 313 ? 76.744 -12.402 145.683 1.00 40.84 334 LYS A O 1
ATOM 2243 N N . GLY A 1 314 ? 77.028 -10.567 146.927 1.00 38.91 335 GLY A N 1
ATOM 2244 C CA . GLY A 1 314 ? 77.422 -9.715 145.825 1.00 39.48 335 GLY A CA 1
ATOM 2245 C C . GLY A 1 314 ? 76.317 -9.166 144.963 1.00 39.66 335 GLY A C 1
ATOM 2246 O O . GLY A 1 314 ? 76.568 -8.827 143.807 1.00 39.47 335 GLY A O 1
ATOM 2247 N N . VAL A 1 315 ? 75.104 -9.072 145.503 1.00 40.41 336 VAL A N 1
ATOM 2248 C CA . VAL A 1 315 ? 73.993 -8.480 144.768 1.00 39.34 336 VAL A CA 1
ATOM 2249 C C . VAL A 1 315 ? 73.209 -7.488 145.631 1.00 38.87 336 VAL A C 1
ATOM 2250 O O . VAL A 1 315 ? 73.260 -7.551 146.882 1.00 36.26 336 VAL A O 1
ATOM 2254 N N . HIS A 1 316 ? 72.522 -6.552 144.956 1.00 38.83 337 HIS A N 1
ATOM 2255 C CA . HIS A 1 316 ? 71.550 -5.641 145.589 1.00 40.42 337 HIS A CA 1
ATOM 2256 C C . HIS A 1 316 ? 70.181 -6.281 145.556 1.00 40.25 337 HIS A C 1
ATOM 2257 O O . HIS A 1 316 ? 69.706 -6.703 144.494 1.00 42.24 337 HIS A O 1
ATOM 2264 N N . TYR A 1 317 ? 69.556 -6.331 146.718 1.00 39.56 338 TYR A N 1
ATOM 2265 C CA . TYR A 1 317 ? 68.202 -6.829 146.897 1.00 38.90 338 TYR A CA 1
ATOM 2266 C C . TYR A 1 317 ? 67.328 -5.658 147.323 1.00 40.62 338 TYR A C 1
ATOM 2267 O O . TYR A 1 317 ? 67.601 -5.009 148.331 1.00 42.53 338 TYR A O 1
ATOM 2276 N N . ARG A 1 318 ? 66.269 -5.420 146.572 1.00 40.54 339 ARG A N 1
ATOM 2277 C CA . ARG A 1 318 ? 65.405 -4.276 146.773 1.00 42.17 339 ARG A CA 1
ATOM 2278 C C . ARG A 1 318 ? 63.963 -4.681 146.711 1.00 40.75 339 ARG A C 1
ATOM 2279 O O . ARG A 1 318 ? 63.619 -5.615 145.992 1.00 43.30 339 ARG A O 1
ATOM 2287 N N . TRP A 1 319 ? 63.121 -3.979 147.469 1.00 42.34 340 TRP A N 1
ATOM 2288 C CA . TRP A 1 319 ? 61.661 -4.019 147.297 1.00 43.57 340 TRP A CA 1
ATOM 2289 C C . TRP A 1 319 ? 61.254 -2.796 146.483 1.00 43.32 340 TRP A C 1
ATOM 2290 O O . TRP A 1 319 ? 61.909 -1.759 146.529 1.00 42.20 340 TRP A O 1
ATOM 2301 N N . ALA A 1 320 ? 60.166 -2.908 145.742 1.00 42.78 341 ALA A N 1
ATOM 2302 C CA . ALA A 1 320 ? 59.595 -1.758 145.034 1.00 43.59 341 ALA A CA 1
ATOM 2303 C C . ALA A 1 320 ? 58.084 -1.761 145.210 1.00 44.33 341 ALA A C 1
ATOM 2304 O O . ALA A 1 320 ? 57.488 -2.825 145.398 1.00 42.57 341 ALA A O 1
ATOM 2306 N N . PHE A 1 321 ? 57.493 -0.564 145.114 1.00 43.82 342 PHE A N 1
ATOM 2307 C CA . PHE A 1 321 ? 56.065 -0.330 145.293 1.00 46.05 342 PHE A CA 1
ATOM 2308 C C . PHE A 1 321 ? 55.502 0.600 144.220 1.00 43.31 342 PHE A C 1
ATOM 2309 O O . PHE A 1 321 ? 56.169 1.527 143.795 1.00 42.77 342 PHE A O 1
ATOM 2317 N N . PHE A 1 322 ? 54.259 0.373 143.802 1.00 43.65 343 PHE A N 1
ATOM 2318 C CA . PHE A 1 322 ? 53.513 1.416 143.092 1.00 39.97 343 PHE A CA 1
ATOM 2319 C C . PHE A 1 322 ? 53.681 2.757 143.801 1.00 41.49 343 PHE A C 1
ATOM 2320 O O . PHE A 1 322 ? 53.611 2.829 145.031 1.00 39.87 343 PHE A O 1
ATOM 2328 N N . MET A 1 323 ? 53.896 3.810 143.007 1.00 44.14 344 MET A N 1
ATOM 2329 C CA . MET A 1 323 ? 53.919 5.178 143.463 1.00 43.82 344 MET A CA 1
ATOM 2330 C C . MET A 1 323 ? 53.214 5.995 142.391 1.00 43.76 344 MET A C 1
ATOM 2331 O O . MET A 1 323 ? 53.563 5.880 141.229 1.00 42.67 344 MET A O 1
ATOM 2336 N N . ALA A 1 324 ? 52.265 6.834 142.785 1.00 44.68 345 ALA A N 1
ATOM 2337 C CA . ALA A 1 324 ? 51.514 7.641 141.853 1.00 44.39 345 ALA A CA 1
ATOM 2338 C C . ALA A 1 324 ? 52.407 8.777 141.358 1.00 45.77 345 ALA A C 1
ATOM 2339 O O . ALA A 1 324 ? 53.170 9.369 142.132 1.00 45.00 345 ALA A O 1
ATOM 2341 N N . SER A 1 325 ? 52.346 9.058 140.060 1.00 42.78 346 SER A N 1
ATOM 2342 C CA . SER A 1 325 ? 53.165 10.119 139.487 1.00 43.68 346 SER A CA 1
ATOM 2343 C C . SER A 1 325 ? 52.685 10.556 138.112 1.00 41.49 346 SER A C 1
ATOM 2344 O O . SER A 1 325 ? 52.787 9.822 137.163 1.00 40.40 346 SER A O 1
ATOM 2347 N N . GLY A 1 326 ? 52.178 11.771 138.031 1.00 39.25 347 GLY A N 1
ATOM 2348 C CA . GLY A 1 326 ? 51.810 12.396 136.792 1.00 43.02 347 GLY A CA 1
ATOM 2349 C C . GLY A 1 326 ? 53.016 12.557 135.897 1.00 44.91 347 GLY A C 1
ATOM 2350 O O . GLY A 1 326 ? 52.923 12.241 134.721 1.00 41.01 347 GLY A O 1
ATOM 2351 N N . PRO A 1 327 ? 54.144 13.065 136.444 1.00 45.00 348 PRO A N 1
ATOM 2352 C CA . PRO A 1 327 ? 55.338 13.227 135.615 1.00 47.25 348 PRO A CA 1
ATOM 2353 C C . PRO A 1 327 ? 55.862 11.941 135.001 1.00 45.44 348 PRO A C 1
ATOM 2354 O O . PRO A 1 327 ? 56.276 11.981 133.837 1.00 45.25 348 PRO A O 1
ATOM 2358 N N . CYS A 1 328 ? 55.813 10.818 135.735 1.00 45.31 349 CYS A N 1
ATOM 2359 C CA . CYS A 1 328 ? 56.204 9.525 135.169 1.00 44.27 349 CYS A CA 1
ATOM 2360 C C . CYS A 1 328 ? 55.211 9.050 134.123 1.00 44.99 349 CYS A C 1
ATOM 2361 O O . CYS A 1 328 ? 55.610 8.459 133.105 1.00 40.93 349 CYS A O 1
ATOM 2364 N N . LEU A 1 329 ? 53.929 9.327 134.347 1.00 43.98 350 LEU A N 1
ATOM 2365 C CA . LEU A 1 329 ? 52.916 9.046 133.328 1.00 40.85 350 LEU A CA 1
ATOM 2366 C C . LEU A 1 329 ? 53.140 9.819 132.018 1.00 38.42 350 LEU A C 1
ATOM 2367 O O . LEU A 1 329 ? 52.864 9.284 130.965 1.00 42.04 350 LEU A O 1
ATOM 2372 N N . ASP A 1 330 ? 53.607 11.071 132.087 1.00 42.91 351 ASP A N 1
ATOM 2373 C CA . ASP A 1 330 ? 53.984 11.822 130.910 1.00 43.56 351 ASP A CA 1
ATOM 2374 C C . ASP A 1 330 ? 55.144 11.169 130.120 1.00 41.04 351 ASP A C 1
ATOM 2375 O O . ASP A 1 330 ? 55.120 11.106 128.902 1.00 41.32 351 ASP A O 1
ATOM 2380 N N . ASP A 1 331 ? 56.158 10.680 130.807 1.00 43.46 352 ASP A N 1
ATOM 2381 C CA . ASP A 1 331 ? 57.191 9.890 130.131 1.00 46.17 352 ASP A CA 1
ATOM 2382 C C . ASP A 1 331 ? 56.650 8.597 129.492 1.00 48.06 352 ASP A C 1
ATOM 2383 O O . ASP A 1 331 ? 57.098 8.235 128.393 1.00 46.44 352 ASP A O 1
ATOM 2388 N N . ILE A 1 332 ? 55.718 7.913 130.177 1.00 45.36 353 ILE A N 1
ATOM 2389 C CA . ILE A 1 332 ? 55.110 6.691 129.656 1.00 42.31 353 ILE A CA 1
ATOM 2390 C C . ILE A 1 332 ? 54.253 6.978 128.407 1.00 45.06 353 ILE A C 1
ATOM 2391 O O . ILE A 1 332 ? 54.304 6.218 127.427 1.00 40.16 353 ILE A O 1
ATOM 2396 N N . ALA A 1 333 ? 53.484 8.068 128.447 1.00 43.80 354 ALA A N 1
ATOM 2397 C CA . ALA A 1 333 ? 52.629 8.495 127.332 1.00 43.32 354 ALA A CA 1
ATOM 2398 C C . ALA A 1 333 ? 53.465 8.804 126.091 1.00 43.86 354 ALA A C 1
ATOM 2399 O O . ALA A 1 333 ? 53.019 8.572 124.980 1.00 41.64 354 ALA A O 1
ATOM 2401 N N . GLU A 1 334 ? 54.666 9.346 126.297 1.00 41.19 355 GLU A N 1
ATOM 2402 C CA . GLU A 1 334 ? 55.586 9.616 125.212 1.00 42.84 355 GLU A CA 1
ATOM 2403 C C . GLU A 1 334 ? 56.071 8.329 124.571 1.00 41.29 355 GLU A C 1
ATOM 2404 O O . GLU A 1 334 ? 56.086 8.232 123.364 1.00 43.66 355 GLU A O 1
ATOM 2410 N N . LEU A 1 335 ? 56.394 7.319 125.372 1.00 41.17 356 LEU A N 1
ATOM 2411 C CA . LEU A 1 335 ? 56.726 5.998 124.827 1.00 41.14 356 LEU A CA 1
ATOM 2412 C C . LEU A 1 335 ? 55.570 5.349 124.058 1.00 39.71 356 LEU A C 1
ATOM 2413 O O . LEU A 1 335 ? 55.774 4.823 122.990 1.00 37.25 356 LEU A O 1
ATOM 2418 N N . VAL A 1 336 ? 54.362 5.400 124.602 1.00 41.92 357 VAL A N 1
ATOM 2419 C CA . VAL A 1 336 ? 53.169 4.887 123.914 1.00 37.99 357 VAL A CA 1
ATOM 2420 C C . VAL A 1 336 ? 52.959 5.562 122.551 1.00 43.60 357 VAL A C 1
ATOM 2421 O O . VAL A 1 336 ? 52.743 4.886 121.529 1.00 42.70 357 VAL A O 1
ATOM 2425 N N . ASP A 1 337 ? 52.995 6.893 122.539 1.00 41.36 358 ASP A N 1
ATOM 2426 C CA . ASP A 1 337 ? 52.709 7.661 121.323 1.00 40.98 358 ASP A CA 1
ATOM 2427 C C . ASP A 1 337 ? 53.819 7.515 120.273 1.00 41.26 358 ASP A C 1
ATOM 2428 O O . ASP A 1 337 ? 53.551 7.673 119.100 1.00 40.12 358 ASP A O 1
ATOM 2433 N N . ALA A 1 338 ? 55.060 7.259 120.721 1.00 40.62 359 ALA A N 1
ATOM 2434 C CA . ALA A 1 338 ? 56.196 6.892 119.856 1.00 41.18 359 ALA A CA 1
ATOM 2435 C C . ALA A 1 338 ? 56.115 5.421 119.366 1.00 43.06 359 ALA A C 1
ATOM 2436 O O . ALA A 1 338 ? 56.952 4.974 118.605 1.00 42.18 359 ALA A O 1
ATOM 2438 N N . GLY A 1 339 ? 55.099 4.683 119.800 1.00 42.36 360 GLY A N 1
ATOM 2439 C CA . GLY A 1 339 ? 54.869 3.348 119.334 1.00 40.99 360 GLY A CA 1
ATOM 2440 C C . GLY A 1 339 ? 55.688 2.274 120.050 1.00 43.96 360 GLY A C 1
ATOM 2441 O O . GLY A 1 339 ? 55.721 1.154 119.576 1.00 44.10 360 GLY A O 1
ATOM 2442 N N . LYS A 1 340 ? 56.324 2.591 121.184 1.00 40.05 361 LYS A N 1
ATOM 2443 C CA . LYS A 1 340 ? 57.219 1.640 121.897 1.00 41.01 361 LYS A CA 1
ATOM 2444 C C . LYS A 1 340 ? 56.506 0.759 122.911 1.00 41.11 361 LYS A C 1
ATOM 2445 O O . LYS A 1 340 ? 57.025 -0.284 123.325 1.00 41.79 361 LYS A O 1
ATOM 2451 N N . ILE A 1 341 ? 55.333 1.194 123.337 1.00 42.93 362 ILE A N 1
ATOM 2452 C CA . ILE A 1 341 ? 54.532 0.475 124.335 1.00 44.93 362 ILE A CA 1
ATOM 2453 C C . ILE A 1 341 ? 53.114 0.406 123.841 1.00 43.40 362 ILE A C 1
ATOM 2454 O O . ILE A 1 341 ? 52.539 1.424 123.444 1.00 44.91 362 ILE A O 1
ATOM 2459 N N . ARG A 1 342 ? 52.606 -0.815 123.814 1.00 44.61 363 ARG A N 1
ATOM 2460 C CA . ARG A 1 342 ? 51.246 -1.110 123.477 1.00 42.29 363 ARG A CA 1
ATOM 2461 C C . ARG A 1 342 ? 50.466 -1.570 124.705 1.00 45.95 363 ARG A C 1
ATOM 2462 O O . ARG A 1 342 ? 51.043 -2.212 125.590 1.00 45.72 363 ARG A O 1
ATOM 2470 N N . PRO A 1 343 ? 49.158 -1.242 124.752 1.00 44.02 364 PRO A N 1
ATOM 2471 C CA . PRO A 1 343 ? 48.285 -1.782 125.779 1.00 43.24 364 PRO A CA 1
ATOM 2472 C C . PRO A 1 343 ? 48.029 -3.237 125.476 1.00 43.95 364 PRO A C 1
ATOM 2473 O O . PRO A 1 343 ? 48.007 -3.640 124.325 1.00 43.45 364 PRO A O 1
ATOM 2477 N N . VAL A 1 344 ? 47.822 -4.024 126.503 1.00 40.57 365 VAL A N 1
ATOM 2478 C CA . VAL A 1 344 ? 47.543 -5.446 126.315 1.00 41.73 365 VAL A CA 1
ATOM 2479 C C . VAL A 1 344 ? 46.271 -5.722 127.063 1.00 41.06 365 VAL A C 1
ATOM 2480 O O . VAL A 1 344 ? 46.270 -5.793 128.287 1.00 39.13 365 VAL A O 1
ATOM 2484 N N . ILE A 1 345 ? 45.164 -5.764 126.354 1.00 44.72 366 ILE A N 1
ATOM 2485 C CA . ILE A 1 345 ? 43.875 -5.943 127.001 1.00 45.92 366 ILE A CA 1
ATOM 2486 C C . ILE A 1 345 ? 43.323 -7.310 126.671 1.00 45.16 366 ILE A C 1
ATOM 2487 O O . ILE A 1 345 ? 43.140 -7.634 125.520 1.00 44.60 366 ILE A O 1
ATOM 2492 N N . GLU A 1 346 ? 43.060 -8.088 127.712 1.00 43.00 367 GLU A N 1
ATOM 2493 C CA . GLU A 1 346 ? 42.525 -9.449 127.615 1.00 46.56 367 GLU A CA 1
ATOM 2494 C C . GLU A 1 346 ? 41.031 -9.322 127.360 1.00 45.18 367 GLU A C 1
ATOM 2495 O O . GLU A 1 346 ? 40.505 -9.952 126.495 1.00 43.44 367 GLU A O 1
ATOM 2501 N N . GLN A 1 347 ? 40.360 -8.481 128.137 1.00 46.52 368 GLN A N 1
ATOM 2502 C CA . GLN A 1 347 ? 38.922 -8.412 128.119 1.00 43.58 368 GLN A CA 1
ATOM 2503 C C . GLN A 1 347 ? 38.421 -7.088 128.629 1.00 44.78 368 GLN A C 1
ATOM 2504 O O . GLN A 1 347 ? 39.111 -6.453 129.433 1.00 41.89 368 GLN A O 1
ATOM 2510 N N . THR A 1 348 ? 37.247 -6.660 128.142 1.00 43.04 369 THR A N 1
ATOM 2511 C CA . THR A 1 348 ? 36.594 -5.449 128.632 1.00 44.49 369 THR A CA 1
ATOM 2512 C C . THR A 1 348 ? 35.215 -5.872 129.127 1.00 41.72 369 THR A C 1
ATOM 2513 O O . THR A 1 348 ? 34.674 -6.871 128.674 1.00 46.29 369 THR A O 1
ATOM 2517 N N . PHE A 1 349 ? 34.717 -5.166 130.130 1.00 41.87 370 PHE A N 1
ATOM 2518 C CA . PHE A 1 349 ? 33.375 -5.345 130.690 1.00 38.91 370 PHE A CA 1
ATOM 2519 C C . PHE A 1 349 ? 32.676 -3.974 130.749 1.00 37.65 370 PHE A C 1
ATOM 2520 O O . PHE A 1 349 ? 33.311 -2.980 131.057 1.00 41.58 370 PHE A O 1
ATOM 2528 N N . PRO A 1 350 ? 31.351 -3.938 130.507 1.00 40.41 371 PRO A N 1
ATOM 2529 C CA . PRO A 1 350 ? 30.611 -2.710 130.784 1.00 39.47 371 PRO A CA 1
ATOM 2530 C C . PRO A 1 350 ? 30.552 -2.400 132.269 1.00 37.55 371 PRO A C 1
ATOM 2531 O O . PRO A 1 350 ? 30.947 -3.215 133.100 1.00 36.29 371 PRO A O 1
ATOM 2535 N N . PHE A 1 351 ? 30.127 -1.192 132.607 1.00 38.17 372 PHE A N 1
ATOM 2536 C CA . PHE A 1 351 ? 30.105 -0.746 133.993 1.00 39.33 372 PHE A CA 1
ATOM 2537 C C . PHE A 1 351 ? 29.168 -1.573 134.836 1.00 41.56 372 PHE A C 1
ATOM 2538 O O . PHE A 1 351 ? 29.443 -1.844 135.994 1.00 42.23 372 PHE A O 1
ATOM 2546 N N . SER A 1 352 ? 28.053 -1.971 134.244 1.00 42.63 373 SER A N 1
ATOM 2547 C CA . SER A 1 352 ? 27.097 -2.870 134.888 1.00 42.27 373 SER A CA 1
ATOM 2548 C C . SER A 1 352 ? 27.646 -4.257 135.215 1.00 40.59 373 SER A C 1
ATOM 2549 O O . SER A 1 352 ? 26.998 -4.968 135.953 1.00 41.25 373 SER A O 1
ATOM 2552 N N . LYS A 1 353 ? 28.831 -4.631 134.717 1.00 42.43 374 LYS A N 1
ATOM 2553 C CA . LYS A 1 353 ? 29.415 -5.943 135.028 1.00 40.18 374 LYS A CA 1
ATOM 2554 C C . LYS A 1 353 ? 30.737 -5.906 135.792 1.00 42.46 374 LYS A C 1
ATOM 2555 O O . LYS A 1 353 ? 31.562 -6.800 135.642 1.00 41.24 374 LYS A O 1
ATOM 2561 N N . VAL A 1 354 ? 30.925 -4.894 136.640 1.00 42.36 375 VAL A N 1
ATOM 2562 C CA . VAL A 1 354 ? 32.100 -4.852 137.508 1.00 40.71 375 VAL A CA 1
ATOM 2563 C C . VAL A 1 354 ? 32.298 -6.138 138.373 1.00 37.83 375 VAL A C 1
ATOM 2564 O O . VAL A 1 354 ? 33.439 -6.651 138.470 1.00 39.91 375 VAL A O 1
ATOM 2568 N N . PRO A 1 355 ? 31.222 -6.668 138.998 1.00 36.94 376 PRO A N 1
ATOM 2569 C CA . PRO A 1 355 ? 31.394 -7.909 139.757 1.00 37.78 376 PRO A CA 1
ATOM 2570 C C . PRO A 1 355 ? 31.935 -9.051 138.890 1.00 40.22 376 PRO A C 1
ATOM 2571 O O . PRO A 1 355 ? 32.788 -9.815 139.339 1.00 37.48 376 PRO A O 1
ATOM 2575 N N . GLU A 1 356 ? 31.468 -9.154 137.652 1.00 39.76 377 GLU A N 1
ATOM 2576 C CA . GLU A 1 356 ? 31.952 -10.205 136.743 1.00 43.07 377 GLU A CA 1
ATOM 2577 C C . GLU A 1 356 ? 33.442 -9.989 136.435 1.00 43.02 377 GLU A C 1
ATOM 2578 O O . GLU A 1 356 ? 34.209 -10.914 136.403 1.00 41.17 377 GLU A O 1
ATOM 2584 N N . ALA A 1 357 ? 33.838 -8.735 136.271 1.00 42.04 378 ALA A N 1
ATOM 2585 C CA . ALA A 1 357 ? 35.227 -8.388 135.993 1.00 41.28 378 ALA A CA 1
ATOM 2586 C C . ALA A 1 357 ? 36.117 -8.754 137.172 1.00 39.58 378 ALA A C 1
ATOM 2587 O O . ALA A 1 357 ? 37.243 -9.206 136.993 1.00 42.45 378 ALA A O 1
ATOM 2589 N N . PHE A 1 358 ? 35.615 -8.542 138.378 1.00 40.94 379 PHE A N 1
ATOM 2590 C CA . PHE A 1 358 ? 36.318 -8.932 139.583 1.00 40.61 379 PHE A CA 1
ATOM 2591 C C . PHE A 1 358 ? 36.489 -10.457 139.710 1.00 43.41 379 PHE A C 1
ATOM 2592 O O . PHE A 1 358 ? 37.564 -10.900 140.091 1.00 41.00 379 PHE A O 1
ATOM 2600 N N . LEU A 1 359 ? 35.429 -11.221 139.449 1.00 39.18 380 LEU A N 1
ATOM 2601 C CA . LEU A 1 359 ? 35.512 -12.676 139.430 1.00 45.75 380 LEU A CA 1
ATOM 2602 C C . LEU A 1 359 ? 36.533 -13.188 138.423 1.00 43.09 380 LEU A C 1
ATOM 2603 O O . LEU A 1 359 ? 37.286 -14.077 138.738 1.00 45.89 380 LEU A O 1
ATOM 2608 N N . LYS A 1 360 ? 36.560 -12.616 137.231 1.00 44.23 381 LYS A N 1
ATOM 2609 C CA . LYS A 1 360 ? 37.553 -12.973 136.221 1.00 44.56 381 LYS A CA 1
ATOM 2610 C C . LYS A 1 360 ? 38.962 -12.729 136.717 1.00 45.56 381 LYS A C 1
ATOM 2611 O O . LYS A 1 360 ? 39.818 -13.607 136.628 1.00 44.41 381 LYS A O 1
ATOM 2617 N N . VAL A 1 361 ? 39.205 -11.540 137.247 1.00 41.17 382 VAL A N 1
ATOM 2618 C CA . VAL A 1 361 ? 40.496 -11.245 137.828 1.00 44.65 382 VAL A CA 1
ATOM 2619 C C . VAL A 1 361 ? 40.782 -12.212 138.962 1.00 46.51 382 VAL A C 1
ATOM 2620 O O . VAL A 1 361 ? 41.901 -12.653 139.113 1.00 41.78 382 VAL A O 1
ATOM 2624 N N . GLU A 1 362 ? 39.774 -12.574 139.741 1.00 45.92 383 GLU A N 1
ATOM 2625 C CA . GLU A 1 362 ? 40.034 -13.363 140.917 1.00 47.12 383 GLU A CA 1
ATOM 2626 C C . GLU A 1 362 ? 40.410 -14.778 140.505 1.00 48.10 383 GLU A C 1
ATOM 2627 O O . GLU A 1 362 ? 41.163 -15.406 141.207 1.00 46.84 383 GLU A O 1
ATOM 2633 N N . ARG A 1 363 ? 39.938 -15.245 139.346 1.00 46.96 384 ARG A N 1
ATOM 2634 C CA . ARG A 1 363 ? 40.310 -16.566 138.822 1.00 45.42 384 ARG A CA 1
ATOM 2635 C C . ARG A 1 363 ? 41.746 -16.692 138.317 1.00 46.60 384 ARG A C 1
ATOM 2636 O O . ARG A 1 363 ? 42.242 -17.788 138.174 1.00 52.77 384 ARG A O 1
ATOM 2644 N N . GLY A 1 364 ? 42.435 -15.590 138.071 1.00 48.62 385 GLY A N 1
ATOM 2645 C CA . GLY A 1 364 ? 43.859 -15.658 137.782 1.00 47.97 385 GLY A CA 1
ATOM 2646 C C . GLY A 1 364 ? 44.189 -15.886 136.322 1.00 46.09 385 GLY A C 1
ATOM 2647 O O . GLY A 1 364 ? 43.358 -15.673 135.445 1.00 45.95 385 GLY A O 1
ATOM 2648 N N . HIS A 1 365 ? 45.431 -16.278 136.060 1.00 45.98 386 HIS A N 1
ATOM 2649 C CA . HIS A 1 365 ? 45.924 -16.459 134.697 1.00 43.69 386 HIS A CA 1
ATOM 2650 C C . HIS A 1 365 ? 45.729 -15.250 133.794 1.00 44.54 386 HIS A C 1
ATOM 2651 O O . HIS A 1 365 ? 45.346 -15.402 132.644 1.00 46.54 386 HIS A O 1
ATOM 2658 N N . ALA A 1 366 ? 46.037 -14.060 134.308 1.00 42.67 387 ALA A N 1
ATOM 2659 C CA . ALA A 1 366 ? 45.952 -12.858 133.509 1.00 45.38 387 ALA A CA 1
ATOM 2660 C C . ALA A 1 366 ? 46.893 -13.011 132.317 1.00 45.37 387 ALA A C 1
ATOM 2661 O O . ALA A 1 366 ? 47.992 -13.553 132.464 1.00 40.54 387 ALA A O 1
ATOM 2663 N N . ARG A 1 367 ? 46.391 -12.579 131.156 1.00 44.60 388 ARG A N 1
ATOM 2664 C CA . ARG A 1 367 ? 47.156 -12.287 129.954 1.00 41.37 388 ARG A CA 1
ATOM 2665 C C . ARG A 1 367 ? 46.969 -10.793 129.581 1.00 44.75 388 ARG A C 1
ATOM 2666 O O . ARG A 1 367 ? 46.166 -10.444 128.723 1.00 48.31 388 ARG A O 1
ATOM 2674 N N . GLY A 1 368 ? 47.731 -9.940 130.246 1.00 42.43 389 GLY A N 1
ATOM 2675 C CA . GLY A 1 368 ? 47.528 -8.491 130.231 1.00 47.76 389 GLY A CA 1
ATOM 2676 C C . GLY A 1 368 ? 46.370 -8.126 131.152 1.00 46.20 389 GLY A C 1
ATOM 2677 O O . GLY A 1 368 ? 46.189 -8.738 132.209 1.00 49.47 389 GLY A O 1
ATOM 2678 N N . LYS A 1 369 ? 45.539 -7.203 130.679 1.00 46.22 390 LYS A N 1
ATOM 2679 C CA . LYS A 1 369 ? 44.597 -6.448 131.493 1.00 42.78 390 LYS A CA 1
ATOM 2680 C C . LYS A 1 369 ? 43.113 -6.620 131.208 1.00 41.74 390 LYS A C 1
ATOM 2681 O O . LYS A 1 369 ? 42.699 -6.888 130.079 1.00 44.76 390 LYS A O 1
ATOM 2687 N N . THR A 1 370 ? 42.339 -6.417 132.284 1.00 41.21 391 THR A N 1
ATOM 2688 C CA . THR A 1 370 ? 40.886 -6.355 132.297 1.00 43.04 391 THR A CA 1
ATOM 2689 C C . THR A 1 370 ? 40.455 -4.882 132.521 1.00 43.03 391 THR A C 1
ATOM 2690 O O . THR A 1 370 ? 40.825 -4.257 133.507 1.00 37.50 391 THR A O 1
ATOM 2694 N N . VAL A 1 371 ? 39.701 -4.345 131.562 1.00 38.72 392 VAL A N 1
ATOM 2695 C CA . VAL A 1 371 ? 39.271 -3.000 131.579 1.00 44.49 392 VAL A CA 1
ATOM 2696 C C . VAL A 1 371 ? 37.739 -2.923 131.743 1.00 42.42 392 VAL A C 1
ATOM 2697 O O . VAL A 1 371 ? 37.002 -3.777 131.270 1.00 42.77 392 VAL A O 1
ATOM 2701 N N . ILE A 1 372 ? 37.297 -1.918 132.501 1.00 41.25 393 ILE A N 1
ATOM 2702 C CA . ILE A 1 372 ? 35.898 -1.543 132.682 1.00 41.37 393 ILE A CA 1
ATOM 2703 C C . ILE A 1 372 ? 35.633 -0.274 131.890 1.00 44.26 393 ILE A C 1
ATOM 2704 O O . ILE A 1 372 ? 36.345 0.752 132.052 1.00 40.59 393 ILE A O 1
ATOM 2709 N N . ASN A 1 373 ? 34.634 -0.346 131.023 1.00 44.10 394 ASN A N 1
ATOM 2710 C CA . ASN A 1 373 ? 34.163 0.822 130.296 1.00 43.30 394 ASN A CA 1
ATOM 2711 C C . ASN A 1 373 ? 33.053 1.494 131.073 1.00 44.08 394 ASN A C 1
ATOM 2712 O O . ASN A 1 373 ? 31.995 0.918 131.287 1.00 42.62 394 ASN A O 1
ATOM 2717 N N . VAL A 1 374 ? 33.315 2.723 131.504 1.00 41.64 395 VAL A N 1
ATOM 2718 C CA . VAL A 1 374 ? 32.393 3.449 132.372 1.00 44.95 395 VAL A CA 1
ATOM 2719 C C . VAL A 1 374 ? 31.486 4.277 131.453 1.00 49.14 395 VAL A C 1
ATOM 2720 O O . VAL A 1 374 ? 30.275 4.212 131.577 1.00 54.30 395 VAL A O 1
ATOM 2724 N N . VAL A 1 375 ? 32.084 4.979 130.485 1.00 48.87 396 VAL A N 1
ATOM 2725 C CA . VAL A 1 375 ? 31.358 5.570 129.374 1.00 49.71 396 VAL A CA 1
ATOM 2726 C C . VAL A 1 375 ? 31.385 4.600 128.196 1.00 57.12 396 VAL A C 1
ATOM 2727 O O . VAL A 1 375 ? 30.323 4.417 127.595 1.00 62.70 396 VAL A O 1
ATOM 2732 N N . GLN B 1 21 ? 43.677 16.236 197.721 1.00 56.65 -2 GLN B N 1
ATOM 2733 C CA . GLN B 1 21 ? 44.697 17.102 198.385 1.00 57.59 -2 GLN B CA 1
ATOM 2734 C C . GLN B 1 21 ? 45.952 16.308 198.816 1.00 58.04 -2 GLN B C 1
ATOM 2735 O O . GLN B 1 21 ? 46.164 16.087 200.018 1.00 61.07 -2 GLN B O 1
ATOM 2737 N N . SER B 1 22 ? 46.782 15.909 197.842 1.00 54.07 -1 SER B N 1
ATOM 2738 C CA . SER B 1 22 ? 48.029 15.162 198.102 1.00 52.69 -1 SER B CA 1
ATOM 2739 C C . SER B 1 22 ? 49.258 15.729 197.343 1.00 54.90 -1 SER B C 1
ATOM 2740 O O . SER B 1 22 ? 49.130 16.288 196.240 1.00 55.82 -1 SER B O 1
ATOM 2743 N N . MET B 1 23 ? 50.449 15.520 197.920 1.00 54.95 0 MET B N 1
ATOM 2744 C CA . MET B 1 23 ? 51.685 16.198 197.485 1.00 50.80 0 MET B CA 1
ATOM 2745 C C . MET B 1 23 ? 52.376 15.452 196.327 1.00 48.99 0 MET B C 1
ATOM 2746 O O . MET B 1 23 ? 52.349 14.218 196.245 1.00 48.18 0 MET B O 1
ATOM 2754 N N . ALA B 1 24 ? 52.962 16.219 195.412 1.00 45.19 45 ALA B N 1
ATOM 2755 C CA . ALA B 1 24 ? 53.624 15.655 194.255 1.00 42.01 45 ALA B CA 1
ATOM 2756 C C . ALA B 1 24 ? 54.474 16.679 193.524 1.00 40.60 45 ALA B C 1
ATOM 2757 O O . ALA B 1 24 ? 54.300 17.888 193.690 1.00 36.99 45 ALA B O 1
ATOM 2759 N N . TRP B 1 25 ? 55.430 16.168 192.748 1.00 37.85 46 TRP B N 1
ATOM 2760 C CA . TRP B 1 25 ? 56.115 16.962 191.745 1.00 38.63 46 TRP B CA 1
ATOM 2761 C C . TRP B 1 25 ? 55.600 16.515 190.392 1.00 41.72 46 TRP B C 1
ATOM 2762 O O . TRP B 1 25 ? 55.582 15.315 190.097 1.00 43.43 46 TRP B O 1
ATOM 2773 N N . VAL B 1 26 ? 55.185 17.478 189.574 1.00 44.23 47 VAL B N 1
ATOM 2774 C CA . VAL B 1 26 ? 54.634 17.194 188.248 1.00 42.28 47 VAL B CA 1
ATOM 2775 C C . VAL B 1 26 ? 55.204 18.127 187.168 1.00 41.17 47 VAL B C 1
ATOM 2776 O O . VAL B 1 26 ? 55.826 19.133 187.470 1.00 38.10 47 VAL B O 1
ATOM 2780 N N . ILE B 1 27 ? 55.009 17.750 185.904 1.00 42.57 48 ILE B N 1
ATOM 2781 C CA . ILE B 1 27 ? 55.258 18.645 184.768 1.00 39.92 48 ILE B CA 1
ATOM 2782 C C . ILE B 1 27 ? 53.959 18.811 183.964 1.00 41.58 48 ILE B C 1
ATOM 2783 O O . ILE B 1 27 ? 53.139 17.885 183.911 1.00 40.09 48 ILE B O 1
ATOM 2788 N N . ASP B 1 28 ? 53.749 20.030 183.434 1.00 44.84 49 ASP B N 1
ATOM 2789 C CA . ASP B 1 28 ? 52.603 20.378 182.583 1.00 45.20 49 ASP B CA 1
ATOM 2790 C C . ASP B 1 28 ? 53.001 20.502 181.095 1.00 46.15 49 ASP B C 1
ATOM 2791 O O . ASP B 1 28 ? 52.144 20.760 180.243 1.00 43.72 49 ASP B O 1
ATOM 2796 N N . LYS B 1 29 ? 54.298 20.363 180.805 1.00 44.04 50 LYS B N 1
ATOM 2797 C CA . LYS B 1 29 ? 54.815 20.451 179.446 1.00 44.85 50 LYS B CA 1
ATOM 2798 C C . LYS B 1 29 ? 56.196 19.854 179.473 1.00 44.65 50 LYS B C 1
ATOM 2799 O O . LYS B 1 29 ? 56.898 19.923 180.482 1.00 47.21 50 LYS B O 1
ATOM 2804 N N . TYR B 1 30 ? 56.581 19.248 178.369 1.00 44.31 51 TYR B N 1
ATOM 2805 C CA . TYR B 1 30 ? 57.952 18.781 178.222 1.00 42.55 51 TYR B CA 1
ATOM 2806 C C . TYR B 1 30 ? 58.850 20.011 178.132 1.00 42.57 51 TYR B C 1
ATOM 2807 O O . TYR B 1 30 ? 58.398 21.082 177.711 1.00 46.78 51 TYR B O 1
ATOM 2816 N N . GLY B 1 31 ? 60.084 19.880 178.587 1.00 41.54 52 GLY B N 1
ATOM 2817 C CA . GLY B 1 31 ? 61.079 20.920 178.426 1.00 41.53 52 GLY B CA 1
ATOM 2818 C C . GLY B 1 31 ? 62.223 20.742 179.401 1.00 43.88 52 GLY B C 1
ATOM 2819 O O . GLY B 1 31 ? 62.446 19.642 179.902 1.00 46.75 52 GLY B O 1
ATOM 2820 N N . LYS B 1 32 ? 62.933 21.839 179.671 1.00 44.85 53 LYS B N 1
ATOM 2821 C CA . LYS B 1 32 ? 64.097 21.844 180.554 1.00 45.13 53 LYS B CA 1
ATOM 2822 C C . LYS B 1 32 ? 63.640 21.790 182.008 1.00 45.25 53 LYS B C 1
ATOM 2823 O O . LYS B 1 32 ? 62.440 21.719 182.279 1.00 46.38 53 LYS B O 1
ATOM 2826 N N . ASN B 1 33 ? 64.585 21.794 182.944 1.00 42.93 54 ASN B N 1
ATOM 2827 C CA . ASN B 1 33 ? 64.251 21.485 184.330 1.00 43.25 54 ASN B CA 1
ATOM 2828 C C . ASN B 1 33 ? 63.190 22.420 184.949 1.00 44.76 54 ASN B C 1
ATOM 2829 O O . ASN B 1 33 ? 62.448 22.028 185.871 1.00 40.96 54 ASN B O 1
ATOM 2834 N N . GLU B 1 34 ? 63.126 23.648 184.431 1.00 44.38 55 GLU B N 1
ATOM 2835 C CA . GLU B 1 34 ? 62.127 24.638 184.833 1.00 45.10 55 GLU B CA 1
ATOM 2836 C C . GLU B 1 34 ? 60.679 24.143 184.826 1.00 44.21 55 GLU B C 1
ATOM 2837 O O . GLU B 1 34 ? 59.847 24.748 185.473 1.00 48.87 55 GLU B O 1
ATOM 2843 N N . VAL B 1 35 ? 60.364 23.097 184.053 1.00 44.58 56 VAL B N 1
ATOM 2844 C CA . VAL B 1 35 ? 58.987 22.560 184.001 1.00 42.84 56 VAL B CA 1
ATOM 2845 C C . VAL B 1 35 ? 58.541 21.768 185.254 1.00 43.08 56 VAL B C 1
ATOM 2846 O O . VAL B 1 35 ? 57.343 21.496 185.419 1.00 45.54 56 VAL B O 1
ATOM 2850 N N . LEU B 1 36 ? 59.477 21.402 186.132 1.00 42.39 57 LEU B N 1
ATOM 2851 C CA . LEU B 1 36 ? 59.098 20.709 187.375 1.00 43.61 57 LEU B CA 1
ATOM 2852 C C . LEU B 1 36 ? 58.306 21.626 188.302 1.00 40.05 57 LEU B C 1
ATOM 2853 O O . LEU B 1 36 ? 58.715 22.764 188.556 1.00 43.12 57 LEU B O 1
ATOM 2858 N N . ARG B 1 37 ? 57.175 21.128 188.804 1.00 39.78 58 ARG B N 1
ATOM 2859 C CA . ARG B 1 37 ? 56.269 21.925 189.639 1.00 39.82 58 ARG B CA 1
ATOM 2860 C C . ARG B 1 37 ? 55.792 21.128 190.835 1.00 38.74 58 ARG B C 1
ATOM 2861 O O . ARG B 1 37 ? 55.296 20.003 190.678 1.00 36.67 58 ARG B O 1
ATOM 2869 N N . PHE B 1 38 ? 55.947 21.715 192.025 1.00 38.03 59 PHE B N 1
ATOM 2870 C CA . PHE B 1 38 ? 55.445 21.112 193.252 1.00 38.86 59 PHE B CA 1
ATOM 2871 C C . PHE B 1 38 ? 53.988 21.489 193.445 1.00 39.58 59 PHE B C 1
ATOM 2872 O O . PHE B 1 38 ? 53.625 22.669 193.337 1.00 35.83 59 PHE B O 1
ATOM 2880 N N . THR B 1 39 ? 53.162 20.494 193.764 1.00 40.50 60 THR B N 1
ATOM 2881 C CA . THR B 1 39 ? 51.756 20.746 194.073 1.00 42.47 60 THR B CA 1
ATOM 2882 C C . THR B 1 39 ? 51.257 19.903 195.234 1.00 42.47 60 THR B C 1
ATOM 2883 O O . THR B 1 39 ? 51.672 18.755 195.408 1.00 43.31 60 THR B O 1
ATOM 2887 N N . GLN B 1 40 ? 50.330 20.478 195.990 1.00 42.72 61 GLN B N 1
ATOM 2888 C CA . GLN B 1 40 ? 49.620 19.784 197.056 1.00 44.28 61 GLN B CA 1
ATOM 2889 C C . GLN B 1 40 ? 48.185 19.488 196.658 1.00 45.40 61 GLN B C 1
ATOM 2890 O O . GLN B 1 40 ? 47.377 19.093 197.502 1.00 46.36 61 GLN B O 1
ATOM 2896 N N . ASN B 1 41 ? 47.870 19.709 195.380 1.00 47.65 62 ASN B N 1
ATOM 2897 C CA . ASN B 1 41 ? 46.528 19.504 194.855 1.00 48.18 62 ASN B CA 1
ATOM 2898 C C . ASN B 1 41 ? 46.444 18.280 193.978 1.00 49.57 62 ASN B C 1
ATOM 2899 O O . ASN B 1 41 ? 45.521 18.167 193.188 1.00 50.91 62 ASN B O 1
ATOM 2904 N N . MET B 1 42 ? 47.399 17.365 194.074 1.00 51.80 63 MET B N 1
ATOM 2905 C CA . MET B 1 42 ? 47.293 16.159 193.263 1.00 53.63 63 MET B CA 1
ATOM 2906 C C . MET B 1 42 ? 46.151 15.300 193.776 1.00 54.23 63 MET B C 1
ATOM 2907 O O . MET B 1 42 ? 46.044 15.061 194.985 1.00 55.77 63 MET B O 1
ATOM 2912 N N . MET B 1 43 ? 45.277 14.883 192.852 1.00 52.99 64 MET B N 1
ATOM 2913 C CA . MET B 1 43 ? 44.136 14.035 193.195 1.00 51.46 64 MET B CA 1
ATOM 2914 C C . MET B 1 43 ? 44.682 12.717 193.734 1.00 51.49 64 MET B C 1
ATOM 2915 O O . MET B 1 43 ? 45.660 12.172 193.200 1.00 49.66 64 MET B O 1
ATOM 2917 N N . MET B 1 44 ? 44.067 12.241 194.816 1.00 50.83 65 MET B N 1
ATOM 2918 C CA . MET B 1 44 ? 44.489 11.014 195.478 1.00 49.82 65 MET B CA 1
ATOM 2919 C C . MET B 1 44 ? 44.514 9.839 194.479 1.00 49.55 65 MET B C 1
ATOM 2920 O O . MET B 1 44 ? 43.510 9.610 193.777 1.00 52.70 65 MET B O 1
ATOM 2925 N N . PRO B 1 45 ? 45.665 9.119 194.363 1.00 49.74 66 PRO B N 1
ATOM 2926 C CA . PRO B 1 45 ? 45.572 7.876 193.575 1.00 48.93 66 PRO B CA 1
ATOM 2927 C C . PRO B 1 45 ? 44.400 6.960 194.011 1.00 51.98 66 PRO B C 1
ATOM 2928 O O . PRO B 1 45 ? 44.146 6.773 195.224 1.00 52.08 66 PRO B O 1
ATOM 2932 N N . ILE B 1 46 ? 43.673 6.450 193.008 1.00 51.97 67 ILE B N 1
ATOM 2933 C CA . ILE B 1 46 ? 42.531 5.551 193.209 1.00 49.18 67 ILE B CA 1
ATOM 2934 C C . ILE B 1 46 ? 42.817 4.169 192.573 1.00 47.93 67 ILE B C 1
ATOM 2935 O O . ILE B 1 46 ? 43.497 4.057 191.541 1.00 44.31 67 ILE B O 1
ATOM 2939 N N . ILE B 1 47 ? 42.322 3.123 193.231 1.00 48.46 68 ILE B N 1
ATOM 2940 C CA . ILE B 1 47 ? 42.356 1.762 192.698 1.00 47.95 68 ILE B CA 1
ATOM 2941 C C . ILE B 1 47 ? 41.213 1.649 191.672 1.00 47.98 68 ILE B C 1
ATOM 2942 O O . ILE B 1 47 ? 40.041 1.514 192.036 1.00 44.62 68 ILE B O 1
ATOM 2947 N N . HIS B 1 48 ? 41.565 1.749 190.391 1.00 50.01 69 HIS B N 1
ATOM 2948 C CA . HIS B 1 48 ? 40.597 1.555 189.311 1.00 52.13 69 HIS B CA 1
ATOM 2949 C C . HIS B 1 48 ? 40.356 0.051 189.052 1.00 49.40 69 HIS B C 1
ATOM 2950 O O . HIS B 1 48 ? 39.235 -0.345 188.770 1.00 51.80 69 HIS B O 1
ATOM 2953 N N . TYR B 1 49 ? 41.393 -0.780 189.181 1.00 48.12 70 TYR B N 1
ATOM 2954 C CA . TYR B 1 49 ? 41.280 -2.224 188.917 1.00 45.00 70 TYR B CA 1
ATOM 2955 C C . TYR B 1 49 ? 41.546 -3.052 190.160 1.00 41.85 70 TYR B C 1
ATOM 2956 O O . TYR B 1 49 ? 42.331 -2.644 191.011 1.00 42.73 70 TYR B O 1
ATOM 2965 N N . PRO B 1 50 ? 40.930 -4.243 190.253 1.00 39.03 71 PRO B N 1
ATOM 2966 C CA . PRO B 1 50 ? 41.006 -5.038 191.487 1.00 39.00 71 PRO B CA 1
ATOM 2967 C C . PRO B 1 50 ? 42.362 -5.715 191.783 1.00 40.31 71 PRO B C 1
ATOM 2968 O O . PRO B 1 50 ? 42.521 -6.313 192.854 1.00 40.01 71 PRO B O 1
ATOM 2972 N N . ASN B 1 51 ? 43.319 -5.614 190.859 1.00 41.01 72 ASN B N 1
ATOM 2973 C CA . ASN B 1 51 ? 44.684 -6.115 191.088 1.00 42.49 72 ASN B CA 1
ATOM 2974 C C . ASN B 1 51 ? 45.662 -5.048 191.539 1.00 41.49 72 ASN B C 1
ATOM 2975 O O . ASN B 1 51 ? 46.837 -5.341 191.714 1.00 44.15 72 ASN B O 1
ATOM 2983 N N . GLU B 1 52 ? 45.195 -3.818 191.703 1.00 40.54 73 GLU B N 1
ATOM 2984 C CA . GLU B 1 52 ? 46.075 -2.724 192.081 1.00 42.63 73 GLU B CA 1
ATOM 2985 C C . GLU B 1 52 ? 46.248 -2.606 193.598 1.00 42.92 73 GLU B C 1
ATOM 2986 O O . GLU B 1 52 ? 45.426 -3.089 194.392 1.00 41.28 73 GLU B O 1
ATOM 2992 N N . VAL B 1 53 ? 47.358 -1.964 193.952 1.00 42.04 74 VAL B N 1
ATOM 2993 C CA . VAL B 1 53 ? 47.796 -1.717 195.320 1.00 44.12 74 VAL B CA 1
ATOM 2994 C C . VAL B 1 53 ? 48.164 -0.211 195.394 1.00 41.02 74 VAL B C 1
ATOM 2995 O O . VAL B 1 53 ? 48.772 0.319 194.454 1.00 38.23 74 VAL B O 1
ATOM 2999 N N . ILE B 1 54 ? 47.752 0.477 196.466 1.00 40.26 75 ILE B N 1
ATOM 3000 C CA . ILE B 1 54 ? 48.180 1.874 196.713 1.00 40.00 75 ILE B CA 1
ATOM 3001 C C . ILE B 1 54 ? 49.285 1.857 197.769 1.00 38.97 75 ILE B C 1
ATOM 3002 O O . ILE B 1 54 ? 49.112 1.289 198.846 1.00 33.80 75 ILE B O 1
ATOM 3007 N N . VAL B 1 55 ? 50.423 2.457 197.426 1.00 40.51 76 VAL B N 1
ATOM 3008 C CA . VAL B 1 55 ? 51.616 2.430 198.266 1.00 40.91 76 VAL B CA 1
ATOM 3009 C C . VAL B 1 55 ? 51.922 3.866 198.685 1.00 42.10 76 VAL B C 1
ATOM 3010 O O . VAL B 1 55 ? 51.881 4.774 197.852 1.00 41.14 76 VAL B O 1
ATOM 3014 N N . LYS B 1 56 ? 52.218 4.069 199.971 1.00 43.06 77 LYS B N 1
ATOM 3015 C CA . LYS B 1 56 ? 52.694 5.377 200.459 1.00 41.09 77 LYS B CA 1
ATOM 3016 C C . LYS B 1 56 ? 54.189 5.409 200.191 1.00 41.96 77 LYS B C 1
ATOM 3017 O O . LYS B 1 56 ? 54.929 4.538 200.671 1.00 41.24 77 LYS B O 1
ATOM 3022 N N . VAL B 1 57 ? 54.620 6.386 199.395 1.00 42.23 78 VAL B N 1
ATOM 3023 C CA . VAL B 1 57 ? 56.024 6.502 198.998 1.00 40.43 78 VAL B CA 1
ATOM 3024 C C . VAL B 1 57 ? 56.873 7.051 200.170 1.00 39.88 78 VAL B C 1
ATOM 3025 O O . VAL B 1 57 ? 56.680 8.184 200.624 1.00 42.51 78 VAL B O 1
ATOM 3029 N N . HIS B 1 58 ? 57.799 6.226 200.658 1.00 42.90 79 HIS B N 1
ATOM 3030 C CA . HIS B 1 58 ? 58.822 6.648 201.628 1.00 41.15 79 HIS B CA 1
ATOM 3031 C C . HIS B 1 58 ? 60.098 7.158 200.947 1.00 41.86 79 HIS B C 1
ATOM 3032 O O . HIS B 1 58 ? 60.648 8.178 201.360 1.00 41.83 79 HIS B O 1
ATOM 3039 N N . ALA B 1 59 ? 60.555 6.474 199.896 1.00 43.74 80 ALA B N 1
ATOM 3040 C CA . ALA B 1 59 ? 61.647 7.000 199.068 1.00 41.77 80 ALA B CA 1
ATOM 3041 C C . ALA B 1 59 ? 61.479 6.638 197.600 1.00 41.28 80 ALA B C 1
ATOM 3042 O O . ALA B 1 59 ? 60.808 5.672 197.254 1.00 43.17 80 ALA B O 1
ATOM 3044 N N . ALA B 1 60 ? 62.104 7.448 196.749 1.00 43.16 81 ALA B N 1
ATOM 3045 C CA . ALA B 1 60 ? 62.146 7.247 195.299 1.00 44.94 81 ALA B CA 1
ATOM 3046 C C . ALA B 1 60 ? 63.574 7.535 194.816 1.00 45.13 81 ALA B C 1
ATOM 3047 O O . ALA B 1 60 ? 64.391 8.038 195.553 1.00 46.28 81 ALA B O 1
ATOM 3049 N N . SER B 1 61 ? 63.897 7.178 193.587 1.00 48.16 82 SER B N 1
ATOM 3050 C CA . SER B 1 61 ? 65.212 7.512 193.031 1.00 49.50 82 SER B CA 1
ATOM 3051 C C . SER B 1 61 ? 64.988 8.268 191.763 1.00 47.77 82 SER B C 1
ATOM 3052 O O . SER B 1 61 ? 63.864 8.306 191.284 1.00 47.86 82 SER B O 1
ATOM 3055 N N . VAL B 1 62 ? 66.047 8.898 191.254 1.00 47.35 83 VAL B N 1
ATOM 3056 C CA . VAL B 1 62 ? 66.007 9.565 189.961 1.00 45.83 83 VAL B CA 1
ATOM 3057 C C . VAL B 1 62 ? 66.874 8.748 189.035 1.00 46.87 83 VAL B C 1
ATOM 3058 O O . VAL B 1 62 ? 67.972 8.314 189.417 1.00 44.23 83 VAL B O 1
ATOM 3062 N N . ASN B 1 63 ? 66.333 8.491 187.848 1.00 46.03 84 ASN B N 1
ATOM 3063 C CA . ASN B 1 63 ? 66.982 7.702 186.827 1.00 46.00 84 ASN B CA 1
ATOM 3064 C C . ASN B 1 63 ? 67.190 8.594 185.613 1.00 43.64 84 ASN B C 1
ATOM 3065 O O . ASN B 1 63 ? 66.513 9.591 185.464 1.00 41.75 84 ASN B O 1
ATOM 3070 N N . PRO B 1 64 ? 68.139 8.237 184.737 1.00 44.23 85 PRO B N 1
ATOM 3071 C CA . PRO B 1 64 ? 68.278 9.038 183.539 1.00 43.12 85 PRO B CA 1
ATOM 3072 C C . PRO B 1 64 ? 66.991 9.121 182.711 1.00 42.39 85 PRO B C 1
ATOM 3073 O O . PRO B 1 64 ? 66.771 10.118 182.077 1.00 44.66 85 PRO B O 1
ATOM 3077 N N . ILE B 1 65 ? 66.159 8.076 182.738 1.00 44.89 86 ILE B N 1
ATOM 3078 C CA . ILE B 1 65 ? 64.872 8.081 182.032 1.00 44.08 86 ILE B CA 1
ATOM 3079 C C . ILE B 1 65 ? 63.910 9.185 182.527 1.00 46.65 86 ILE B C 1
ATOM 3080 O O . ILE B 1 65 ? 63.085 9.681 181.756 1.00 42.06 86 ILE B O 1
ATOM 3085 N N . ASP B 1 66 ? 64.027 9.579 183.799 1.00 47.42 87 ASP B N 1
ATOM 3086 C CA . ASP B 1 66 ? 63.236 10.711 184.348 1.00 44.16 87 ASP B CA 1
ATOM 3087 C C . ASP B 1 66 ? 63.584 12.056 183.719 1.00 40.58 87 ASP B C 1
ATOM 3088 O O . ASP B 1 66 ? 62.693 12.820 183.343 1.00 40.12 87 ASP B O 1
ATOM 3093 N N . VAL B 1 67 ? 64.880 12.349 183.639 1.00 41.21 88 VAL B N 1
ATOM 3094 C CA . VAL B 1 67 ? 65.380 13.573 183.019 1.00 40.38 88 VAL B CA 1
ATOM 3095 C C . VAL B 1 67 ? 65.021 13.619 181.545 1.00 43.44 88 VAL B C 1
ATOM 3096 O O . VAL B 1 67 ? 64.572 14.639 181.037 1.00 45.97 88 VAL B O 1
ATOM 3100 N N . ASN B 1 68 ? 65.210 12.490 180.863 1.00 46.74 89 ASN B N 1
ATOM 3101 C CA . ASN B 1 68 ? 64.928 12.386 179.431 1.00 45.35 89 ASN B CA 1
ATOM 3102 C C . ASN B 1 68 ? 63.439 12.499 179.133 1.00 44.40 89 ASN B C 1
ATOM 3103 O O . ASN B 1 68 ? 63.031 13.235 178.229 1.00 44.21 89 ASN B O 1
ATOM 3108 N N . MET B 1 69 ? 62.623 11.822 179.933 1.00 43.09 90 MET B N 1
ATOM 3109 C CA . MET B 1 69 ? 61.183 11.918 179.778 1.00 42.40 90 MET B CA 1
ATOM 3110 C C . MET B 1 69 ? 60.652 13.312 180.063 1.00 42.29 90 MET B C 1
ATOM 3111 O O . MET B 1 69 ? 59.709 13.745 179.413 1.00 41.74 90 MET B O 1
ATOM 3116 N N . ARG B 1 70 ? 61.245 14.023 181.018 1.00 44.24 91 ARG B N 1
ATOM 3117 C CA . ARG B 1 70 ? 60.818 15.399 181.300 1.00 42.34 91 ARG B CA 1
ATOM 3118 C C . ARG B 1 70 ? 61.012 16.254 180.049 1.00 42.72 91 ARG B C 1
ATOM 3119 O O . ARG B 1 70 ? 60.191 17.134 179.752 1.00 44.30 91 ARG B O 1
ATOM 3127 N N . SER B 1 71 ? 62.086 15.976 179.310 1.00 43.96 92 SER B N 1
ATOM 3128 C CA . SER B 1 71 ? 62.408 16.686 178.075 1.00 43.99 92 SER B CA 1
ATOM 3129 C C . SER B 1 71 ? 61.564 16.238 176.906 1.00 42.28 92 SER B C 1
ATOM 3130 O O . SER B 1 71 ? 61.633 16.840 175.853 1.00 43.27 92 SER B O 1
ATOM 3133 N N . GLY B 1 72 ? 60.804 15.161 177.072 1.00 44.03 93 GLY B N 1
ATOM 3134 C CA . GLY B 1 72 ? 59.899 14.674 176.033 1.00 42.70 93 GLY B CA 1
ATOM 3135 C C . GLY B 1 72 ? 60.281 13.389 175.321 1.00 46.88 93 GLY B C 1
ATOM 3136 O O . GLY B 1 72 ? 59.599 12.990 174.373 1.00 44.72 93 GLY B O 1
ATOM 3137 N N . TYR B 1 73 ? 61.354 12.749 175.796 1.00 44.97 94 TYR B N 1
ATOM 3138 C CA . TYR B 1 73 ? 61.897 11.521 175.233 1.00 45.29 94 TYR B CA 1
ATOM 3139 C C . TYR B 1 73 ? 60.905 10.375 175.427 1.00 46.03 94 TYR B C 1
ATOM 3140 O O . TYR B 1 73 ? 60.423 10.150 176.548 1.00 41.18 94 TYR B O 1
ATOM 3149 N N . GLY B 1 74 ? 60.607 9.674 174.326 1.00 44.05 95 GLY B N 1
ATOM 3150 C CA . GLY B 1 74 ? 59.677 8.547 174.321 1.00 43.18 95 GLY B CA 1
ATOM 3151 C C . GLY B 1 74 ? 58.203 8.902 174.330 1.00 45.84 95 GLY B C 1
ATOM 3152 O O . GLY B 1 74 ? 57.356 8.012 174.331 1.00 45.55 95 GLY B O 1
ATOM 3153 N N . ALA B 1 75 ? 57.883 10.197 174.302 1.00 47.09 96 ALA B N 1
ATOM 3154 C CA . ALA B 1 75 ? 56.500 10.674 174.484 1.00 44.02 96 ALA B CA 1
ATOM 3155 C C . ALA B 1 75 ? 55.513 10.050 173.504 1.00 44.08 96 ALA B C 1
ATOM 3156 O O . ALA B 1 75 ? 54.439 9.586 173.907 1.00 41.81 96 ALA B O 1
ATOM 3158 N N . THR B 1 76 ? 55.905 10.028 172.224 1.00 46.41 97 THR B N 1
ATOM 3159 C CA . THR B 1 76 ? 55.165 9.358 171.139 1.00 44.84 97 THR B CA 1
ATOM 3160 C C . THR B 1 76 ? 54.871 7.895 171.454 1.00 43.98 97 THR B C 1
ATOM 3161 O O . THR B 1 76 ? 53.722 7.454 171.415 1.00 45.42 97 THR B O 1
ATOM 3165 N N . ALA B 1 77 ? 55.899 7.137 171.787 1.00 44.19 98 ALA B N 1
ATOM 3166 C CA . ALA B 1 77 ? 55.700 5.727 172.064 1.00 44.23 98 ALA B CA 1
ATOM 3167 C C . ALA B 1 77 ? 54.865 5.550 173.351 1.00 44.30 98 ALA B C 1
ATOM 3168 O O . ALA B 1 77 ? 53.963 4.706 173.418 1.00 42.21 98 ALA B O 1
ATOM 3170 N N . LEU B 1 78 ? 55.173 6.358 174.363 1.00 43.09 99 LEU B N 1
ATOM 3171 C CA . LEU B 1 78 ? 54.542 6.227 175.690 1.00 43.16 99 LEU B CA 1
ATOM 3172 C C . LEU B 1 78 ? 53.076 6.637 175.684 1.00 40.99 99 LEU B C 1
ATOM 3173 O O . LEU B 1 78 ? 52.254 6.027 176.364 1.00 39.74 99 LEU B O 1
ATOM 3178 N N . ASN B 1 79 ? 52.734 7.635 174.879 1.00 40.40 100 ASN B N 1
ATOM 3179 C CA . ASN B 1 79 ? 51.332 7.993 174.731 1.00 41.30 100 ASN B CA 1
ATOM 3180 C C . ASN B 1 79 ? 50.509 6.910 174.023 1.00 43.19 100 ASN B C 1
ATOM 3181 O O . ASN B 1 79 ? 49.319 6.761 174.315 1.00 46.02 100 ASN B O 1
ATOM 3186 N N . MET B 1 80 ? 51.135 6.134 173.138 1.00 42.30 101 MET B N 1
ATOM 3187 C CA . MET B 1 80 ? 50.476 4.969 172.537 1.00 43.76 101 MET B CA 1
ATOM 3188 C C . MET B 1 80 ? 50.160 3.921 173.611 1.00 41.92 101 MET B C 1
ATOM 3189 O O . MET B 1 80 ? 49.160 3.232 173.512 1.00 42.39 101 MET B O 1
ATOM 3192 N N . LYS B 1 81 ? 51.022 3.803 174.626 1.00 45.51 102 LYS B N 1
ATOM 3193 C CA . LYS B 1 81 ? 50.800 2.889 175.761 1.00 46.89 102 LYS B CA 1
ATOM 3194 C C . LYS B 1 81 ? 49.797 3.436 176.763 1.00 45.89 102 LYS B C 1
ATOM 3195 O O . LYS B 1 81 ? 49.053 2.677 177.379 1.00 47.31 102 LYS B O 1
ATOM 3201 N N . ARG B 1 82 ? 49.822 4.746 176.971 1.00 44.21 103 ARG B N 1
ATOM 3202 C CA . ARG B 1 82 ? 48.866 5.386 177.869 1.00 42.00 103 ARG B CA 1
ATOM 3203 C C . ARG B 1 82 ? 47.467 5.285 177.290 1.00 45.35 103 ARG B C 1
ATOM 3204 O O . ARG B 1 82 ? 46.506 5.113 178.029 1.00 48.21 103 ARG B O 1
ATOM 3212 N N . ASP B 1 83 ? 47.352 5.359 175.968 1.00 45.19 104 ASP B N 1
ATOM 3213 C CA . ASP B 1 83 ? 46.050 5.288 175.337 1.00 46.97 104 ASP B CA 1
ATOM 3214 C C . ASP B 1 83 ? 46.008 4.347 174.142 1.00 48.74 104 ASP B C 1
ATOM 3215 O O . ASP B 1 83 ? 46.142 4.793 173.005 1.00 47.76 104 ASP B O 1
ATOM 3220 N N . PRO B 1 84 ? 45.809 3.041 174.400 1.00 53.63 105 PRO B N 1
ATOM 3221 C CA . PRO B 1 84 ? 45.727 2.005 173.368 1.00 58.64 105 PRO B CA 1
ATOM 3222 C C . PRO B 1 84 ? 44.734 2.304 172.253 1.00 62.48 105 PRO B C 1
ATOM 3223 O O . PRO B 1 84 ? 45.030 2.043 171.088 1.00 65.60 105 PRO B O 1
ATOM 3227 N N . LEU B 1 85 ? 43.583 2.874 172.609 1.00 65.06 106 LEU B N 1
ATOM 3228 C CA . LEU B 1 85 ? 42.468 3.056 171.669 1.00 66.40 106 LEU B CA 1
ATOM 3229 C C . LEU B 1 85 ? 42.479 4.435 170.989 1.00 66.31 106 LEU B C 1
ATOM 3230 O O . LEU B 1 85 ? 41.535 4.783 170.297 1.00 66.29 106 LEU B O 1
ATOM 3235 N N . HIS B 1 86 ? 43.555 5.196 171.175 1.00 68.70 107 HIS B N 1
ATOM 3236 C CA . HIS B 1 86 ? 43.603 6.631 170.852 1.00 70.82 107 HIS B CA 1
ATOM 3237 C C . HIS B 1 86 ? 42.232 7.325 170.956 1.00 70.34 107 HIS B C 1
ATOM 3238 O O . HIS B 1 86 ? 41.671 7.783 169.957 1.00 71.12 107 HIS B O 1
ATOM 3245 N N . VAL B 1 87 ? 41.702 7.368 172.179 1.00 70.19 108 VAL B N 1
ATOM 3246 C CA . VAL B 1 87 ? 40.508 8.153 172.502 1.00 70.14 108 VAL B CA 1
ATOM 3247 C C . VAL B 1 87 ? 40.875 9.426 173.296 1.00 70.87 108 VAL B C 1
ATOM 3248 O O . VAL B 1 87 ? 39.996 10.242 173.587 1.00 72.75 108 VAL B O 1
ATOM 3252 N N . LYS B 1 88 ? 42.160 9.595 173.631 1.00 69.60 109 LYS B N 1
ATOM 3253 C CA . LYS B 1 88 ? 42.642 10.727 174.449 1.00 68.77 109 LYS B CA 1
ATOM 3254 C C . LYS B 1 88 ? 43.128 11.901 173.582 1.00 68.92 109 LYS B C 1
ATOM 3255 O O . LYS B 1 88 ? 43.839 11.699 172.590 1.00 70.02 109 LYS B O 1
ATOM 3257 N N . ILE B 1 89 ? 42.724 13.118 173.960 1.00 68.56 110 ILE B N 1
ATOM 3258 C CA . ILE B 1 89 ? 43.198 14.354 173.321 1.00 67.04 110 ILE B CA 1
ATOM 3259 C C . ILE B 1 89 ? 44.664 14.631 173.689 1.00 64.51 110 ILE B C 1
ATOM 3260 O O . ILE B 1 89 ? 45.142 14.195 174.735 1.00 62.22 110 ILE B O 1
ATOM 3262 N N . LYS B 1 90 ? 45.369 15.345 172.812 1.00 63.29 111 LYS B N 1
ATOM 3263 C CA . LYS B 1 90 ? 46.801 15.604 172.983 1.00 60.21 111 LYS B CA 1
ATOM 3264 C C . LYS B 1 90 ? 47.044 16.459 174.220 1.00 57.28 111 LYS B C 1
ATOM 3265 O O . LYS B 1 90 ? 46.336 17.434 174.456 1.00 59.19 111 LYS B O 1
ATOM 3269 N N . GLY B 1 91 ? 48.055 16.083 174.998 1.00 52.42 112 GLY B N 1
ATOM 3270 C CA . GLY B 1 91 ? 48.371 16.751 176.251 1.00 48.91 112 GLY B CA 1
ATOM 3271 C C . GLY B 1 91 ? 47.792 16.064 177.477 1.00 48.74 112 GLY B C 1
ATOM 3272 O O . GLY B 1 91 ? 48.151 16.421 178.595 1.00 48.00 112 GLY B O 1
ATOM 3273 N N . GLU B 1 92 ? 46.938 15.054 177.283 1.00 48.17 113 GLU B N 1
ATOM 3274 C CA . GLU B 1 92 ? 46.195 14.437 178.400 1.00 48.85 113 GLU B CA 1
ATOM 3275 C C . GLU B 1 92 ? 47.031 13.595 179.353 1.00 48.37 113 GLU B C 1
ATOM 3276 O O . GLU B 1 92 ? 46.540 13.174 180.407 1.00 48.90 113 GLU B O 1
ATOM 3282 N N . GLU B 1 93 ? 48.288 13.339 179.003 1.00 47.04 114 GLU B N 1
ATOM 3283 C CA . GLU B 1 93 ? 49.200 12.762 179.967 1.00 42.84 114 GLU B CA 1
ATOM 3284 C C . GLU B 1 93 ? 49.561 13.769 181.084 1.00 41.04 114 GLU B C 1
ATOM 3285 O O . GLU B 1 93 ? 50.101 13.371 182.112 1.00 36.92 114 GLU B O 1
ATOM 3291 N N . PHE B 1 94 ? 49.258 15.058 180.880 1.00 42.91 115 PHE B N 1
ATOM 3292 C CA . PHE B 1 94 ? 49.550 16.099 181.876 1.00 41.19 115 PHE B CA 1
ATOM 3293 C C . PHE B 1 94 ? 48.370 16.394 182.803 1.00 40.54 115 PHE B C 1
ATOM 3294 O O . PHE B 1 94 ? 47.214 16.361 182.369 1.00 40.25 115 PHE B O 1
ATOM 3302 N N . PRO B 1 95 ? 48.657 16.712 184.085 1.00 40.82 116 PRO B N 1
ATOM 3303 C CA . PRO B 1 95 ? 49.976 16.767 184.733 1.00 41.21 116 PRO B CA 1
ATOM 3304 C C . PRO B 1 95 ? 50.635 15.403 184.927 1.00 41.26 116 PRO B C 1
ATOM 3305 O O . PRO B 1 95 ? 49.980 14.437 185.310 1.00 43.52 116 PRO B O 1
ATOM 3309 N N . LEU B 1 96 ? 51.938 15.342 184.699 1.00 38.68 117 LEU B N 1
ATOM 3310 C CA . LEU B 1 96 ? 52.640 14.080 184.679 1.00 39.73 117 LEU B CA 1
ATOM 3311 C C . LEU B 1 96 ? 53.600 14.010 185.846 1.00 39.65 117 LEU B C 1
ATOM 3312 O O . LEU B 1 96 ? 54.444 14.891 185.982 1.00 36.69 117 LEU B O 1
ATOM 3317 N N . THR B 1 97 ? 53.482 12.945 186.653 1.00 42.08 118 THR B N 1
ATOM 3318 C CA . THR B 1 97 ? 54.402 12.651 187.758 1.00 41.79 118 THR B CA 1
ATOM 3319 C C . THR B 1 97 ? 55.435 11.619 187.297 1.00 41.33 118 THR B C 1
ATOM 3320 O O . THR B 1 97 ? 55.109 10.486 186.970 1.00 40.55 118 THR B O 1
ATOM 3324 N N . LEU B 1 98 ? 56.691 12.047 187.292 1.00 41.88 119 LEU B N 1
ATOM 3325 C CA . LEU B 1 98 ? 57.832 11.224 186.990 1.00 41.92 119 LEU B CA 1
ATOM 3326 C C . LEU B 1 98 ? 58.285 10.450 188.241 1.00 44.08 119 LEU B C 1
ATOM 3327 O O . LEU B 1 98 ? 57.678 10.566 189.308 1.00 43.25 119 LEU B O 1
ATOM 3332 N N . GLY B 1 99 ? 59.335 9.649 188.085 1.00 44.14 120 GLY B N 1
ATOM 3333 C CA . GLY B 1 99 ? 59.805 8.751 189.126 1.00 43.19 120 GLY B CA 1
ATOM 3334 C C . GLY B 1 99 ? 59.391 7.328 188.821 1.00 42.92 120 GLY B C 1
ATOM 3335 O O . GLY B 1 99 ? 58.200 7.057 188.645 1.00 42.22 120 GLY B O 1
ATOM 3336 N N . ARG B 1 100 ? 60.367 6.411 188.758 1.00 43.69 121 ARG B N 1
ATOM 3337 C CA . ARG B 1 100 ? 60.072 4.989 188.451 1.00 42.32 121 ARG B CA 1
ATOM 3338 C C . ARG B 1 100 ? 60.146 4.082 189.661 1.00 42.76 121 ARG B C 1
ATOM 3339 O O . ARG B 1 100 ? 59.508 3.051 189.699 1.00 48.16 121 ARG B O 1
ATOM 3347 N N . ASP B 1 101 ? 60.969 4.466 190.621 1.00 46.53 122 ASP B N 1
ATOM 3348 C CA . ASP B 1 101 ? 61.323 3.655 191.795 1.00 45.98 122 ASP B CA 1
ATOM 3349 C C . ASP B 1 101 ? 60.524 4.087 193.029 1.00 42.53 122 ASP B C 1
ATOM 3350 O O . ASP B 1 101 ? 60.368 5.273 193.273 1.00 42.38 122 ASP B O 1
ATOM 3355 N N . VAL B 1 102 ? 60.038 3.109 193.788 1.00 42.77 123 VAL B N 1
ATOM 3356 C CA . VAL B 1 102 ? 59.395 3.364 195.070 1.00 42.89 123 VAL B CA 1
ATOM 3357 C C . VAL B 1 102 ? 59.831 2.306 196.065 1.00 42.35 123 VAL B C 1
ATOM 3358 O O . VAL B 1 102 ? 59.968 1.150 195.704 1.00 40.48 123 VAL B O 1
ATOM 3362 N N . SER B 1 103 ? 60.061 2.756 197.303 1.00 45.06 124 SER B N 1
ATOM 3363 C CA . SER B 1 103 ? 60.051 1.921 198.496 1.00 43.13 124 SER B CA 1
ATOM 3364 C C . SER B 1 103 ? 59.076 2.580 199.474 1.00 42.54 124 SER B C 1
ATOM 3365 O O . SER B 1 103 ? 59.125 3.798 199.701 1.00 44.82 124 SER B O 1
ATOM 3368 N N . GLY B 1 104 ? 58.180 1.780 200.048 1.00 42.87 125 GLY B N 1
ATOM 3369 C CA . GLY B 1 104 ? 57.175 2.291 200.954 1.00 40.40 125 GLY B CA 1
ATOM 3370 C C . GLY B 1 104 ? 56.283 1.234 201.573 1.00 40.62 125 GLY B C 1
ATOM 3371 O O . GLY B 1 104 ? 56.676 0.087 201.725 1.00 41.01 125 GLY B O 1
ATOM 3372 N N . VAL B 1 105 ? 55.068 1.637 201.921 1.00 41.07 126 VAL B N 1
ATOM 3373 C CA . VAL B 1 105 ? 54.145 0.812 202.710 1.00 41.81 126 VAL B CA 1
ATOM 3374 C C . VAL B 1 105 ? 52.782 0.728 202.017 1.00 41.32 126 VAL B C 1
ATOM 3375 O O . VAL B 1 105 ? 52.249 1.741 201.577 1.00 39.89 126 VAL B O 1
ATOM 3379 N N . VAL B 1 106 ? 52.234 -0.479 201.915 1.00 42.72 127 VAL B N 1
ATOM 3380 C CA . VAL B 1 106 ? 50.897 -0.683 201.339 1.00 42.17 127 VAL B CA 1
ATOM 3381 C C . VAL B 1 106 ? 49.818 -0.039 202.216 1.00 42.75 127 VAL B C 1
ATOM 3382 O O . VAL B 1 106 ? 49.664 -0.374 203.395 1.00 40.88 127 VAL B O 1
ATOM 3386 N N . MET B 1 107 ? 49.099 0.915 201.626 1.00 44.45 128 MET B N 1
ATOM 3387 C CA . MET B 1 107 ? 47.927 1.542 202.257 1.00 40.95 128 MET B CA 1
ATOM 3388 C C . MET B 1 107 ? 46.627 0.768 201.992 1.00 40.92 128 MET B C 1
ATOM 3389 O O . MET B 1 107 ? 45.794 0.637 202.879 1.00 40.60 128 MET B O 1
ATOM 3394 N N . GLU B 1 108 ? 46.444 0.274 200.768 1.00 42.14 129 GLU B N 1
ATOM 3395 C CA . GLU B 1 108 ? 45.194 -0.389 200.383 1.00 42.32 129 GLU B CA 1
ATOM 3396 C C . GLU B 1 108 ? 45.417 -1.338 199.222 1.00 40.28 129 GLU B C 1
ATOM 3397 O O . GLU B 1 108 ? 46.321 -1.124 198.423 1.00 38.82 129 GLU B O 1
ATOM 3403 N N . CYS B 1 109 ? 44.577 -2.371 199.138 1.00 43.54 130 CYS B N 1
ATOM 3404 C CA . CYS B 1 109 ? 44.669 -3.400 198.095 1.00 45.54 130 CYS B CA 1
ATOM 3405 C C . CYS B 1 109 ? 43.326 -3.678 197.406 1.00 45.96 130 CYS B C 1
ATOM 3406 O O . CYS B 1 109 ? 42.276 -3.646 198.053 1.00 42.02 130 CYS B O 1
ATOM 3409 N N . GLY B 1 110 ? 43.371 -3.962 196.099 1.00 45.09 131 GLY B N 1
ATOM 3410 C CA . GLY B 1 110 ? 42.180 -4.375 195.365 1.00 45.33 131 GLY B CA 1
ATOM 3411 C C . GLY B 1 110 ? 41.710 -5.747 195.826 1.00 45.35 131 GLY B C 1
ATOM 3412 O O . GLY B 1 110 ? 42.471 -6.488 196.456 1.00 43.71 131 GLY B O 1
ATOM 3413 N N . LEU B 1 111 ? 40.462 -6.096 195.502 1.00 46.55 132 LEU B N 1
ATOM 3414 C CA . LEU B 1 111 ? 39.872 -7.353 195.972 1.00 46.41 132 LEU B CA 1
ATOM 3415 C C . LEU B 1 111 ? 40.611 -8.598 195.473 1.00 45.68 132 LEU B C 1
ATOM 3416 O O . LEU B 1 111 ? 40.519 -9.653 196.097 1.00 44.96 132 LEU B O 1
ATOM 3421 N N . ASP B 1 112 ? 41.334 -8.479 194.359 1.00 42.32 133 ASP B N 1
ATOM 3422 C CA . ASP B 1 112 ? 42.044 -9.618 193.782 1.00 44.86 133 ASP B CA 1
ATOM 3423 C C . ASP B 1 112 ? 43.505 -9.681 194.198 1.00 44.95 133 ASP B C 1
ATOM 3424 O O . ASP B 1 112 ? 44.167 -10.676 193.933 1.00 43.78 133 ASP B O 1
ATOM 3429 N N . VAL B 1 113 ? 44.027 -8.626 194.820 1.00 48.14 134 VAL B N 1
ATOM 3430 C CA . VAL B 1 113 ? 45.411 -8.666 195.295 1.00 45.87 134 VAL B CA 1
ATOM 3431 C C . VAL B 1 113 ? 45.474 -9.685 196.438 1.00 50.01 134 VAL B C 1
ATOM 3432 O O . VAL B 1 113 ? 44.714 -9.592 197.416 1.00 46.82 134 VAL B O 1
ATOM 3436 N N . LYS B 1 114 ? 46.363 -10.671 196.278 1.00 52.58 135 LYS B N 1
ATOM 3437 C CA . LYS B 1 114 ? 46.391 -11.857 197.141 1.00 54.91 135 LYS B CA 1
ATOM 3438 C C . LYS B 1 114 ? 47.490 -11.782 198.201 1.00 54.45 135 LYS B C 1
ATOM 3439 O O . LYS B 1 114 ? 47.218 -11.940 199.394 1.00 54.87 135 LYS B O 1
ATOM 3441 N N . TYR B 1 115 ? 48.722 -11.530 197.762 1.00 53.75 136 TYR B N 1
ATOM 3442 C CA . TYR B 1 115 ? 49.896 -11.698 198.630 1.00 53.04 136 TYR B CA 1
ATOM 3443 C C . TYR B 1 115 ? 50.352 -10.442 199.357 1.00 48.74 136 TYR B C 1
ATOM 3444 O O . TYR B 1 115 ? 51.411 -10.454 199.977 1.00 47.47 136 TYR B O 1
ATOM 3453 N N . PHE B 1 116 ? 49.533 -9.388 199.318 1.00 45.11 137 PHE B N 1
ATOM 3454 C CA . PHE B 1 116 ? 49.859 -8.118 199.960 1.00 42.22 137 PHE B CA 1
ATOM 3455 C C . PHE B 1 116 ? 48.692 -7.619 200.787 1.00 43.49 137 PHE B C 1
ATOM 3456 O O . PHE B 1 116 ? 47.556 -7.626 200.318 1.00 45.15 137 PHE B O 1
ATOM 3464 N N . LYS B 1 117 ? 48.9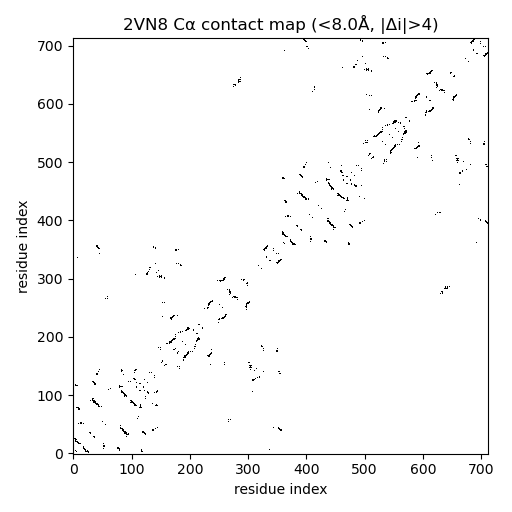75 -7.187 202.015 1.00 41.57 138 LYS B N 1
ATOM 3465 C CA . LYS B 1 117 ? 47.961 -6.628 202.903 1.00 42.71 138 LYS B CA 1
ATOM 3466 C C . LYS B 1 117 ? 48.376 -5.205 203.287 1.00 41.42 138 LYS B C 1
ATOM 3467 O O . LYS B 1 117 ? 49.536 -4.853 203.192 1.00 41.40 138 LYS B O 1
ATOM 3471 N N . PRO B 1 118 ? 47.422 -4.374 203.727 1.00 42.73 139 PRO B N 1
ATOM 3472 C CA . PRO B 1 118 ? 47.826 -3.067 204.237 1.00 40.37 139 PRO B CA 1
ATOM 3473 C C . PRO B 1 118 ? 48.869 -3.179 205.345 1.00 38.08 139 PRO B C 1
ATOM 3474 O O . PRO B 1 118 ? 48.759 -4.034 206.224 1.00 36.50 139 PRO B O 1
ATOM 3478 N N . GLY B 1 119 ? 49.881 -2.329 205.274 1.00 39.17 140 GLY B N 1
ATOM 3479 C CA . GLY B 1 119 ? 50.955 -2.318 206.261 1.00 41.61 140 GLY B CA 1
ATOM 3480 C C . GLY B 1 119 ? 52.232 -2.957 205.763 1.00 41.81 140 GLY B C 1
ATOM 3481 O O . GLY B 1 119 ? 53.284 -2.788 206.377 1.00 37.23 140 GLY B O 1
ATOM 3482 N N . ASP B 1 120 ? 52.131 -3.677 204.639 1.00 41.55 141 ASP B N 1
ATOM 3483 C CA . ASP B 1 120 ? 53.259 -4.394 204.065 1.00 38.80 141 ASP B CA 1
ATOM 3484 C C . ASP B 1 120 ? 54.261 -3.414 203.513 1.00 38.41 141 ASP B C 1
ATOM 3485 O O . ASP B 1 120 ? 53.887 -2.405 202.914 1.00 38.90 141 ASP B O 1
ATOM 3490 N N . GLU B 1 121 ? 55.536 -3.738 203.718 1.00 38.15 142 GLU B N 1
ATOM 3491 C CA . GLU B 1 121 ? 56.657 -2.934 203.232 1.00 41.26 142 GLU B CA 1
ATOM 3492 C C . GLU B 1 121 ? 57.122 -3.460 201.895 1.00 42.76 142 GLU B C 1
ATOM 3493 O O . GLU B 1 121 ? 57.502 -4.620 201.777 1.00 44.73 142 GLU B O 1
ATOM 3499 N N . VAL B 1 122 ? 57.075 -2.596 200.888 1.00 44.51 143 VAL B N 1
ATOM 3500 C CA . VAL B 1 122 ? 57.151 -3.025 199.509 1.00 41.88 143 VAL B CA 1
ATOM 3501 C C . VAL B 1 122 ? 58.081 -2.105 198.741 1.00 43.17 143 VAL B C 1
ATOM 3502 O O . VAL B 1 122 ? 58.428 -1.016 199.188 1.00 44.08 143 VAL B O 1
ATOM 3506 N N . TRP B 1 123 ? 58.504 -2.593 197.591 1.00 43.35 144 TRP B N 1
ATOM 3507 C CA . TRP B 1 123 ? 59.258 -1.817 196.635 1.00 42.49 144 TRP B CA 1
ATOM 3508 C C . TRP B 1 123 ? 58.754 -2.236 195.244 1.00 43.92 144 TRP B C 1
ATOM 3509 O O . TRP B 1 123 ? 58.180 -3.322 195.057 1.00 40.71 144 TRP B O 1
ATOM 3520 N N . ALA B 1 124 ? 58.908 -1.330 194.288 1.00 45.90 145 ALA B N 1
ATOM 3521 C CA . ALA B 1 124 ? 58.451 -1.558 192.944 1.00 43.43 145 ALA B CA 1
ATOM 3522 C C . ALA B 1 124 ? 59.209 -0.635 192.000 1.00 43.88 145 ALA B C 1
ATOM 3523 O O . ALA B 1 124 ? 59.756 0.373 192.435 1.00 41.79 145 ALA B O 1
ATOM 3525 N N . ALA B 1 125 ? 59.282 -1.050 190.727 1.00 43.97 146 ALA B N 1
ATOM 3526 C CA . ALA B 1 125 ? 59.569 -0.170 189.593 1.00 42.60 146 ALA B CA 1
ATOM 3527 C C . ALA B 1 125 ? 58.283 -0.095 188.766 1.00 43.76 146 ALA B C 1
ATOM 3528 O O . ALA B 1 125 ? 57.689 -1.119 188.372 1.00 44.35 146 ALA B O 1
ATOM 3530 N N . VAL B 1 126 ? 57.841 1.138 188.545 1.00 43.04 147 VAL B N 1
ATOM 3531 C CA . VAL B 1 126 ? 56.613 1.424 187.826 1.00 46.03 147 VAL B CA 1
ATOM 3532 C C . VAL B 1 126 ? 57.009 1.589 186.355 1.00 45.17 147 VAL B C 1
ATOM 3533 O O . VAL B 1 126 ? 58.043 2.207 186.053 1.00 41.69 147 VAL B O 1
ATOM 3537 N N . PRO B 1 127 ? 56.225 0.988 185.440 1.00 45.49 148 PRO B N 1
ATOM 3538 C CA . PRO B 1 127 ? 56.470 1.180 184.014 1.00 46.54 148 PRO B CA 1
ATOM 3539 C C . PRO B 1 127 ? 56.348 2.650 183.632 1.00 45.41 148 PRO B C 1
ATOM 3540 O O . PRO B 1 127 ? 55.523 3.361 184.225 1.00 49.89 148 PRO B O 1
ATOM 3544 N N . PRO B 1 128 ? 57.164 3.104 182.663 1.00 44.85 149 PRO B N 1
ATOM 3545 C CA . PRO B 1 128 ? 57.263 4.503 182.250 1.00 43.09 149 PRO B CA 1
ATOM 3546 C C . PRO B 1 128 ? 55.994 5.160 181.747 1.00 45.06 149 PRO B C 1
ATOM 3547 O O . PRO B 1 128 ? 55.918 6.390 181.761 1.00 45.22 149 PRO B O 1
ATOM 3551 N N . TRP B 1 129 ? 55.017 4.364 181.307 1.00 44.15 150 TRP B N 1
ATOM 3552 C CA . TRP B 1 129 ? 53.757 4.891 180.797 1.00 42.60 150 TRP B CA 1
ATOM 3553 C C . TRP B 1 129 ? 52.714 5.051 181.898 1.00 42.60 150 TRP B C 1
ATOM 3554 O O . TRP B 1 129 ? 51.578 5.386 181.603 1.00 46.69 150 TRP B O 1
ATOM 3565 N N . LYS B 1 130 ? 53.092 4.790 183.145 1.00 42.12 151 LYS B N 1
ATOM 3566 C CA . LYS B 1 130 ? 52.214 4.988 184.287 1.00 41.98 151 LYS B CA 1
ATOM 3567 C C . LYS B 1 130 ? 52.686 6.174 185.133 1.00 43.99 151 LYS B C 1
ATOM 3568 O O . LYS B 1 130 ? 53.869 6.540 185.118 1.00 41.09 151 LYS B O 1
ATOM 3574 N N . GLN B 1 131 ? 51.754 6.763 185.893 1.00 45.58 152 GLN B N 1
ATOM 3575 C CA . GLN B 1 131 ? 52.088 7.862 186.786 1.00 42.06 152 GLN B CA 1
ATOM 3576 C C . GLN B 1 131 ? 53.116 7.381 187.785 1.00 40.81 152 GLN B C 1
ATOM 3577 O O . GLN B 1 131 ? 53.022 6.283 188.331 1.00 41.29 152 GLN B O 1
ATOM 3583 N N . GLY B 1 132 ? 54.097 8.236 188.018 1.00 41.01 153 GLY B N 1
ATOM 3584 C CA . GLY B 1 132 ? 55.289 7.864 188.737 1.00 41.30 153 GLY B CA 1
ATOM 3585 C C . GLY B 1 132 ? 55.255 8.090 190.235 1.00 43.52 153 GLY B C 1
ATOM 3586 O O . GLY B 1 132 ? 54.208 8.339 190.838 1.00 43.15 153 GLY B O 1
ATOM 3587 N N . THR B 1 133 ? 56.445 8.036 190.813 1.00 43.72 154 THR B N 1
ATOM 3588 C CA . THR B 1 133 ? 56.624 7.831 192.248 1.00 43.64 154 THR B CA 1
ATOM 3589 C C . THR B 1 133 ? 57.088 9.084 192.990 1.00 42.72 154 THR B C 1
ATOM 3590 O O . THR B 1 133 ? 57.299 9.024 194.198 1.00 39.58 154 THR B O 1
ATOM 3594 N N . LEU B 1 134 ? 57.239 10.215 192.284 1.00 42.45 155 LEU B N 1
ATOM 3595 C CA . LEU B 1 134 ? 57.627 11.481 192.943 1.00 42.16 155 LEU B CA 1
ATOM 3596 C C . LEU B 1 134 ? 56.393 12.224 193.483 1.00 40.62 155 LEU B C 1
ATOM 3597 O O . LEU B 1 134 ? 56.099 13.348 193.095 1.00 40.47 155 LEU B O 1
ATOM 3602 N N . SER B 1 135 ? 55.706 11.551 194.401 1.00 40.37 156 SER B N 1
ATOM 3603 C CA . SER B 1 135 ? 54.510 12.020 195.032 1.00 43.06 156 SER B CA 1
ATOM 3604 C C . SER B 1 135 ? 54.266 11.185 196.284 1.00 41.97 156 SER B C 1
ATOM 3605 O O . SER B 1 135 ? 54.968 10.206 196.544 1.00 43.72 156 SER B O 1
ATOM 3608 N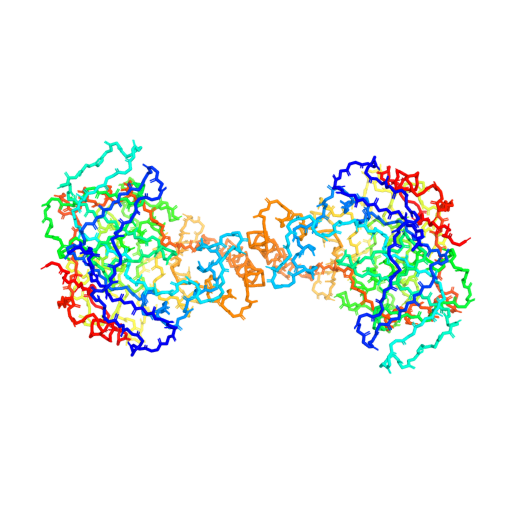 N . GLU B 1 136 ? 53.238 11.571 197.029 1.00 41.86 157 GLU B N 1
ATOM 3609 C CA . GLU B 1 136 ? 52.946 10.997 198.329 1.00 44.10 157 GLU B CA 1
ATOM 3610 C C . GLU B 1 136 ? 52.484 9.541 198.218 1.00 42.27 157 GLU B C 1
ATOM 3611 O O . GLU B 1 136 ? 52.806 8.717 199.069 1.00 41.25 157 GLU B O 1
ATOM 3617 N N . PHE B 1 137 ? 51.730 9.245 197.169 1.00 42.16 158 PHE B N 1
ATOM 3618 C CA . PHE B 1 137 ? 51.199 7.907 196.934 1.00 43.97 158 PHE B CA 1
ATOM 3619 C C . PHE B 1 137 ? 51.384 7.507 195.478 1.00 43.29 158 PHE B C 1
ATOM 3620 O O . PHE B 1 137 ? 51.460 8.364 194.606 1.00 45.70 158 PHE B O 1
ATOM 3628 N N . VAL B 1 138 ? 51.442 6.206 195.221 1.00 44.01 159 VAL B N 1
ATOM 3629 C CA . VAL B 1 138 ? 51.474 5.685 193.851 1.00 43.27 159 VAL B CA 1
ATOM 3630 C C . VAL B 1 138 ? 50.613 4.418 193.729 1.00 42.93 159 VAL B C 1
ATOM 3631 O O . VAL B 1 138 ? 50.614 3.561 194.610 1.00 42.63 159 VAL B O 1
ATOM 3635 N N . VAL B 1 139 ? 49.869 4.310 192.635 1.00 44.41 160 VAL B N 1
ATOM 3636 C CA . VAL B 1 139 ? 49.150 3.084 192.326 1.00 43.75 160 VAL B CA 1
ATOM 3637 C C . VAL B 1 139 ? 50.063 2.215 191.469 1.00 45.37 160 VAL B C 1
ATOM 3638 O O . VAL B 1 139 ? 50.582 2.672 190.454 1.00 44.70 160 VAL B O 1
ATOM 3642 N N . VAL B 1 140 ? 50.263 0.975 191.903 1.00 46.02 161 VAL B N 1
ATOM 3643 C CA . VAL B 1 140 ? 51.042 -0.013 191.161 1.00 48.90 161 VAL B CA 1
ATOM 3644 C C . VAL B 1 140 ? 50.204 -1.275 191.040 1.00 47.72 161 VAL B C 1
ATOM 3645 O O . VAL B 1 140 ? 49.331 -1.525 191.872 1.00 47.98 161 VAL B O 1
ATOM 3649 N N . SER B 1 141 ? 50.487 -2.072 190.013 1.00 45.09 162 SER B N 1
ATOM 3650 C CA . SER B 1 141 ? 49.865 -3.384 189.856 1.00 46.24 162 SER B CA 1
ATOM 3651 C C . SER B 1 141 ? 50.522 -4.448 190.748 1.00 44.82 162 SER B C 1
ATOM 3652 O O . SER B 1 141 ? 51.735 -4.410 191.000 1.00 44.84 162 SER B O 1
ATOM 3655 N N . GLY B 1 142 ? 49.717 -5.409 191.193 1.00 43.74 163 GLY B N 1
ATOM 3656 C CA . GLY B 1 142 ? 50.196 -6.497 192.032 1.00 46.07 163 GLY B CA 1
ATOM 3657 C C . GLY B 1 142 ? 51.399 -7.209 191.444 1.00 48.50 163 GLY B C 1
ATOM 3658 O O . GLY B 1 142 ? 52.352 -7.530 192.158 1.00 51.43 163 GLY B O 1
ATOM 3659 N N . ASN B 1 143 ? 51.368 -7.431 190.135 1.00 46.66 164 ASN B N 1
ATOM 3660 C CA . ASN B 1 143 ? 52.490 -8.059 189.429 1.00 48.33 164 ASN B CA 1
ATOM 3661 C C . ASN B 1 143 ? 53.744 -7.190 189.299 1.00 42.37 164 ASN B C 1
ATOM 3662 O O . ASN B 1 143 ? 54.757 -7.688 188.850 1.00 42.86 164 ASN B O 1
ATOM 3667 N N . GLU B 1 144 ? 53.658 -5.908 189.669 1.00 41.12 165 GLU B N 1
ATOM 3668 C CA . GLU B 1 144 ? 54.801 -4.987 189.639 1.00 43.58 165 GLU B CA 1
ATOM 3669 C C . GLU B 1 144 ? 55.425 -4.835 191.031 1.00 43.22 165 GLU B C 1
ATOM 3670 O O . GLU B 1 144 ? 56.559 -4.381 191.158 1.00 45.21 165 GLU B O 1
ATOM 3676 N N . VAL B 1 145 ? 54.678 -5.224 192.068 1.00 44.13 166 VAL B N 1
ATOM 3677 C CA . VAL B 1 145 ? 55.081 -5.004 193.455 1.00 42.99 166 VAL B CA 1
ATOM 3678 C C . VAL B 1 145 ? 55.721 -6.256 194.101 1.00 43.48 166 VAL B C 1
ATOM 3679 O O . VAL B 1 145 ? 55.375 -7.408 193.765 1.00 40.05 166 VAL B O 1
ATOM 3683 N N . SER B 1 146 ? 56.669 -5.996 195.009 1.00 43.97 167 SER B N 1
ATOM 3684 C CA . SER B 1 146 ? 57.440 -7.014 195.727 1.00 42.59 167 SER B CA 1
ATOM 3685 C C . SER B 1 146 ? 57.594 -6.576 197.178 1.00 43.00 167 SER B C 1
ATOM 3686 O O . SER B 1 146 ? 57.592 -5.377 197.467 1.00 39.73 167 SER B O 1
ATOM 3689 N N . HIS B 1 147 ? 57.713 -7.539 198.091 1.00 39.80 168 HIS B N 1
ATOM 3690 C CA . HIS B 1 147 ? 58.151 -7.234 199.444 1.00 42.05 168 HIS B CA 1
ATOM 3691 C C . HIS B 1 147 ? 59.601 -6.786 199.415 1.00 41.42 168 HIS B C 1
ATOM 3692 O O . HIS B 1 147 ? 60.447 -7.459 198.809 1.00 40.03 168 HIS B O 1
ATOM 3699 N N . LYS B 1 148 ? 59.883 -5.647 200.043 1.00 42.40 169 LYS B N 1
ATOM 3700 C CA . LYS B 1 148 ? 61.241 -5.061 199.981 1.00 43.07 169 LYS B CA 1
ATOM 3701 C C . LYS B 1 148 ? 62.190 -5.854 200.860 1.00 40.10 169 LYS B C 1
ATOM 3702 O O . LYS B 1 148 ? 61.756 -6.537 201.804 1.00 38.72 169 LYS B O 1
ATOM 3708 N N . PRO B 1 149 ? 63.495 -5.769 200.570 1.00 40.74 170 PRO B N 1
ATOM 3709 C CA . PRO B 1 149 ? 64.486 -6.386 201.453 1.00 43.26 170 PRO B CA 1
ATOM 3710 C C . PRO B 1 149 ? 64.436 -5.812 202.885 1.00 42.06 170 PRO B C 1
ATOM 3711 O O . PRO B 1 149 ? 64.435 -4.604 203.065 1.00 40.31 170 PRO B O 1
ATOM 3715 N N . LYS B 1 150 ? 64.419 -6.696 203.872 1.00 41.79 171 LYS B N 1
ATOM 3716 C CA . LYS B 1 150 ? 64.323 -6.327 205.281 1.00 43.45 171 LYS B CA 1
ATOM 3717 C C . LYS B 1 150 ? 65.607 -5.670 205.781 1.00 43.18 171 LYS B C 1
ATOM 3718 O O . LYS B 1 150 ? 65.588 -4.936 206.789 1.00 41.25 171 LYS B O 1
ATOM 3724 N N . SER B 1 151 ? 66.712 -5.951 205.082 1.00 40.63 172 SER B N 1
ATOM 3725 C CA . SER B 1 151 ? 68.040 -5.490 205.476 1.00 40.42 172 SER B CA 1
ATOM 3726 C C . SER B 1 151 ? 68.366 -4.116 204.925 1.00 37.64 172 SER B C 1
ATOM 3727 O O . SER B 1 151 ? 69.447 -3.603 205.181 1.00 40.58 172 SER B O 1
ATOM 3730 N N . LEU B 1 152 ? 67.426 -3.505 204.215 1.00 39.21 173 LEU B N 1
ATOM 3731 C CA . LEU B 1 152 ? 67.605 -2.163 203.668 1.00 40.76 173 LEU B CA 1
ATOM 3732 C C . LEU B 1 152 ? 66.625 -1.188 204.260 1.00 41.54 173 LEU B C 1
ATOM 3733 O O . LEU B 1 152 ? 65.488 -1.524 204.533 1.00 42.79 173 LEU B O 1
ATOM 3738 N N . THR B 1 153 ? 67.073 0.045 204.425 1.00 44.12 174 THR B N 1
ATOM 3739 C CA . THR B 1 153 ? 66.177 1.137 204.728 1.00 42.54 174 THR B CA 1
ATOM 3740 C C . THR B 1 153 ? 65.327 1.428 203.487 1.00 41.24 174 THR B C 1
ATOM 3741 O O . THR B 1 153 ? 65.562 0.862 202.429 1.00 42.15 174 THR B O 1
ATOM 3745 N N . HIS B 1 154 ? 64.297 2.267 203.615 1.00 42.26 175 HIS B N 1
ATOM 3746 C CA . HIS B 1 154 ? 63.542 2.737 202.425 1.00 41.34 175 HIS B CA 1
ATOM 3747 C C . HIS B 1 154 ? 64.418 3.537 201.427 1.00 41.87 175 HIS B C 1
ATOM 3748 O O . HIS B 1 154 ? 64.312 3.372 200.200 1.00 42.18 175 HIS B O 1
ATOM 3755 N N . THR B 1 155 ? 65.260 4.415 201.966 1.00 42.99 176 THR B N 1
ATOM 3756 C CA . THR B 1 155 ? 66.234 5.173 201.171 1.00 46.51 176 THR B CA 1
ATOM 3757 C C . THR B 1 155 ? 67.066 4.217 200.300 1.00 47.75 176 THR B C 1
ATOM 3758 O O . THR B 1 155 ? 67.144 4.362 199.072 1.00 46.43 176 THR B O 1
ATOM 3762 N N . GLN B 1 156 ? 67.648 3.214 200.947 1.00 48.01 177 GLN B N 1
ATOM 3763 C CA . GLN B 1 156 ? 68.462 2.224 200.267 1.00 44.63 177 GLN B CA 1
ATOM 3764 C C . GLN B 1 156 ? 67.709 1.373 199.270 1.00 45.58 177 GLN B C 1
ATOM 3765 O O . GLN B 1 156 ? 68.168 1.211 198.124 1.00 46.79 177 GLN B O 1
ATOM 3771 N N . ALA B 1 157 ? 66.586 0.799 199.702 1.00 42.03 178 ALA B N 1
ATOM 3772 C CA . ALA B 1 157 ? 65.762 -0.039 198.829 1.00 40.62 178 ALA B CA 1
ATOM 3773 C C . ALA B 1 157 ? 65.265 0.703 197.592 1.00 46.70 178 ALA B C 1
ATOM 3774 O O . ALA B 1 157 ? 65.187 0.108 196.497 1.00 46.86 178 ALA B O 1
ATOM 3776 N N . ALA B 1 158 ? 64.909 1.989 197.754 1.00 48.29 179 ALA B N 1
ATOM 3777 C CA . ALA B 1 158 ? 64.352 2.805 196.655 1.00 45.66 179 ALA B CA 1
ATOM 3778 C C . ALA B 1 158 ? 65.374 3.026 195.521 1.00 47.83 179 ALA B C 1
ATOM 3779 O O . ALA B 1 158 ? 65.009 3.315 194.386 1.00 46.62 179 ALA B O 1
ATOM 3781 N N . SER B 1 159 ? 66.658 2.850 195.831 1.00 50.41 180 SER B N 1
ATOM 3782 C CA . SER B 1 159 ? 67.727 3.049 194.863 1.00 48.04 180 SER B CA 1
ATOM 3783 C C . SER B 1 159 ? 67.781 1.956 193.789 1.00 45.84 180 SER B C 1
ATOM 3784 O O . SER B 1 159 ? 68.377 2.167 192.737 1.00 42.29 180 SER B O 1
ATOM 3787 N N . LEU B 1 160 ? 67.098 0.834 194.017 1.00 43.76 181 LEU B N 1
ATOM 3788 C CA . LEU B 1 160 ? 67.372 -0.386 193.281 1.00 46.16 181 LEU B CA 1
ATOM 3789 C C . LEU B 1 160 ? 66.405 -0.859 192.197 1.00 48.82 181 LEU B C 1
ATOM 3790 O O . LEU B 1 160 ? 66.866 -1.513 191.260 1.00 44.76 181 LEU B O 1
ATOM 3795 N N . PRO B 1 161 ? 65.076 -0.646 192.349 1.00 47.52 182 PRO B N 1
ATOM 3796 C CA . PRO B 1 161 ? 64.230 -1.465 191.473 1.00 44.51 182 PRO B CA 1
ATOM 3797 C C . PRO B 1 161 ? 64.382 -1.277 189.964 1.00 43.26 182 PRO B C 1
ATOM 3798 O O . PRO B 1 161 ? 64.438 -2.247 189.250 1.00 42.39 182 PRO B O 1
ATOM 3802 N N . TYR B 1 162 ? 64.439 -0.047 189.484 1.00 44.28 183 TYR B N 1
ATOM 3803 C CA . TYR B 1 162 ? 64.537 0.198 188.055 1.00 44.48 183 TYR B CA 1
ATOM 3804 C C . TYR B 1 162 ? 65.853 -0.324 187.491 1.00 43.79 183 TYR B C 1
ATOM 3805 O O . TYR B 1 162 ? 65.839 -1.088 186.501 1.00 43.47 183 TYR B O 1
ATOM 3814 N N . VAL B 1 163 ? 66.972 0.077 188.106 1.00 44.17 184 VAL B N 1
ATOM 3815 C CA . VAL B 1 163 ? 68.301 -0.371 187.620 1.00 44.82 184 VAL B CA 1
ATOM 3816 C C . VAL B 1 163 ? 68.521 -1.882 187.760 1.00 44.63 184 VAL B C 1
ATOM 3817 O O . VAL B 1 163 ? 69.073 -2.523 186.835 1.00 44.51 184 VAL B O 1
ATOM 3821 N N . ALA B 1 164 ? 68.068 -2.450 188.887 1.00 45.29 185 ALA B N 1
ATOM 3822 C CA . ALA B 1 164 ? 68.084 -3.918 189.099 1.00 41.54 185 ALA B CA 1
ATOM 3823 C C . ALA B 1 164 ? 67.264 -4.689 188.071 1.00 42.35 185 ALA B C 1
ATOM 3824 O O . ALA B 1 164 ? 67.677 -5.759 187.591 1.00 43.95 185 ALA B O 1
ATOM 3826 N N . LEU B 1 165 ? 66.072 -4.196 187.761 1.00 45.00 186 LEU B N 1
ATOM 3827 C CA . LEU B 1 165 ? 65.229 -4.913 186.809 1.00 45.79 186 LEU B CA 1
ATOM 3828 C C . LEU B 1 165 ? 65.741 -4.771 185.360 1.00 44.06 186 LEU B C 1
ATOM 3829 O O . LEU B 1 165 ? 65.541 -5.648 184.520 1.00 45.01 186 LEU B O 1
ATOM 3834 N N . THR B 1 166 ? 66.396 -3.650 185.089 1.00 42.79 187 THR B N 1
ATOM 3835 C CA . THR B 1 166 ? 67.023 -3.407 183.807 1.00 44.52 187 THR B CA 1
ATOM 3836 C C . THR B 1 166 ? 68.208 -4.357 183.610 1.00 44.29 187 THR B C 1
ATOM 3837 O O . THR B 1 166 ? 68.285 -5.076 182.588 1.00 41.50 187 THR B O 1
ATOM 3841 N N . ALA B 1 167 ? 69.103 -4.381 184.594 1.00 44.82 188 ALA B N 1
ATOM 3842 C CA . ALA B 1 167 ? 70.219 -5.331 184.608 1.00 43.00 188 ALA B CA 1
ATOM 3843 C C . ALA B 1 167 ? 69.723 -6.798 184.535 1.00 45.70 188 ALA B C 1
ATOM 3844 O O . ALA B 1 167 ? 70.274 -7.653 183.823 1.00 44.72 188 ALA B O 1
ATOM 3846 N N . TRP B 1 168 ? 68.696 -7.109 185.317 1.00 46.74 189 TRP B N 1
ATOM 3847 C CA . TRP B 1 168 ? 68.151 -8.475 185.342 1.00 43.66 189 TRP B CA 1
ATOM 3848 C C . TRP B 1 168 ? 67.603 -8.900 183.979 1.00 43.77 189 TRP B C 1
ATOM 3849 O O . TRP B 1 168 ? 67.677 -10.051 183.578 1.00 41.22 189 TRP B O 1
ATOM 3860 N N . SER B 1 169 ? 66.986 -7.949 183.292 1.00 44.09 190 SER B N 1
ATOM 3861 C CA . SER B 1 169 ? 66.445 -8.188 182.006 1.00 42.62 190 SER B CA 1
ATOM 3862 C C . SER B 1 169 ? 67.549 -8.513 181.024 1.00 38.87 190 SER B C 1
ATOM 3863 O O . SER B 1 169 ? 67.477 -9.502 180.307 1.00 42.00 190 SER B O 1
ATOM 3866 N N . ALA B 1 170 ? 68.579 -7.686 181.023 1.00 42.20 191 ALA B N 1
ATOM 3867 C CA . ALA B 1 170 ? 69.748 -7.848 180.163 1.00 42.36 191 ALA B CA 1
ATOM 3868 C C . ALA B 1 170 ? 70.510 -9.156 180.405 1.00 41.31 191 ALA B C 1
ATOM 3869 O O . ALA B 1 170 ? 70.847 -9.886 179.462 1.00 39.42 191 ALA B O 1
ATOM 3871 N N . ILE B 1 171 ? 70.754 -9.460 181.679 1.00 43.02 192 ILE B N 1
ATOM 3872 C CA . ILE B 1 171 ? 71.637 -10.562 182.095 1.00 41.25 192 ILE B CA 1
ATOM 3873 C C . ILE B 1 171 ? 70.939 -11.920 182.142 1.00 46.76 192 ILE B C 1
ATOM 3874 O O . ILE B 1 171 ? 71.433 -12.921 181.584 1.00 43.27 192 ILE B O 1
ATOM 3879 N N . ASN B 1 172 ? 69.790 -11.952 182.810 1.00 46.43 193 ASN B N 1
ATOM 3880 C CA . ASN B 1 172 ? 69.051 -13.193 183.047 1.00 45.17 193 ASN B CA 1
ATOM 3881 C C . ASN B 1 172 ? 68.053 -13.485 181.938 1.00 44.54 193 ASN B C 1
ATOM 3882 O O . ASN B 1 172 ? 68.077 -14.545 181.338 1.00 48.65 193 ASN B O 1
ATOM 3887 N N . LYS B 1 173 ? 67.176 -12.536 181.642 1.00 43.69 194 LYS B N 1
ATOM 3888 C CA . LYS B 1 173 ? 66.103 -12.804 180.701 1.00 46.04 194 LYS B CA 1
ATOM 3889 C C . LYS B 1 173 ? 66.646 -12.870 179.276 1.00 46.14 194 LYS B C 1
ATOM 3890 O O . LYS B 1 173 ? 66.468 -13.883 178.606 1.00 43.78 194 LYS B O 1
ATOM 3896 N N . VAL B 1 174 ? 67.333 -11.816 178.843 1.00 44.06 195 VAL B N 1
ATOM 3897 C CA . VAL B 1 174 ? 67.888 -11.734 177.482 1.00 41.83 195 VAL B CA 1
ATOM 3898 C C . VAL B 1 174 ? 69.204 -12.486 177.375 1.00 40.33 195 VAL B C 1
ATOM 3899 O O . VAL B 1 174 ? 69.382 -13.293 176.458 1.00 37.18 195 VAL B O 1
ATOM 3903 N N . GLY B 1 175 ? 70.111 -12.261 178.311 1.00 42.47 196 GLY B N 1
ATOM 3904 C CA . GLY B 1 175 ? 71.449 -12.880 178.244 1.00 44.46 196 GLY B CA 1
ATOM 3905 C C . GLY B 1 175 ? 71.541 -14.368 178.570 1.00 47.75 196 GLY B C 1
ATOM 3906 O O . GLY B 1 175 ? 72.509 -15.026 178.193 1.00 49.02 196 GLY B O 1
ATOM 3907 N N . GLY B 1 176 ? 70.550 -14.894 179.297 1.00 49.60 197 GLY B N 1
ATOM 3908 C CA . GLY B 1 176 ? 70.497 -16.320 179.634 1.00 46.94 197 GLY B CA 1
ATOM 3909 C C . GLY B 1 176 ? 71.322 -16.728 180.853 1.00 47.23 197 GLY B C 1
ATOM 3910 O O . GLY B 1 176 ? 71.449 -17.904 181.157 1.00 43.22 197 GLY B O 1
ATOM 3911 N N . LEU B 1 177 ? 71.859 -15.763 181.581 1.00 45.84 198 LEU B N 1
ATOM 3912 C CA . LEU B 1 177 ? 72.755 -16.083 182.680 1.00 46.77 198 LEU B CA 1
ATOM 3913 C C . LEU B 1 177 ? 72.007 -16.210 184.005 1.00 46.36 198 LEU B C 1
ATOM 3914 O O . LEU B 1 177 ? 71.056 -15.474 184.273 1.00 43.47 198 LEU B O 1
ATOM 3919 N N . ASN B 1 178 ? 72.454 -17.156 184.829 1.00 45.52 199 ASN B N 1
ATOM 3920 C CA . ASN B 1 178 ? 71.843 -17.391 186.127 1.00 47.37 199 ASN B CA 1
ATOM 3921 C C . ASN B 1 178 ? 72.798 -17.962 187.179 1.00 47.67 199 ASN B C 1
ATOM 3922 O O . ASN B 1 178 ? 73.971 -18.243 186.905 1.00 45.54 199 ASN B O 1
ATOM 3927 N N . ASP B 1 179 ? 72.271 -18.149 188.385 1.00 48.06 200 ASP B N 1
ATOM 3928 C CA . ASP B 1 179 ? 73.057 -18.661 189.502 1.00 49.31 200 ASP B CA 1
ATOM 3929 C C . ASP B 1 179 ? 73.713 -20.004 189.234 1.00 49.70 200 ASP B C 1
ATOM 3930 O O . ASP B 1 179 ? 74.627 -20.391 189.965 1.00 51.61 200 ASP B O 1
ATOM 3935 N N . LYS B 1 180 ? 73.246 -20.731 188.218 1.00 48.21 201 LYS B N 1
ATOM 3936 C CA . LYS B 1 180 ? 73.745 -22.084 187.965 1.00 47.06 201 LYS B CA 1
ATOM 3937 C C . LYS B 1 180 ? 74.805 -22.148 186.866 1.00 46.98 201 LYS B C 1
ATOM 3938 O O . LYS B 1 180 ? 75.651 -23.064 186.865 1.00 46.17 201 LYS B O 1
ATOM 3942 N N . ASN B 1 181 ? 74.777 -21.189 185.945 1.00 44.74 202 ASN B N 1
ATOM 3943 C CA . ASN B 1 181 ? 75.570 -21.289 184.726 1.00 45.52 202 ASN B CA 1
ATOM 3944 C C . ASN B 1 181 ? 76.649 -20.213 184.522 1.00 45.86 202 ASN B C 1
ATOM 3945 O O . ASN B 1 181 ? 77.236 -20.137 183.456 1.00 45.36 202 ASN B O 1
ATOM 3950 N N . CYS B 1 182 ? 76.924 -19.409 185.546 1.00 47.73 203 CYS B N 1
ATOM 3951 C CA . CYS B 1 182 ? 77.911 -18.324 185.455 1.00 46.73 203 CYS B CA 1
ATOM 3952 C C . CYS B 1 182 ? 79.304 -18.651 185.931 1.00 46.67 203 CYS B C 1
ATOM 3953 O O . CYS B 1 182 ? 80.218 -17.855 185.700 1.00 43.62 203 CYS B O 1
ATOM 3956 N N . THR B 1 183 ? 79.467 -19.786 186.617 1.00 48.75 204 THR B N 1
ATOM 3957 C CA . THR B 1 183 ? 80.730 -20.116 187.257 1.00 48.05 204 THR B CA 1
ATOM 3958 C C . THR B 1 183 ? 81.871 -20.105 186.266 1.00 47.02 204 THR B C 1
ATOM 3959 O O . THR B 1 183 ? 81.920 -20.908 185.341 1.00 43.63 204 THR B O 1
ATOM 3963 N N . GLY B 1 184 ? 82.793 -19.178 186.482 1.00 50.38 205 GLY B N 1
ATOM 3964 C CA . GLY B 1 184 ? 83.991 -19.086 185.671 1.00 50.45 205 GLY B CA 1
ATOM 3965 C C . GLY B 1 184 ? 83.723 -18.577 184.275 1.00 50.40 205 GLY B C 1
ATOM 3966 O O . GLY B 1 184 ? 84.551 -18.779 183.403 1.00 50.05 205 GLY B O 1
ATOM 3967 N N . LYS B 1 185 ? 82.553 -17.971 184.055 1.00 43.69 206 LYS B N 1
ATOM 3968 C CA . LYS B 1 185 ? 82.298 -17.247 182.816 1.00 44.68 206 LYS B CA 1
ATOM 3969 C C . LYS B 1 185 ? 82.998 -15.914 182.965 1.00 41.92 206 LYS B C 1
ATOM 3970 O O . LYS B 1 185 ? 83.090 -15.387 184.074 1.00 41.67 206 LYS B O 1
ATOM 3976 N N . ARG B 1 186 ? 83.485 -15.382 181.851 1.00 40.13 207 ARG B N 1
ATOM 3977 C CA . ARG B 1 186 ? 84.087 -14.055 181.794 1.00 36.68 207 ARG B CA 1
ATOM 3978 C C . ARG B 1 186 ? 83.118 -13.014 181.246 1.00 38.97 207 ARG B C 1
ATOM 3979 O O . ARG B 1 186 ? 82.632 -13.105 180.112 1.00 35.96 207 ARG B O 1
ATOM 3987 N N . VAL B 1 187 ? 82.856 -12.005 182.061 1.00 38.78 208 VAL B N 1
ATOM 3988 C CA . VAL B 1 187 ? 81.875 -10.982 181.755 1.00 39.73 208 VAL B CA 1
ATOM 3989 C C . VAL B 1 187 ? 82.566 -9.612 181.738 1.00 41.37 208 VAL B C 1
ATOM 3990 O O . VAL B 1 187 ? 83.390 -9.309 182.615 1.00 41.89 208 VAL B O 1
ATOM 3994 N N . LEU B 1 188 ? 82.250 -8.835 180.714 1.00 39.62 209 LEU B N 1
ATOM 3995 C CA . LEU B 1 188 ? 82.713 -7.465 180.538 1.00 39.04 209 LEU B CA 1
ATOM 3996 C C . LEU B 1 188 ? 81.532 -6.497 180.660 1.00 37.97 209 LEU B C 1
ATOM 3997 O O . LEU B 1 188 ? 80.567 -6.609 179.903 1.00 39.91 209 LEU B O 1
ATOM 4002 N N . ILE B 1 189 ? 81.622 -5.548 181.591 1.00 39.43 210 ILE B N 1
ATOM 4003 C CA . ILE B 1 189 ? 80.595 -4.506 181.799 1.00 40.85 210 ILE B CA 1
ATOM 4004 C C . ILE B 1 189 ? 81.125 -3.139 181.352 1.00 44.55 210 ILE B C 1
ATOM 4005 O O . ILE B 1 189 ? 82.044 -2.586 181.967 1.00 43.30 210 ILE B O 1
ATOM 4010 N N . LEU B 1 190 ? 80.565 -2.626 180.259 1.00 45.51 211 LEU B N 1
ATOM 4011 C CA . LEU B 1 190 ? 80.921 -1.309 179.739 1.00 46.35 211 LEU B CA 1
ATOM 4012 C C . LEU B 1 190 ? 79.982 -0.310 180.363 1.00 48.72 211 LEU B C 1
ATOM 4013 O O . LEU B 1 190 ? 78.781 -0.328 180.085 1.00 48.90 211 LEU B O 1
ATOM 4018 N N . GLY B 1 191 ? 80.519 0.550 181.227 1.00 46.62 212 GLY B N 1
ATOM 4019 C CA . GLY B 1 191 ? 79.697 1.483 181.975 1.00 43.68 212 GLY B CA 1
ATOM 4020 C C . GLY B 1 191 ? 79.406 0.961 183.360 1.00 42.55 212 GLY B C 1
ATOM 4021 O O . GLY B 1 191 ? 78.258 0.949 183.802 1.00 47.33 212 GLY B O 1
ATOM 4022 N N . ALA B 1 192 ? 80.462 0.601 184.079 1.00 45.25 213 ALA B N 1
ATOM 4023 C CA . ALA B 1 192 ? 80.327 -0.171 185.316 1.00 44.44 213 ALA B CA 1
ATOM 4024 C C . ALA B 1 192 ? 80.023 0.664 186.561 1.00 45.85 213 ALA B C 1
ATOM 4025 O O . ALA B 1 192 ? 79.586 0.107 187.562 1.00 47.08 213 ALA B O 1
ATOM 4027 N N . SER B 1 193 ? 80.201 1.983 186.482 1.00 45.39 214 SER B N 1
ATOM 4028 C CA . SER B 1 193 ? 80.111 2.872 187.656 1.00 47.25 214 SER B CA 1
ATOM 4029 C C . SER B 1 193 ? 78.727 3.467 187.951 1.00 45.57 214 SER B C 1
ATOM 4030 O O . SER B 1 193 ? 78.536 4.020 189.022 1.00 45.72 214 SER B O 1
ATOM 4033 N N . GLY B 1 194 ? 77.763 3.354 187.043 1.00 45.30 215 GLY B N 1
ATOM 4034 C CA . GLY B 1 194 ? 76.427 3.951 187.283 1.00 44.89 215 GLY B CA 1
ATOM 4035 C C . GLY B 1 194 ? 75.442 3.049 188.015 1.00 47.75 215 GLY B C 1
ATOM 4036 O O . GLY B 1 194 ? 75.821 2.049 188.619 1.00 45.75 215 GLY B O 1
ATOM 4037 N N . GLY B 1 195 ? 74.165 3.396 187.957 1.00 43.71 216 GLY B N 1
ATOM 4038 C CA . GLY B 1 195 ? 73.136 2.625 188.631 1.00 42.25 216 GLY B CA 1
ATOM 4039 C C . GLY B 1 195 ? 73.059 1.181 188.173 1.00 43.57 216 GLY B C 1
ATOM 4040 O O . GLY B 1 195 ? 73.005 0.267 188.975 1.00 44.44 216 GLY B O 1
ATOM 4041 N N . VAL B 1 196 ? 73.069 0.966 186.870 1.00 44.55 217 VAL B N 1
ATOM 4042 C CA . VAL B 1 196 ? 72.923 -0.368 186.331 1.00 42.41 217 VAL B CA 1
ATOM 4043 C C . VAL B 1 196 ? 74.220 -1.116 186.563 1.00 43.59 217 VAL B C 1
ATOM 4044 O O . VAL B 1 196 ? 74.208 -2.276 186.983 1.00 43.04 217 VAL B O 1
ATOM 4048 N N . GLY B 1 197 ? 75.330 -0.444 186.287 1.00 40.71 218 GLY B N 1
ATOM 4049 C CA . GLY B 1 197 ? 76.637 -1.074 186.316 1.00 44.73 218 GLY B CA 1
ATOM 4050 C C . GLY B 1 197 ? 77.022 -1.548 187.704 1.00 46.47 218 GLY B C 1
ATOM 4051 O O . GLY B 1 197 ? 77.554 -2.634 187.850 1.00 47.68 218 GLY B O 1
ATOM 4052 N N . THR B 1 198 ? 76.733 -0.738 188.722 1.00 44.28 219 THR B N 1
ATOM 4053 C CA . THR B 1 198 ? 77.071 -1.095 190.097 1.00 43.52 219 THR B CA 1
ATOM 4054 C C . THR B 1 198 ? 76.277 -2.293 190.589 1.00 44.20 219 THR B C 1
ATOM 4055 O O . THR B 1 198 ? 76.789 -3.090 191.369 1.00 46.15 219 THR B O 1
ATOM 4059 N N . PHE B 1 199 ? 75.032 -2.423 190.129 1.00 45.35 220 PHE B N 1
ATOM 4060 C CA . PHE B 1 199 ? 74.221 -3.616 190.411 1.00 41.68 220 PHE B CA 1
ATOM 4061 C C . PHE B 1 199 ? 74.738 -4.882 189.646 1.00 43.20 220 PHE B C 1
ATOM 4062 O O . PHE B 1 199 ? 74.921 -5.932 190.222 1.00 41.36 220 PHE B O 1
ATOM 4070 N N . ALA B 1 200 ? 74.982 -4.719 188.349 1.00 44.25 221 ALA B N 1
ATOM 4071 C CA . ALA B 1 200 ? 75.492 -5.743 187.454 1.00 43.58 221 ALA B CA 1
ATOM 4072 C C . ALA B 1 200 ? 76.789 -6.413 187.922 1.00 43.89 221 ALA B C 1
ATOM 4073 O O . ALA B 1 200 ? 76.918 -7.622 187.834 1.00 42.01 221 ALA B O 1
ATOM 4075 N N . ILE B 1 201 ? 77.739 -5.629 188.425 1.00 42.62 222 ILE B N 1
ATOM 4076 C CA . ILE B 1 201 ? 79.005 -6.177 188.955 1.00 41.61 222 ILE B CA 1
ATOM 4077 C C . ILE B 1 201 ? 78.686 -7.166 190.060 1.00 42.51 222 ILE B C 1
ATOM 4078 O O . ILE B 1 201 ? 79.196 -8.264 190.083 1.00 43.10 222 ILE B O 1
ATOM 4083 N N . GLN B 1 202 ? 77.820 -6.752 190.975 1.00 43.03 223 GLN B N 1
ATOM 4084 C CA . GLN B 1 202 ? 77.509 -7.543 192.156 1.00 41.30 223 GLN B CA 1
ATOM 4085 C C . GLN B 1 202 ? 76.710 -8.808 191.857 1.00 40.23 223 GLN B C 1
ATOM 4086 O O . GLN B 1 202 ? 76.998 -9.841 192.424 1.00 40.05 223 GLN B O 1
ATOM 4092 N N . VAL B 1 203 ? 75.676 -8.718 191.018 1.00 40.16 224 VAL B N 1
ATOM 4093 C CA . VAL B 1 203 ? 74.892 -9.924 190.711 1.00 43.21 224 VAL B CA 1
ATOM 4094 C C . VAL B 1 203 ? 75.775 -10.955 189.991 1.00 39.57 224 VAL B C 1
ATOM 4095 O O . VAL B 1 203 ? 75.713 -12.133 190.296 1.00 42.19 224 VAL B O 1
ATOM 4099 N N . MET B 1 204 ? 76.642 -10.503 189.089 1.00 42.31 225 MET B N 1
ATOM 4100 C CA . MET B 1 204 ? 77.579 -11.427 188.397 1.00 42.21 225 MET B CA 1
ATOM 4101 C C . MET B 1 204 ? 78.557 -12.047 189.329 1.00 40.85 225 MET B C 1
ATOM 4102 O O . MET B 1 204 ? 78.832 -13.239 189.229 1.00 42.00 225 MET B O 1
ATOM 4107 N N . LYS B 1 205 ? 79.111 -11.261 190.249 1.00 45.09 226 LYS B N 1
ATOM 4108 C CA . LYS B 1 205 ? 79.946 -11.860 191.308 1.00 42.30 226 LYS B CA 1
ATOM 4109 C C . LYS B 1 205 ? 79.125 -12.768 192.220 1.00 40.00 226 LYS B C 1
ATOM 4110 O O . LYS B 1 205 ? 79.610 -13.795 192.609 1.00 38.43 226 LYS B O 1
ATOM 4116 N N . ALA B 1 206 ? 77.868 -12.425 192.529 1.00 42.90 227 ALA B N 1
ATOM 4117 C CA . ALA B 1 206 ? 77.020 -13.344 193.325 1.00 42.37 227 ALA B CA 1
ATOM 4118 C C . ALA B 1 206 ? 76.927 -14.716 192.648 1.00 44.44 227 ALA B C 1
ATOM 4119 O O . ALA B 1 206 ? 76.817 -15.735 193.320 1.00 42.02 227 ALA B O 1
ATOM 4121 N N . TRP B 1 207 ? 76.969 -14.742 191.316 1.00 43.43 228 TRP B N 1
ATOM 4122 C CA . TRP B 1 207 ? 76.871 -15.986 190.570 1.00 42.82 228 TRP B CA 1
ATOM 4123 C C . TRP B 1 207 ? 78.226 -16.562 190.146 1.00 44.71 228 TRP B C 1
ATOM 4124 O O . TRP B 1 207 ? 78.265 -17.498 189.341 1.00 44.11 228 TRP B O 1
ATOM 4135 N N . ASP B 1 208 ? 79.323 -16.008 190.683 1.00 43.64 229 ASP B N 1
ATOM 4136 C CA . ASP B 1 208 ? 80.691 -16.560 190.511 1.00 44.45 229 ASP B CA 1
ATOM 4137 C C . ASP B 1 208 ? 81.247 -16.400 189.100 1.00 42.97 229 ASP B C 1
ATOM 4138 O O . ASP B 1 208 ? 82.054 -17.189 188.649 1.00 38.80 229 ASP B O 1
ATOM 4143 N N . ALA B 1 209 ? 80.814 -15.355 188.409 1.00 40.24 230 ALA B N 1
ATOM 4144 C CA . ALA B 1 209 ? 81.457 -14.952 187.167 1.00 43.09 230 ALA B CA 1
ATOM 4145 C C . ALA B 1 209 ? 82.727 -14.165 187.509 1.00 44.58 230 ALA B C 1
ATOM 4146 O O . ALA B 1 209 ? 82.848 -13.591 188.598 1.00 46.08 230 ALA B O 1
ATOM 4148 N N . HIS B 1 210 ? 83.660 -14.143 186.569 1.00 41.14 231 HIS B N 1
ATOM 4149 C CA . HIS B 1 210 ? 84.781 -13.210 186.594 1.00 41.79 231 HIS B CA 1
ATOM 4150 C C . HIS B 1 210 ? 84.373 -11.910 185.879 1.00 39.33 231 HIS B C 1
ATOM 4151 O O . HIS B 1 210 ? 83.875 -11.956 184.759 1.00 45.33 231 HIS B O 1
ATOM 4158 N N . VAL B 1 211 ? 84.570 -10.763 186.535 1.00 40.40 232 VAL B N 1
ATOM 4159 C CA . VAL B 1 211 ? 84.026 -9.462 186.076 1.00 41.41 232 VAL B CA 1
ATOM 4160 C C . VAL B 1 211 ? 85.154 -8.484 185.716 1.00 41.54 232 VAL B C 1
ATOM 4161 O O . VAL B 1 211 ? 86.039 -8.205 186.528 1.00 40.41 232 VAL B O 1
ATOM 4165 N N . THR B 1 212 ? 85.129 -7.992 184.476 1.00 42.81 233 THR B N 1
ATOM 4166 C CA . THR B 1 212 ? 86.041 -6.950 183.992 1.00 39.16 233 THR B CA 1
ATOM 4167 C C . THR B 1 212 ? 85.156 -5.730 183.797 1.00 42.39 233 THR B C 1
ATOM 4168 O O . THR B 1 212 ? 84.159 -5.812 183.067 1.00 42.17 233 THR B O 1
ATOM 4172 N N . ALA B 1 213 ? 85.493 -4.631 184.489 1.00 41.90 234 ALA B N 1
ATOM 4173 C CA . ALA B 1 213 ? 84.714 -3.391 184.508 1.00 42.02 234 ALA B CA 1
ATOM 4174 C C . ALA B 1 213 ? 85.468 -2.271 183.753 1.00 42.37 234 ALA B C 1
ATOM 4175 O O . ALA B 1 213 ? 86.660 -2.080 183.927 1.00 43.94 234 ALA B O 1
ATOM 4177 N N . VAL B 1 214 ? 84.767 -1.599 182.846 1.00 46.09 235 VAL B N 1
ATOM 4178 C CA . VAL B 1 214 ? 85.308 -0.461 182.092 1.00 44.56 235 VAL B CA 1
ATOM 4179 C C . VAL B 1 214 ? 84.591 0.782 182.631 1.00 44.30 235 VAL B C 1
ATOM 4180 O O . VAL B 1 214 ? 83.351 0.861 182.667 1.00 43.52 235 VAL B O 1
ATOM 4184 N N . CYS B 1 215 ? 85.377 1.730 183.115 1.00 43.42 236 CYS B N 1
ATOM 4185 C CA . CYS B 1 215 ? 84.841 2.933 183.729 1.00 42.65 236 CYS B CA 1
ATOM 4186 C C . CYS B 1 215 ? 85.959 3.980 183.845 1.00 42.35 236 CYS B C 1
ATOM 4187 O O . CYS B 1 215 ? 87.082 3.727 183.420 1.00 41.56 236 CYS B O 1
ATOM 4190 N N . SER B 1 216 ? 85.622 5.157 184.366 1.00 43.41 237 SER B N 1
ATOM 4191 C CA . SER B 1 216 ? 86.589 6.234 184.615 1.00 45.68 237 SER B CA 1
ATOM 4192 C C . SER B 1 216 ? 87.599 5.860 185.678 1.00 44.78 237 SER B C 1
ATOM 4193 O O . SER B 1 216 ? 87.264 5.165 186.624 1.00 46.09 237 SER B O 1
ATOM 4196 N N . GLN B 1 217 ? 88.821 6.375 185.552 1.00 46.26 238 GLN B N 1
ATOM 4197 C CA . GLN B 1 217 ? 89.856 6.179 186.574 1.00 46.83 238 GLN B CA 1
ATOM 4198 C C . GLN B 1 217 ? 89.321 6.318 188.008 1.00 45.22 238 GLN B C 1
ATOM 4199 O O . GLN B 1 217 ? 89.498 5.431 188.837 1.00 45.73 238 GLN B O 1
ATOM 4205 N N . ASP B 1 218 ? 88.642 7.424 188.278 1.00 43.63 239 ASP B N 1
ATOM 4206 C CA . ASP B 1 218 ? 88.164 7.743 189.629 1.00 44.85 239 ASP B CA 1
ATOM 4207 C C . ASP B 1 218 ? 87.017 6.886 190.145 1.00 44.26 239 ASP B C 1
ATOM 4208 O O . ASP B 1 218 ? 86.747 6.903 191.354 1.00 41.38 239 ASP B O 1
ATOM 4213 N N . ALA B 1 219 ? 86.323 6.169 189.250 1.00 45.62 240 ALA B N 1
ATOM 4214 C CA . ALA B 1 219 ? 85.322 5.161 189.668 1.00 42.19 240 ALA B CA 1
ATOM 4215 C C . ALA B 1 219 ? 85.963 3.823 190.088 1.00 42.76 240 ALA B C 1
ATOM 4216 O O . ALA B 1 219 ? 85.286 2.959 190.632 1.00 47.04 240 ALA B O 1
ATOM 4218 N N . SER B 1 220 ? 87.264 3.660 189.849 1.00 43.35 241 SER B N 1
ATOM 4219 C CA . SER B 1 220 ? 87.930 2.359 189.978 1.00 44.96 241 SER B CA 1
ATOM 4220 C C . SER B 1 220 ? 87.886 1.704 191.350 1.00 45.00 241 SER B C 1
ATOM 4221 O O . SER B 1 220 ? 87.683 0.497 191.430 1.00 45.70 241 SER B O 1
ATOM 4224 N N . GLU B 1 221 ? 88.112 2.466 192.424 1.00 47.14 242 GLU B N 1
ATOM 4225 C CA . GLU B 1 221 ? 88.050 1.896 193.771 1.00 46.19 242 GLU B CA 1
ATOM 4226 C C . GLU B 1 221 ? 86.640 1.435 194.059 1.00 44.57 242 GLU B C 1
ATOM 4227 O O . GLU B 1 221 ? 86.444 0.342 194.562 1.00 47.33 242 GLU B O 1
ATOM 4230 N N . LEU B 1 222 ? 85.651 2.246 193.722 1.00 42.20 243 LEU B N 1
ATOM 4231 C CA . LEU B 1 222 ? 84.269 1.825 193.914 1.00 43.59 243 LEU B CA 1
ATOM 4232 C C . LEU B 1 222 ? 83.976 0.486 193.216 1.00 42.80 243 LEU B C 1
ATOM 4233 O O . LEU B 1 222 ? 83.408 -0.422 193.827 1.00 44.98 243 LEU B O 1
ATOM 4238 N N . VAL B 1 223 ? 84.337 0.358 191.944 1.00 44.60 244 VAL B N 1
ATOM 4239 C CA . VAL B 1 223 ? 83.967 -0.847 191.193 1.00 41.66 244 VAL B CA 1
ATOM 4240 C C . VAL B 1 223 ? 84.728 -2.061 191.721 1.00 42.45 244 VAL B C 1
ATOM 4241 O O . VAL B 1 223 ? 84.175 -3.152 191.775 1.00 43.93 244 VAL B O 1
ATOM 4245 N N . ARG B 1 224 ? 85.975 -1.859 192.142 1.00 43.73 245 ARG B N 1
ATOM 4246 C CA . ARG B 1 224 ? 86.756 -2.911 192.788 1.00 42.74 245 ARG B CA 1
ATOM 4247 C C . ARG B 1 224 ? 86.135 -3.405 194.094 1.00 41.96 245 ARG B C 1
ATOM 4248 O O . ARG B 1 224 ? 86.037 -4.615 194.303 1.00 43.85 245 ARG B O 1
ATOM 4256 N N . LYS B 1 225 ? 85.705 -2.478 194.952 1.00 40.00 246 LYS B N 1
ATOM 4257 C CA . LYS B 1 225 ? 85.033 -2.823 196.218 1.00 40.84 246 LYS B CA 1
ATOM 4258 C C . LYS B 1 225 ? 83.714 -3.573 195.994 1.00 41.68 246 LYS B C 1
ATOM 4259 O O . LYS B 1 225 ? 83.318 -4.387 196.823 1.00 42.62 246 LYS B O 1
ATOM 4261 N N . LEU B 1 226 ? 83.053 -3.327 194.864 1.00 41.88 247 LEU B N 1
ATOM 4262 C CA . LEU B 1 226 ? 81.807 -4.031 194.519 1.00 41.75 247 LEU B CA 1
ATOM 4263 C C . LEU B 1 226 ? 82.085 -5.429 193.980 1.00 42.41 247 LEU B C 1
ATOM 4264 O O . LEU B 1 226 ? 81.169 -6.246 193.843 1.00 43.52 247 LEU B O 1
ATOM 4269 N N . GLY B 1 227 ? 83.350 -5.709 193.680 1.00 45.24 248 GLY B N 1
ATOM 4270 C CA . GLY B 1 227 ? 83.768 -7.052 193.280 1.00 43.32 248 GLY B CA 1
ATOM 4271 C C . GLY B 1 227 ? 84.390 -7.210 191.910 1.00 40.30 248 GLY B C 1
ATOM 4272 O O . GLY B 1 227 ? 84.670 -8.323 191.519 1.00 41.57 248 GLY B O 1
ATOM 4273 N N . ALA B 1 228 ? 84.614 -6.125 191.173 1.00 41.29 249 ALA B N 1
ATOM 4274 C CA . ALA B 1 228 ? 85.200 -6.240 189.838 1.00 40.13 249 ALA B CA 1
ATOM 4275 C C . ALA B 1 228 ? 86.621 -6.796 189.956 1.00 41.43 249 ALA B C 1
ATOM 4276 O O . ALA B 1 228 ? 87.420 -6.323 190.759 1.00 39.59 249 ALA B O 1
ATOM 4278 N N . ASP B 1 229 ? 86.907 -7.842 189.181 1.00 42.20 250 ASP B N 1
ATOM 4279 C CA . ASP B 1 229 ? 88.221 -8.506 189.193 1.00 40.24 250 ASP B CA 1
ATOM 4280 C C . ASP B 1 229 ? 89.270 -7.703 188.421 1.00 40.92 250 ASP B C 1
ATOM 4281 O O . ASP B 1 229 ? 90.413 -7.585 188.852 1.00 43.05 250 ASP B O 1
ATOM 4286 N N . ASP B 1 230 ? 88.876 -7.165 187.272 1.00 41.35 251 ASP B N 1
ATOM 4287 C CA . ASP B 1 230 ? 89.703 -6.266 186.473 1.00 42.43 251 ASP B CA 1
ATOM 4288 C C . ASP B 1 230 ? 88.955 -4.966 186.216 1.00 41.78 251 ASP B C 1
ATOM 4289 O O . ASP B 1 230 ? 87.734 -4.955 186.018 1.00 41.63 251 ASP B O 1
ATOM 4294 N N . VAL B 1 231 ? 89.692 -3.869 186.194 1.00 40.64 252 VAL B N 1
ATOM 4295 C CA . VAL B 1 231 ? 89.116 -2.552 185.937 1.00 45.45 252 VAL B CA 1
ATOM 4296 C C . VAL B 1 231 ? 89.965 -1.863 184.860 1.00 44.70 252 VAL B C 1
ATOM 4297 O O . VAL B 1 231 ? 91.178 -1.801 184.992 1.00 45.73 252 VAL B O 1
ATOM 4301 N N . ILE B 1 232 ? 89.317 -1.391 183.793 1.00 46.23 253 ILE B N 1
ATOM 4302 C CA . ILE B 1 232 ? 89.978 -0.675 182.695 1.00 43.80 253 ILE B CA 1
ATOM 4303 C C . ILE B 1 232 ? 89.457 0.771 182.638 1.00 42.55 253 ILE B C 1
ATOM 4304 O O . ILE B 1 232 ? 88.240 1.005 182.557 1.00 40.66 253 ILE B O 1
ATOM 4309 N N . ASP B 1 233 ? 90.384 1.725 182.725 1.00 42.45 254 ASP B N 1
ATOM 4310 C CA . ASP B 1 233 ? 90.119 3.164 182.564 1.00 42.42 254 ASP B CA 1
ATOM 4311 C C . ASP B 1 233 ? 89.887 3.471 181.084 1.00 42.86 254 ASP B C 1
ATOM 4312 O O . ASP B 1 233 ? 90.814 3.400 180.273 1.00 45.31 254 ASP B O 1
ATOM 4317 N N . TYR B 1 234 ? 88.658 3.809 180.720 1.00 44.19 255 TYR B N 1
ATOM 4318 C CA . TYR B 1 234 ? 88.353 3.991 179.304 1.00 47.31 255 TYR B CA 1
ATOM 4319 C C . TYR B 1 234 ? 89.011 5.222 178.726 1.00 48.41 255 TYR B C 1
ATOM 4320 O O . TYR B 1 234 ? 89.080 5.361 177.512 1.00 50.86 255 TYR B O 1
ATOM 4329 N N . LYS B 1 235 ? 89.494 6.100 179.597 1.00 48.73 256 LYS B N 1
ATOM 4330 C CA . LYS B 1 235 ? 90.212 7.302 179.190 1.00 51.68 256 LYS B CA 1
ATOM 4331 C C . LYS B 1 235 ? 91.772 7.145 179.160 1.00 53.95 256 LYS B C 1
ATOM 4332 O O . LYS B 1 235 ? 92.498 8.130 178.939 1.00 55.05 256 LYS B O 1
ATOM 4338 N N . SER B 1 236 ? 92.281 5.922 179.361 1.00 55.08 257 SER B N 1
ATOM 4339 C CA . SER B 1 236 ? 93.744 5.674 179.412 1.00 53.00 257 SER B CA 1
ATOM 4340 C C . SER B 1 236 ? 94.358 5.669 178.024 1.00 54.68 257 SER B C 1
ATOM 4341 O O . SER B 1 236 ? 95.573 5.814 177.882 1.00 56.75 257 SER B O 1
ATOM 4344 N N . GLY B 1 237 ? 93.520 5.478 177.007 1.00 58.21 258 GLY B N 1
ATOM 4345 C CA . GLY B 1 237 ? 93.972 5.453 175.620 1.00 60.86 258 GLY B CA 1
ATOM 4346 C C . GLY B 1 237 ? 94.650 4.157 175.202 1.00 63.64 258 GLY B C 1
ATOM 4347 O O . GLY B 1 237 ? 95.271 4.100 174.134 1.00 64.16 258 GLY B O 1
ATOM 4348 N N . SER B 1 238 ? 94.537 3.122 176.037 1.00 64.60 259 SER B N 1
ATOM 4349 C CA . SER B 1 238 ? 95.095 1.806 175.732 1.00 63.26 259 SER B CA 1
ATOM 4350 C C . SER B 1 238 ? 93.995 0.726 175.752 1.00 63.25 259 SER B C 1
ATOM 4351 O O . SER B 1 238 ? 94.300 -0.466 175.714 1.00 66.31 259 SER B O 1
ATOM 4353 N N . VAL B 1 239 ? 92.725 1.143 175.767 1.00 61.09 260 VAL B N 1
ATOM 4354 C CA . VAL B 1 239 ? 91.595 0.224 176.011 1.00 60.15 260 VAL B CA 1
ATOM 4355 C C . VAL B 1 239 ? 91.609 -1.065 175.165 1.00 61.34 260 VAL B C 1
ATOM 4356 O O . VAL B 1 239 ? 91.497 -2.169 175.708 1.00 60.33 260 VAL B O 1
ATOM 4360 N N . GLU B 1 240 ? 91.751 -0.916 173.846 1.00 61.49 261 GLU B N 1
ATOM 4361 C CA . GLU B 1 240 ? 91.711 -2.052 172.925 1.00 58.07 261 GLU B CA 1
ATOM 4362 C C . GLU B 1 240 ? 92.951 -2.937 173.103 1.00 56.40 261 GLU B C 1
ATOM 4363 O O . GLU B 1 240 ? 92.855 -4.169 173.069 1.00 55.45 261 GLU B O 1
ATOM 4366 N N . GLU B 1 241 ? 94.108 -2.320 173.323 1.00 54.26 262 GLU B N 1
ATOM 4367 C CA . GLU B 1 241 ? 95.320 -3.094 173.580 1.00 56.14 262 GLU B CA 1
ATOM 4368 C C . GLU B 1 241 ? 95.219 -3.817 174.934 1.00 55.92 262 GLU B C 1
ATOM 4369 O O . GLU B 1 241 ? 95.837 -4.869 175.142 1.00 55.99 262 GLU B O 1
ATOM 4371 N N . GLN B 1 242 ? 94.434 -3.256 175.851 1.00 55.37 263 GLN B N 1
ATOM 4372 C CA . GLN B 1 242 ? 94.295 -3.834 177.187 1.00 53.79 263 GLN B CA 1
ATOM 4373 C C . GLN B 1 242 ? 93.374 -5.043 177.120 1.00 52.12 263 GLN B C 1
ATOM 4374 O O . GLN B 1 242 ? 93.683 -6.102 177.674 1.00 51.71 263 GLN B O 1
ATOM 4380 N N . LEU B 1 243 ? 92.241 -4.870 176.439 1.00 51.70 264 LEU B N 1
ATOM 4381 C CA . LEU B 1 243 ? 91.299 -5.964 176.221 1.00 51.90 264 LEU B CA 1
ATOM 4382 C C . LEU B 1 243 ? 91.941 -7.066 175.389 1.00 53.29 264 LEU B C 1
ATOM 4383 O O . LEU B 1 243 ? 91.670 -8.240 175.637 1.00 55.19 264 LEU B O 1
ATOM 4388 N N . LYS B 1 244 ? 92.801 -6.684 174.430 1.00 54.15 265 LYS B N 1
ATOM 4389 C CA . LYS B 1 244 ? 93.575 -7.648 173.624 1.00 52.96 265 LYS B CA 1
ATOM 4390 C C . LYS B 1 244 ? 94.532 -8.501 174.465 1.00 54.33 265 LYS B C 1
ATOM 4391 O O . LYS B 1 244 ? 94.828 -9.627 174.086 1.00 57.22 265 LYS B O 1
ATOM 4395 N N . SER B 1 245 ? 95.011 -7.974 175.597 1.00 53.16 266 SER B N 1
ATOM 4396 C CA . SER B 1 245 ? 95.911 -8.718 176.487 1.00 51.86 266 SER B CA 1
ATOM 4397 C C . SER B 1 245 ? 95.168 -9.622 177.460 1.00 50.35 266 SER B C 1
ATOM 4398 O O . SER B 1 245 ? 95.786 -10.352 178.230 1.00 49.64 266 SER B O 1
ATOM 4401 N N . LEU B 1 246 ? 93.845 -9.519 177.471 1.00 51.21 267 LEU B N 1
ATOM 4402 C CA . LEU B 1 246 ? 92.995 -10.352 178.318 1.00 49.18 267 LEU B CA 1
ATOM 4403 C C . LEU B 1 246 ? 92.418 -11.503 177.468 1.00 48.19 267 LEU B C 1
ATOM 4404 O O . LEU B 1 246 ? 92.393 -11.413 176.251 1.00 48.30 267 LEU B O 1
ATOM 4409 N N . LYS B 1 247 ? 91.969 -12.579 178.104 1.00 46.95 268 LYS B N 1
ATOM 4410 C CA . LYS B 1 247 ? 91.221 -13.623 177.404 1.00 46.83 268 LYS B CA 1
ATOM 4411 C C . LYS B 1 247 ? 89.855 -13.093 176.923 1.00 48.83 268 LYS B C 1
ATOM 4412 O O . LYS B 1 247 ? 89.334 -12.097 177.449 1.00 44.90 268 LYS B O 1
ATOM 4417 N N . PRO B 1 248 ? 89.259 -13.749 175.918 1.00 46.84 269 PRO B N 1
ATOM 4418 C CA . PRO B 1 248 ? 87.980 -13.256 175.462 1.00 44.64 269 PRO B CA 1
ATOM 4419 C C . PRO B 1 248 ? 86.858 -13.525 176.453 1.00 45.20 269 PRO B C 1
ATOM 4420 O O . PRO B 1 248 ? 87.014 -14.305 177.406 1.00 48.23 269 PRO B O 1
ATOM 4424 N N . PHE B 1 249 ? 85.726 -12.905 176.174 1.00 42.95 270 PHE B N 1
ATOM 4425 C CA . PHE B 1 249 ? 84.600 -12.847 177.088 1.00 43.03 270 PHE B CA 1
ATOM 4426 C C . PHE B 1 249 ? 83.466 -13.742 176.621 1.00 41.87 270 PHE B C 1
ATOM 4427 O O . PHE B 1 249 ? 83.342 -14.018 175.434 1.00 41.01 270 PHE B O 1
ATOM 4435 N N . ASP B 1 250 ? 82.677 -14.219 177.584 1.00 42.31 271 ASP B N 1
ATOM 4436 C CA . ASP B 1 250 ? 81.506 -15.032 177.327 1.00 42.46 271 ASP B CA 1
ATOM 4437 C C . ASP B 1 250 ? 80.273 -14.146 177.227 1.00 40.05 271 ASP B C 1
ATOM 4438 O O . ASP B 1 250 ? 79.264 -14.504 176.619 1.00 39.58 271 ASP B O 1
ATOM 4443 N N . PHE B 1 251 ? 80.347 -12.968 177.835 1.00 41.17 272 PHE B N 1
ATOM 4444 C CA . PHE B 1 251 ? 79.205 -12.100 177.906 1.00 39.56 272 PHE B CA 1
ATOM 4445 C C . PHE B 1 251 ? 79.675 -10.648 177.984 1.00 41.93 272 PHE B C 1
ATOM 4446 O O . PHE B 1 251 ? 80.613 -10.350 178.727 1.00 40.97 272 PHE B O 1
ATOM 4454 N N . ILE B 1 252 ? 79.060 -9.770 177.192 1.00 39.21 273 ILE B N 1
ATOM 4455 C CA . ILE B 1 252 ? 79.303 -8.310 177.297 1.00 39.40 273 ILE B CA 1
ATOM 4456 C C . ILE B 1 252 ? 78.006 -7.598 177.558 1.00 40.64 273 ILE B C 1
ATOM 4457 O O . ILE B 1 252 ? 77.029 -7.824 176.840 1.00 40.12 273 ILE B O 1
ATOM 4462 N N . LEU B 1 253 ? 77.987 -6.788 178.632 1.00 41.75 274 LEU B N 1
ATOM 4463 C CA . LEU B 1 253 ? 76.881 -5.874 178.927 1.00 40.46 274 LEU B CA 1
ATOM 4464 C C . LEU B 1 253 ? 77.267 -4.475 178.539 1.00 40.64 274 LEU B C 1
ATOM 4465 O O . LEU B 1 253 ? 78.187 -3.884 179.128 1.00 43.57 274 LEU B O 1
ATOM 4470 N N . ASP B 1 254 ? 76.558 -3.935 177.548 1.00 40.07 275 ASP B N 1
ATOM 4471 C CA . ASP B 1 254 ? 76.892 -2.626 177.015 1.00 43.20 275 ASP B CA 1
ATOM 4472 C C . ASP B 1 254 ? 75.883 -1.618 177.537 1.00 42.92 275 ASP B C 1
ATOM 4473 O O . ASP B 1 254 ? 74.697 -1.650 177.200 1.00 43.35 275 ASP B O 1
ATOM 4478 N N . ASN B 1 255 ? 76.373 -0.780 178.441 1.00 42.27 276 ASN B N 1
ATOM 4479 C CA . ASN B 1 255 ? 75.609 0.322 178.986 1.00 45.57 276 ASN B CA 1
ATOM 4480 C C . ASN B 1 255 ? 76.033 1.698 178.552 1.00 42.79 276 ASN B C 1
ATOM 4481 O O . ASN B 1 255 ? 75.640 2.669 179.165 1.00 44.14 276 ASN B O 1
ATOM 4486 N N . VAL B 1 256 ? 76.825 1.774 177.499 1.00 43.62 277 VAL B N 1
ATOM 4487 C CA . VAL B 1 256 ? 77.366 3.027 177.007 1.00 41.27 277 VAL B CA 1
ATOM 4488 C C . VAL B 1 256 ? 76.807 3.306 175.597 1.00 44.74 277 VAL B C 1
ATOM 4489 O O . VAL B 1 256 ? 76.336 4.401 175.315 1.00 49.64 277 VAL B O 1
ATOM 4493 N N . GLY B 1 257 ? 76.854 2.308 174.722 1.00 48.75 278 GLY B N 1
ATOM 4494 C CA . GLY B 1 257 ? 76.324 2.439 173.384 1.00 49.04 278 GLY B CA 1
ATOM 4495 C C . GLY B 1 257 ? 77.244 3.199 172.448 1.00 49.24 278 GLY B C 1
ATOM 4496 O O . GLY B 1 257 ? 78.430 3.415 172.730 1.00 46.39 278 GLY B O 1
ATOM 4497 N N . GLY B 1 258 ? 76.693 3.538 171.288 1.00 53.84 279 GLY B N 1
ATOM 4498 C CA . GLY B 1 258 ? 77.409 4.285 170.269 1.00 50.78 279 GLY B CA 1
ATOM 4499 C C . GLY B 1 258 ? 78.506 3.445 169.657 1.00 49.07 279 GLY B C 1
ATOM 4500 O O . GLY B 1 258 ? 78.310 2.272 169.320 1.00 51.01 279 GLY B O 1
ATOM 4501 N N . SER B 1 259 ? 79.690 4.038 169.602 1.00 46.96 280 SER B N 1
ATOM 4502 C CA . SER B 1 259 ? 80.846 3.435 168.965 1.00 47.00 280 SER B CA 1
ATOM 4503 C C . SER B 1 259 ? 81.333 2.165 169.651 1.00 45.63 280 SER B C 1
ATOM 4504 O O . SER B 1 259 ? 82.194 1.466 169.108 1.00 48.52 280 SER B O 1
ATOM 4507 N N . THR B 1 260 ? 80.839 1.903 170.863 1.00 47.15 281 THR B N 1
ATOM 4508 C CA . THR B 1 260 ? 81.223 0.702 171.606 1.00 46.69 281 THR B CA 1
ATOM 4509 C C . THR B 1 260 ? 81.006 -0.548 170.756 1.00 44.42 281 THR B C 1
ATOM 4510 O O . THR B 1 260 ? 81.854 -1.433 170.742 1.00 44.34 281 THR B O 1
ATOM 4514 N N . GLU B 1 261 ? 79.921 -0.578 169.985 1.00 42.78 282 GLU B N 1
ATOM 4515 C CA . GLU B 1 261 ? 79.616 -1.729 169.140 1.00 47.42 282 GLU B CA 1
ATOM 4516 C C . GLU B 1 261 ? 80.575 -1.928 167.986 1.00 46.48 282 GLU B C 1
ATOM 4517 O O . GLU B 1 261 ? 80.557 -2.989 167.357 1.00 47.78 282 GLU B O 1
ATOM 4523 N N . THR B 1 262 ? 81.387 -0.920 167.676 1.00 47.75 283 THR B N 1
ATOM 4524 C CA . THR B 1 262 ? 82.348 -1.054 166.571 1.00 48.89 283 THR B CA 1
ATOM 4525 C C . THR B 1 262 ? 83.615 -1.821 166.988 1.00 48.68 283 THR B C 1
ATOM 4526 O O . THR B 1 262 ? 84.353 -2.289 166.129 1.00 50.77 283 THR B O 1
ATOM 4530 N N . TRP B 1 263 ? 83.875 -1.943 168.289 1.00 45.77 284 TRP B N 1
ATOM 4531 C CA . TRP B 1 263 ? 85.063 -2.643 168.763 1.00 43.83 284 TRP B CA 1
ATOM 4532 C C . TRP B 1 263 ? 84.796 -3.664 169.876 1.00 42.79 284 TRP B C 1
ATOM 4533 O O . TRP B 1 263 ? 85.509 -4.649 169.973 1.00 46.07 284 TRP B O 1
ATOM 4544 N N . ALA B 1 264 ? 83.810 -3.430 170.736 1.00 40.83 285 ALA B N 1
ATOM 4545 C CA . ALA B 1 264 ? 83.601 -4.326 171.871 1.00 41.09 285 ALA B CA 1
ATOM 4546 C C . ALA B 1 264 ? 83.265 -5.768 171.446 1.00 41.70 285 ALA B C 1
ATOM 4547 O O . ALA B 1 264 ? 83.843 -6.697 171.999 1.00 39.98 285 ALA B O 1
ATOM 4549 N N . PRO B 1 265 ? 82.363 -5.966 170.460 1.00 43.29 286 PRO B N 1
ATOM 4550 C CA . PRO B 1 265 ? 81.956 -7.349 170.099 1.00 41.34 286 PRO B CA 1
ATOM 4551 C C . PRO B 1 265 ? 83.093 -8.281 169.655 1.00 43.42 286 PRO B C 1
ATOM 4552 O O . PRO B 1 265 ? 82.995 -9.483 169.835 1.00 41.10 286 PRO B O 1
ATOM 4556 N N . ASP B 1 266 ? 84.181 -7.724 169.142 1.00 44.91 287 ASP B N 1
ATOM 4557 C CA . ASP B 1 266 ? 85.348 -8.509 168.769 1.00 43.19 287 ASP B CA 1
ATOM 4558 C C . ASP B 1 266 ? 86.002 -9.251 169.913 1.00 40.66 287 ASP B C 1
ATOM 4559 O O . ASP B 1 266 ? 86.864 -10.075 169.677 1.00 41.72 287 ASP B O 1
ATOM 4564 N N . PHE B 1 267 ? 85.646 -8.941 171.149 1.00 38.69 288 PHE B N 1
ATOM 4565 C CA . PHE B 1 267 ? 86.334 -9.526 172.295 1.00 38.72 288 PHE B CA 1
ATOM 4566 C C . PHE B 1 267 ? 85.559 -10.678 172.937 1.00 39.11 288 PHE B C 1
ATOM 4567 O O . PHE B 1 267 ? 86.011 -11.268 173.929 1.00 37.79 288 PHE B O 1
ATOM 4575 N N . LEU B 1 268 ? 84.396 -10.977 172.368 1.00 37.54 289 LEU B N 1
ATOM 4576 C CA . LEU B 1 268 ? 83.613 -12.115 172.754 1.00 39.26 289 LEU B CA 1
ATOM 4577 C C . LEU B 1 268 ? 84.199 -13.359 172.109 1.00 38.52 289 LEU B C 1
ATOM 4578 O O . LEU B 1 268 ? 84.621 -13.345 170.952 1.00 40.00 289 LEU B O 1
ATOM 4583 N N . LYS B 1 269 ? 84.201 -14.440 172.873 1.00 40.64 290 LYS B N 1
ATOM 4584 C CA . LYS B 1 269 ? 84.517 -15.782 172.361 1.00 38.66 290 LYS B CA 1
ATOM 4585 C C . LYS B 1 269 ? 83.600 -16.136 171.158 1.00 43.40 290 LYS B C 1
ATOM 4586 O O . LYS B 1 269 ? 82.354 -15.991 171.216 1.00 44.84 290 LYS B O 1
ATOM 4592 N N . LYS B 1 270 ? 84.195 -16.570 170.052 1.00 42.78 291 LYS B N 1
ATOM 4593 C CA . LYS B 1 270 ? 83.402 -16.894 168.850 1.00 45.40 291 LYS B CA 1
ATOM 4594 C C . LYS B 1 270 ? 82.900 -18.358 168.890 1.00 40.87 291 LYS B C 1
ATOM 4595 O O . LYS B 1 270 ? 83.585 -19.235 169.372 1.00 42.03 291 LYS B O 1
ATOM 4599 N N . TRP B 1 271 ? 81.684 -18.598 168.401 1.00 42.46 292 TRP B N 1
ATOM 4600 C CA . TRP B 1 271 ? 81.148 -19.976 168.218 1.00 42.19 292 TRP B CA 1
ATOM 4601 C C . TRP B 1 271 ? 81.037 -20.785 169.502 1.00 41.95 292 TRP B C 1
ATOM 4602 O O . TRP B 1 271 ? 81.197 -21.995 169.510 1.00 41.48 292 TRP B O 1
ATOM 4613 N N . SER B 1 272 ? 80.786 -20.076 170.596 1.00 38.96 293 SER B N 1
ATOM 4614 C CA . SER B 1 272 ? 80.652 -20.666 171.911 1.00 40.22 293 SER B CA 1
ATOM 4615 C C . SER B 1 272 ? 79.378 -20.207 172.623 1.00 42.71 293 SER B C 1
ATOM 4616 O O . SER B 1 272 ? 79.267 -20.388 173.813 1.00 43.85 293 SER B O 1
ATOM 4619 N N . GLY B 1 273 ? 78.447 -19.580 171.917 1.00 43.47 294 GLY B N 1
ATOM 4620 C CA . GLY B 1 273 ? 77.220 -19.073 172.549 1.00 47.83 294 GLY B CA 1
ATOM 4621 C C . GLY B 1 273 ? 77.341 -17.727 173.265 1.00 46.52 294 GLY B C 1
ATOM 4622 O O . GLY B 1 273 ? 76.447 -17.357 174.019 1.00 52.13 294 GLY B O 1
ATOM 4623 N N . ALA B 1 274 ? 78.425 -16.993 173.005 1.00 41.65 295 ALA B N 1
ATOM 4624 C CA . ALA B 1 274 ? 78.739 -15.756 173.719 1.00 40.06 295 ALA B CA 1
ATOM 4625 C C . ALA B 1 274 ? 77.736 -14.713 173.232 1.00 37.07 295 ALA B C 1
ATOM 4626 O O . ALA B 1 274 ? 77.268 -14.750 172.079 1.00 36.90 295 ALA B O 1
ATOM 4628 N N . THR B 1 275 ? 77.395 -13.811 174.123 1.00 40.67 296 THR B N 1
ATOM 4629 C CA . THR B 1 275 ? 76.313 -12.889 173.899 1.00 39.60 296 THR B CA 1
ATOM 4630 C C . THR B 1 275 ? 76.738 -11.474 174.249 1.00 41.00 296 THR B C 1
ATOM 4631 O O . THR B 1 275 ? 77.373 -11.227 175.281 1.00 38.43 296 THR B O 1
ATOM 4635 N N . TYR B 1 276 ? 76.327 -10.548 173.389 1.00 37.54 297 TYR B N 1
ATOM 4636 C CA . TYR B 1 276 ? 76.532 -9.124 173.563 1.00 41.02 297 TYR B CA 1
ATOM 4637 C C . TYR B 1 276 ? 75.159 -8.523 173.763 1.00 37.87 297 TYR B C 1
ATOM 4638 O O . TYR B 1 276 ? 74.323 -8.631 172.867 1.00 39.76 297 TYR B O 1
ATOM 4647 N N . VAL B 1 277 ? 74.896 -7.946 174.935 1.00 39.50 298 VAL B N 1
ATOM 4648 C CA . VAL B 1 277 ? 73.592 -7.352 175.241 1.00 40.15 298 VAL B CA 1
ATOM 4649 C C . VAL B 1 277 ? 73.765 -5.855 175.487 1.00 40.78 298 VAL B C 1
ATOM 4650 O O . VAL B 1 277 ? 74.552 -5.475 176.349 1.00 42.74 298 VAL B O 1
ATOM 4654 N N . THR B 1 278 ? 73.047 -5.022 174.733 1.00 39.18 299 THR B N 1
ATOM 4655 C CA . THR B 1 278 ? 73.104 -3.566 174.911 1.00 40.51 299 THR B CA 1
ATOM 4656 C C . THR B 1 278 ? 71.802 -3.082 175.481 1.00 41.37 299 THR B C 1
ATOM 4657 O O . THR B 1 278 ? 70.736 -3.506 175.053 1.00 42.15 299 THR B O 1
ATOM 4661 N N . LEU B 1 279 ? 71.908 -2.211 176.487 1.00 43.82 300 LEU B N 1
ATOM 4662 C CA . LEU B 1 279 ? 70.754 -1.458 177.033 1.00 44.12 300 LEU B CA 1
ATOM 4663 C C . LEU B 1 279 ? 70.512 -0.102 176.375 1.00 43.64 300 LEU B C 1
ATOM 4664 O O . LEU B 1 279 ? 69.517 0.580 176.660 1.00 43.33 300 LEU B O 1
ATOM 4669 N N . VAL B 1 280 ? 71.415 0.267 175.471 1.00 43.26 301 VAL B N 1
ATOM 4670 C CA . VAL B 1 280 ? 71.414 1.563 174.829 1.00 42.15 301 VAL B CA 1
ATOM 4671 C C . VAL B 1 280 ? 71.069 1.365 173.340 1.00 45.49 301 VAL B C 1
ATOM 4672 O O . VAL B 1 280 ? 71.827 0.756 172.568 1.00 45.00 301 VAL B O 1
ATOM 4676 N N . THR B 1 281 ? 69.875 1.830 172.972 1.00 44.52 302 THR B N 1
ATOM 4677 C CA . THR B 1 281 ? 69.216 1.507 171.675 1.00 43.48 302 THR B CA 1
ATOM 4678 C C . THR B 1 281 ? 68.459 2.743 171.221 1.00 41.21 302 THR B C 1
ATOM 4679 O O . THR B 1 281 ? 68.116 3.582 172.041 1.00 40.98 302 THR B O 1
ATOM 4683 N N . PRO B 1 282 ? 68.199 2.875 169.916 1.00 43.92 303 PRO B N 1
ATOM 4684 C CA . PRO B 1 282 ? 67.342 3.967 169.379 1.00 43.12 303 PRO B CA 1
ATOM 4685 C C . PRO B 1 282 ? 65.841 3.630 169.324 1.00 43.92 303 PRO B C 1
ATOM 4686 O O . PRO B 1 282 ? 65.088 4.324 168.657 1.00 40.73 303 PRO B O 1
ATOM 4690 N N . PHE B 1 283 ? 65.406 2.611 170.054 1.00 42.77 304 PHE B N 1
ATOM 4691 C CA . PHE B 1 283 ? 64.004 2.204 170.054 1.00 41.82 304 PHE B CA 1
ATOM 4692 C C . PHE B 1 283 ? 63.003 3.390 170.196 1.00 43.41 304 PHE B C 1
ATOM 4693 O O . PHE B 1 283 ? 62.100 3.555 169.383 1.00 41.20 304 PHE B O 1
ATOM 4701 N N . LEU B 1 284 ? 63.145 4.187 171.247 1.00 44.71 305 LEU B N 1
ATOM 4702 C CA . LEU B 1 284 ? 62.190 5.285 171.502 1.00 43.84 305 LEU B CA 1
ATOM 4703 C C . LEU B 1 284 ? 62.559 6.481 170.673 1.00 42.10 305 LEU B C 1
ATOM 4704 O O . LEU B 1 284 ? 61.695 7.218 170.233 1.00 44.84 305 LEU B O 1
ATOM 4709 N N . LEU B 1 285 ? 63.851 6.691 170.477 1.00 42.18 306 LEU B N 1
ATOM 4710 C CA . LEU B 1 285 ? 64.315 7.837 169.717 1.00 45.48 306 LEU B CA 1
ATOM 4711 C C . LEU B 1 285 ? 63.857 7.762 168.247 1.00 43.53 306 LEU B C 1
ATOM 4712 O O . LEU B 1 285 ? 63.469 8.772 167.657 1.00 42.43 306 LEU B O 1
ATOM 4717 N N . ASN B 1 286 ? 63.889 6.566 167.668 1.00 41.88 307 ASN B N 1
ATOM 4718 C CA . ASN B 1 286 ? 63.409 6.364 166.300 1.00 43.14 307 ASN B CA 1
ATOM 4719 C C . ASN B 1 286 ? 61.959 6.783 166.110 1.00 41.83 307 ASN B C 1
ATOM 4720 O O . ASN B 1 286 ? 61.646 7.447 165.128 1.00 43.38 307 ASN B O 1
ATOM 4725 N N . MET B 1 287 ? 61.104 6.446 167.071 1.00 40.57 308 MET B N 1
ATOM 4726 C CA . MET B 1 287 ? 59.702 6.865 167.047 1.00 42.66 308 MET B CA 1
ATOM 4727 C C . MET B 1 287 ? 59.476 8.362 167.315 1.00 41.73 308 MET B C 1
ATOM 4728 O O . MET B 1 287 ? 58.631 8.988 166.674 1.00 43.06 308 MET B O 1
ATOM 4733 N N . ASP B 1 288 ? 60.216 8.931 168.263 1.00 41.03 309 ASP B N 1
ATOM 4734 C CA . ASP B 1 288 ? 60.228 10.386 168.445 1.00 43.76 309 ASP B CA 1
ATOM 4735 C C . ASP B 1 288 ? 60.482 11.059 167.095 1.00 42.78 309 ASP B C 1
ATOM 4736 O O . ASP B 1 288 ? 59.725 11.910 166.677 1.00 44.97 309 ASP B O 1
ATOM 4741 N N . ARG B 1 289 ? 61.536 10.629 166.411 1.00 42.14 310 ARG B N 1
ATOM 4742 C CA . ARG B 1 289 ? 61.998 11.262 165.177 1.00 44.69 310 ARG B CA 1
ATOM 4743 C C . ARG B 1 289 ? 61.139 10.996 163.935 1.00 42.47 310 ARG B C 1
ATOM 4744 O O . ARG B 1 289 ? 60.936 11.877 163.133 1.00 42.82 310 ARG B O 1
ATOM 4758 N N . LEU B 1 290 ? 60.715 9.754 163.730 1.00 42.69 311 LEU B N 1
ATOM 4759 C CA . LEU B 1 290 ? 60.091 9.376 162.477 1.00 42.45 311 LEU B CA 1
ATOM 4760 C C . LEU B 1 290 ? 58.587 9.105 162.620 1.00 41.22 311 LEU B C 1
ATOM 4761 O O . LEU B 1 290 ? 57.895 8.840 161.639 1.00 39.13 311 LEU B O 1
ATOM 4766 N N . GLY B 1 291 ? 58.095 9.150 163.856 1.00 42.60 312 GLY B N 1
ATOM 4767 C CA . GLY B 1 291 ? 56.788 8.587 164.184 1.00 42.28 312 GLY B CA 1
ATOM 4768 C C . GLY B 1 291 ? 56.808 7.077 164.436 1.00 41.21 312 GLY B C 1
ATOM 4769 O O . GLY B 1 291 ? 57.797 6.391 164.161 1.00 39.83 312 GLY B O 1
ATOM 4770 N N . ILE B 1 292 ? 55.676 6.571 164.919 1.00 41.00 313 ILE B N 1
ATOM 4771 C CA . ILE B 1 292 ? 55.518 5.191 165.338 1.00 44.20 313 ILE B CA 1
ATOM 4772 C C . ILE B 1 292 ? 55.807 4.211 164.216 1.00 44.29 313 ILE B C 1
ATOM 4773 O O . ILE B 1 292 ? 56.693 3.368 164.367 1.00 39.90 313 ILE B O 1
ATOM 4778 N N . ALA B 1 293 ? 55.101 4.347 163.092 1.00 42.27 314 ALA B N 1
ATOM 4779 C CA . ALA B 1 293 ? 55.227 3.406 161.973 1.00 38.77 314 ALA B CA 1
ATOM 4780 C C . ALA B 1 293 ? 56.620 3.358 161.356 1.00 42.50 314 ALA B C 1
ATOM 4781 O O . ALA B 1 293 ? 57.231 2.267 161.308 1.00 38.09 314 ALA B O 1
ATOM 4783 N N . ASP B 1 294 ? 57.124 4.500 160.885 1.00 40.28 315 ASP B N 1
ATOM 4784 C CA . ASP B 1 294 ? 58.474 4.567 160.271 1.00 39.11 315 ASP B CA 1
ATOM 4785 C C . ASP B 1 294 ? 59.607 4.437 161.296 1.00 37.72 315 ASP B C 1
ATOM 4786 O O . ASP B 1 294 ? 60.706 3.935 160.976 1.00 40.88 315 ASP B O 1
ATOM 4791 N N . GLY B 1 295 ? 59.337 4.839 162.526 1.00 37.27 316 GLY B N 1
ATOM 4792 C CA . GLY B 1 295 ? 60.259 4.610 163.621 1.00 39.03 316 GLY B CA 1
ATOM 4793 C C . GLY B 1 295 ? 60.488 3.112 163.830 1.00 40.36 316 GLY B C 1
ATOM 4794 O O . GLY B 1 295 ? 61.618 2.665 163.884 1.00 41.65 316 GLY B O 1
ATOM 4795 N N . MET B 1 296 ? 59.410 2.340 163.952 1.00 40.82 317 MET B N 1
ATOM 4796 C CA . MET B 1 296 ? 59.519 0.879 164.119 1.00 38.43 317 MET B CA 1
ATOM 4797 C C . MET B 1 296 ? 60.098 0.202 162.918 1.00 39.43 317 MET B C 1
ATOM 4798 O O . MET B 1 296 ? 60.766 -0.817 163.052 1.00 40.02 317 MET B O 1
ATOM 4803 N N . LEU B 1 297 ? 59.819 0.728 161.727 1.00 39.87 318 LEU B N 1
ATOM 4804 C CA . LEU B 1 297 ? 60.424 0.176 160.509 1.00 39.04 318 LEU B CA 1
ATOM 4805 C C . LEU B 1 297 ? 61.947 0.322 160.535 1.00 37.61 318 LEU B C 1
ATOM 4806 O O . LEU B 1 297 ? 62.681 -0.646 160.308 1.00 38.28 318 LEU B O 1
ATOM 4811 N N . GLN B 1 298 ? 62.421 1.521 160.834 1.00 37.89 319 GLN B N 1
ATOM 4812 C CA . GLN B 1 298 ? 63.854 1.770 161.007 1.00 41.56 319 GLN B CA 1
ATOM 4813 C C . GLN B 1 298 ? 64.525 0.921 162.094 1.00 40.82 319 GLN B C 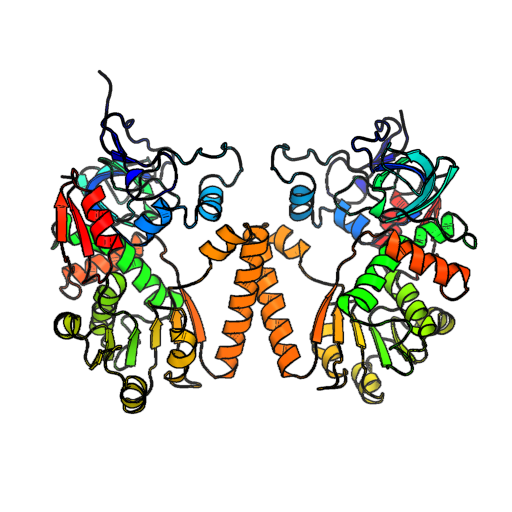1
ATOM 4814 O O . GLN B 1 298 ? 65.621 0.373 161.900 1.00 45.09 319 GLN B O 1
ATOM 4820 N N . THR B 1 299 ? 63.867 0.796 163.238 1.00 43.07 320 THR B N 1
ATOM 4821 C CA . THR B 1 299 ? 64.350 -0.094 164.295 1.00 40.89 320 THR B CA 1
ATOM 4822 C C . THR B 1 299 ? 64.481 -1.543 163.790 1.00 41.06 320 THR B C 1
ATOM 4823 O O . THR B 1 299 ? 65.488 -2.224 164.064 1.00 37.91 320 THR B O 1
ATOM 4827 N N . GLY B 1 300 ? 63.485 -2.030 163.054 1.00 40.16 321 GLY B N 1
ATOM 4828 C CA . GLY B 1 300 ? 63.602 -3.362 162.465 1.00 40.15 321 GLY B CA 1
ATOM 4829 C C . GLY B 1 300 ? 64.831 -3.526 161.586 1.00 42.47 321 GLY B C 1
ATOM 4830 O O . GLY B 1 300 ? 65.551 -4.505 161.709 1.00 40.86 321 GLY B O 1
ATOM 4831 N N . VAL B 1 301 ? 65.056 -2.572 160.672 1.00 42.74 322 VAL B N 1
ATOM 4832 C CA . VAL B 1 301 ? 66.212 -2.633 159.750 1.00 41.89 322 VAL B CA 1
ATOM 4833 C C . VAL B 1 301 ? 67.530 -2.730 160.551 1.00 37.90 322 VAL B C 1
ATOM 4834 O O . VAL B 1 301 ? 68.425 -3.525 160.245 1.00 40.20 322 VAL B O 1
ATOM 4838 N N . THR B 1 302 ? 67.624 -1.957 161.626 1.00 38.19 323 THR B N 1
ATOM 4839 C CA . THR B 1 302 ? 68.837 -1.891 162.458 1.00 41.28 323 THR B CA 1
ATOM 4840 C C . THR B 1 302 ? 69.033 -3.201 163.217 1.00 43.98 323 THR B C 1
ATOM 4841 O O . THR B 1 302 ? 70.084 -3.809 163.166 1.00 40.80 323 THR B O 1
ATOM 4845 N N . VAL B 1 303 ? 67.974 -3.632 163.883 1.00 44.81 324 VAL B N 1
ATOM 4846 C CA . VAL B 1 303 ? 67.971 -4.844 164.679 1.00 48.35 324 VAL B CA 1
ATOM 4847 C C . VAL B 1 303 ? 68.246 -6.071 163.841 1.00 44.60 324 VAL B C 1
ATOM 4848 O O . VAL B 1 303 ? 69.005 -6.936 164.234 1.00 49.22 324 VAL B O 1
ATOM 4852 N N . GLY B 1 304 ? 67.614 -6.154 162.680 1.00 42.04 325 GLY B N 1
ATOM 4853 C CA . GLY B 1 304 ? 67.752 -7.325 161.835 1.00 41.44 325 GLY B CA 1
ATOM 4854 C C . GLY B 1 304 ? 69.131 -7.453 161.204 1.00 41.93 325 GLY B C 1
ATOM 4855 O O . GLY B 1 304 ? 69.733 -8.546 161.191 1.00 41.80 325 GLY B O 1
ATOM 4856 N N . SER B 1 305 ? 69.642 -6.337 160.698 1.00 41.04 326 SER B N 1
ATOM 4857 C CA . SER B 1 305 ? 70.944 -6.321 160.041 1.00 41.43 326 SER B CA 1
ATOM 4858 C C . SER B 1 305 ? 72.068 -6.554 161.064 1.00 42.70 326 SER B C 1
ATOM 4859 O O . SER B 1 305 ? 72.897 -7.435 160.893 1.00 44.31 326 SER B O 1
ATOM 4862 N N . LYS B 1 306 ? 71.997 -5.871 162.204 1.00 44.33 327 LYS B N 1
ATOM 4863 C CA . LYS B 1 306 ? 72.932 -6.121 163.311 1.00 42.46 327 LYS B CA 1
ATOM 4864 C C . LYS B 1 306 ? 72.951 -7.545 163.853 1.00 43.23 327 LYS B C 1
ATOM 4865 O O . LYS B 1 306 ? 74.028 -8.118 164.017 1.00 42.08 327 LYS B O 1
ATOM 4871 N N . ALA B 1 307 ? 71.784 -8.102 164.154 1.00 40.78 328 ALA B N 1
ATOM 4872 C CA . ALA B 1 307 ? 71.705 -9.478 164.645 1.00 43.41 328 ALA B CA 1
ATOM 4873 C C . ALA B 1 307 ? 72.268 -10.472 163.658 1.00 43.58 328 ALA B C 1
ATOM 4874 O O . ALA B 1 307 ? 72.922 -11.454 164.068 1.00 41.39 328 ALA B O 1
ATOM 4876 N N . LEU B 1 308 ? 72.013 -10.244 162.368 1.00 41.98 329 LEU B N 1
ATOM 4877 C CA . LEU B 1 308 ? 72.491 -11.142 161.323 1.00 42.61 329 LEU B CA 1
ATOM 4878 C C . LEU B 1 308 ? 74.015 -11.080 161.195 1.00 40.96 329 LEU B C 1
ATOM 4879 O O . LEU B 1 308 ? 74.685 -12.106 161.073 1.00 39.23 329 LEU B O 1
ATOM 4884 N N . LYS B 1 309 ? 74.536 -9.857 161.186 1.00 39.25 330 LYS B N 1
ATOM 4885 C CA . LYS B 1 309 ? 75.974 -9.583 161.058 1.00 40.82 330 LYS B CA 1
ATOM 4886 C C . LYS B 1 309 ? 76.714 -10.271 162.191 1.00 41.37 330 LYS B C 1
ATOM 4887 O O . LYS B 1 309 ? 77.667 -11.032 161.974 1.00 39.80 330 LYS B O 1
ATOM 4891 N N . HIS B 1 310 ? 76.232 -10.086 163.409 1.00 41.87 331 HIS B N 1
ATOM 4892 C CA . HIS B 1 310 ? 76.908 -10.704 164.554 1.00 37.76 331 HIS B CA 1
ATOM 4893 C C . HIS B 1 310 ? 76.744 -12.212 164.590 1.00 40.69 331 HIS B C 1
ATOM 4894 O O . HIS B 1 310 ? 77.697 -12.893 164.907 1.00 38.39 331 HIS B O 1
ATOM 4901 N N . PHE B 1 311 ? 75.560 -12.732 164.261 1.00 39.66 332 PHE B N 1
ATOM 4902 C CA . PHE B 1 311 ? 75.346 -14.181 164.226 1.00 40.75 332 PHE B CA 1
ATOM 4903 C C . PHE B 1 311 ? 76.362 -14.881 163.303 1.00 39.03 332 PHE B C 1
ATOM 4904 O O . PHE B 1 311 ? 76.957 -15.897 163.663 1.00 40.62 332 PHE B O 1
ATOM 4912 N N . TRP B 1 312 ? 76.606 -14.290 162.136 1.00 40.65 333 TRP B N 1
ATOM 4913 C CA . TRP B 1 312 ? 77.473 -14.904 161.134 1.00 42.62 333 TRP B CA 1
ATOM 4914 C C . TRP B 1 312 ? 78.952 -14.755 161.453 1.00 41.51 333 TRP B C 1
ATOM 4915 O O . TRP B 1 312 ? 79.779 -15.458 160.881 1.00 40.51 333 TRP B O 1
ATOM 4926 N N . LYS B 1 313 ? 79.249 -13.869 162.408 1.00 43.84 334 LYS B N 1
ATOM 4927 C CA . LYS B 1 313 ? 80.583 -13.729 163.031 1.00 42.71 334 LYS B CA 1
ATOM 4928 C C . LYS B 1 313 ? 80.743 -14.497 164.356 1.00 41.41 334 LYS B C 1
ATOM 4929 O O . LYS B 1 313 ? 81.780 -14.447 165.009 1.00 46.50 334 LYS B O 1
ATOM 4933 N N . GLY B 1 314 ? 79.738 -15.241 164.753 1.00 40.18 335 GLY B N 1
ATOM 4934 C CA . GLY B 1 314 ? 79.914 -16.208 165.811 1.00 37.84 335 GLY B CA 1
ATOM 4935 C C . GLY B 1 314 ? 79.412 -15.835 167.174 1.00 40.05 335 GLY B C 1
ATOM 4936 O O . GLY B 1 314 ? 79.746 -16.510 168.165 1.00 38.62 335 GLY B O 1
ATOM 4937 N N . VAL B 1 315 ? 78.606 -14.765 167.247 1.00 41.61 336 VAL B N 1
ATOM 4938 C CA . VAL B 1 315 ? 78.100 -14.278 168.535 1.00 42.42 336 VAL B CA 1
ATOM 4939 C C . VAL B 1 315 ? 76.626 -13.834 168.441 1.00 40.67 336 VAL B C 1
ATOM 4940 O O . VAL B 1 315 ? 76.133 -13.546 167.352 1.00 43.88 336 VAL B O 1
ATOM 4944 N N . HIS B 1 316 ? 75.932 -13.832 169.586 1.00 40.78 337 HIS B N 1
ATOM 4945 C CA . HIS B 1 316 ? 74.536 -13.384 169.676 1.00 41.12 337 HIS B CA 1
ATOM 4946 C C . HIS B 1 316 ? 74.529 -11.930 170.085 1.00 40.56 337 HIS B C 1
ATOM 4947 O O . HIS B 1 316 ? 75.053 -11.555 171.119 1.00 40.41 337 HIS B O 1
ATOM 4954 N N . TYR B 1 317 ? 73.910 -11.110 169.269 1.00 41.32 338 TYR B N 1
ATOM 4955 C CA . TYR B 1 317 ? 73.743 -9.706 169.589 1.00 39.31 338 TYR B CA 1
ATOM 4956 C C . TYR B 1 317 ? 72.281 -9.484 169.947 1.00 41.87 338 TYR B C 1
ATOM 4957 O O . TYR B 1 317 ? 71.389 -9.898 169.198 1.00 43.44 338 TYR B O 1
ATOM 4966 N N . ARG B 1 318 ? 72.036 -8.823 171.084 1.00 44.15 339 ARG B N 1
ATOM 4967 C CA . ARG B 1 318 ? 70.689 -8.619 171.619 1.00 43.53 339 ARG B CA 1
ATOM 4968 C C . ARG B 1 318 ? 70.490 -7.235 172.205 1.00 40.85 339 ARG B C 1
ATOM 4969 O O . ARG B 1 318 ? 71.398 -6.675 172.788 1.00 41.07 339 ARG B O 1
ATOM 4977 N N . TRP B 1 319 ? 69.265 -6.731 172.093 1.00 46.78 340 TRP B N 1
ATOM 4978 C CA . TRP B 1 319 ? 68.791 -5.569 172.845 1.00 44.24 340 TRP B CA 1
ATOM 4979 C C . TRP B 1 319 ? 68.052 -6.022 174.109 1.00 42.69 340 TRP B C 1
ATOM 4980 O O . TRP B 1 319 ? 67.351 -7.010 174.065 1.00 44.21 340 TRP B O 1
ATOM 4991 N N . ALA B 1 320 ? 68.166 -5.259 175.202 1.00 39.88 341 ALA B N 1
ATOM 4992 C CA . ALA B 1 320 ? 67.421 -5.505 176.452 1.00 40.36 341 ALA B CA 1
ATOM 4993 C C . ALA B 1 320 ? 66.751 -4.239 176.910 1.00 43.18 341 ALA B C 1
ATOM 4994 O O . ALA B 1 320 ? 67.253 -3.155 176.680 1.00 42.14 341 ALA B O 1
ATOM 4996 N N . PHE B 1 321 ? 65.621 -4.411 177.589 1.00 45.97 342 PHE B N 1
ATOM 4997 C CA . PHE B 1 321 ? 64.812 -3.301 178.106 1.00 46.01 342 PHE B CA 1
ATOM 4998 C C . PHE B 1 321 ? 64.368 -3.554 179.525 1.00 45.57 342 PHE B C 1
ATOM 4999 O O . PHE B 1 321 ? 64.066 -4.682 179.882 1.00 45.75 342 PHE B O 1
ATOM 5007 N N . PHE B 1 322 ? 64.284 -2.489 180.315 1.00 44.01 343 PHE B N 1
ATOM 5008 C CA . PHE B 1 322 ? 63.577 -2.561 181.581 1.00 40.79 343 PHE B CA 1
ATOM 5009 C C . PHE B 1 322 ? 62.209 -3.225 181.366 1.00 42.19 343 PHE B C 1
ATOM 5010 O O . PHE B 1 322 ? 61.497 -2.902 180.426 1.00 45.28 343 PHE B O 1
ATOM 5018 N N . MET B 1 323 ? 61.828 -4.102 182.275 1.00 42.14 344 MET B N 1
ATOM 5019 C CA . MET B 1 323 ? 60.480 -4.639 182.374 1.00 43.25 344 MET B CA 1
ATOM 5020 C C . MET B 1 323 ? 60.089 -4.649 183.866 1.00 42.72 344 MET B C 1
ATOM 5021 O O . MET B 1 323 ? 60.815 -5.216 184.652 1.00 45.19 344 MET B O 1
ATOM 5026 N N . ALA B 1 324 ? 58.958 -4.054 184.248 1.00 44.83 345 ALA B N 1
ATOM 5027 C CA . ALA B 1 324 ? 58.476 -4.120 185.634 1.00 43.88 345 ALA B CA 1
ATOM 5028 C C . ALA B 1 324 ? 58.160 -5.572 186.005 1.00 46.10 345 ALA B C 1
ATOM 5029 O O . ALA B 1 324 ? 57.568 -6.292 185.218 1.00 46.44 345 ALA B O 1
ATOM 5031 N N . SER B 1 325 ? 58.568 -6.016 187.193 1.00 44.08 346 SER B N 1
ATOM 5032 C CA . SER B 1 325 ? 58.284 -7.387 187.633 1.00 42.02 346 SER B CA 1
ATOM 5033 C C . SER B 1 325 ? 58.469 -7.595 189.116 1.00 40.89 346 SER B C 1
ATOM 5034 O O . SER B 1 325 ? 59.604 -7.671 189.571 1.00 42.98 346 SER B O 1
ATOM 5037 N N . GLY B 1 326 ? 57.365 -7.753 189.849 1.00 41.59 347 GLY B N 1
ATOM 5038 C CA . GLY B 1 326 ? 57.412 -8.097 191.270 1.00 41.46 347 GLY B CA 1
ATOM 5039 C C . GLY B 1 326 ? 58.126 -9.408 191.542 1.00 43.69 347 GLY B C 1
ATOM 5040 O O . GLY B 1 326 ? 58.943 -9.498 192.450 1.00 41.14 347 GLY B O 1
ATOM 5041 N N . PRO B 1 327 ? 57.824 -10.452 190.751 1.00 47.33 348 PRO B N 1
ATOM 5042 C CA . PRO B 1 327 ? 58.526 -11.721 190.919 1.00 45.23 348 PRO B CA 1
ATOM 5043 C C . PRO B 1 327 ? 60.039 -11.644 190.789 1.00 43.27 348 PRO B C 1
ATOM 5044 O O . PRO B 1 327 ? 60.723 -12.277 191.571 1.00 43.74 348 PRO B O 1
ATOM 5048 N N . CYS B 1 328 ? 60.561 -10.894 189.821 1.00 41.79 349 CYS B N 1
ATOM 5049 C CA . CYS B 1 328 ? 62.014 -10.748 189.721 1.00 44.23 349 CYS B CA 1
ATOM 5050 C C . CYS B 1 328 ? 62.582 -9.903 190.877 1.00 46.27 349 CYS B C 1
ATOM 5051 O O . CYS B 1 328 ? 63.703 -10.142 191.332 1.00 43.72 349 CYS B O 1
ATOM 5054 N N . LEU B 1 329 ? 61.813 -8.917 191.339 1.00 44.99 350 LEU B N 1
ATOM 5055 C CA . LEU B 1 329 ? 62.191 -8.144 192.535 1.00 40.39 350 LEU B CA 1
ATOM 5056 C C . LEU B 1 329 ? 62.223 -9.013 193.789 1.00 38.43 350 LEU B C 1
ATOM 5057 O O . LEU B 1 329 ? 63.039 -8.782 194.669 1.00 42.30 350 LEU B O 1
ATOM 5062 N N . ASP B 1 330 ? 61.387 -10.050 193.850 1.00 42.48 351 ASP B N 1
ATOM 5063 C CA . ASP B 1 330 ? 61.415 -11.005 194.951 1.00 42.97 351 ASP B CA 1
ATOM 5064 C C . ASP B 1 330 ? 62.754 -11.767 194.942 1.00 44.50 351 ASP B C 1
ATOM 5065 O O . ASP B 1 330 ? 63.371 -11.960 195.989 1.00 43.20 351 ASP B O 1
ATOM 5070 N N . ASP B 1 331 ? 63.218 -12.171 193.763 1.00 45.54 352 ASP B N 1
ATOM 5071 C CA . ASP B 1 331 ? 64.532 -12.859 193.639 1.00 46.60 352 ASP B CA 1
ATOM 5072 C C . ASP B 1 331 ? 65.696 -11.930 193.988 1.00 44.20 352 ASP B C 1
ATOM 5073 O O . ASP B 1 331 ? 66.644 -12.320 194.677 1.00 46.17 352 ASP B O 1
ATOM 5078 N N . ILE B 1 332 ? 65.624 -10.704 193.489 1.00 45.62 353 ILE B N 1
ATOM 5079 C CA . ILE B 1 332 ? 66.616 -9.677 193.819 1.00 43.79 353 ILE B CA 1
ATOM 5080 C C . ILE B 1 332 ? 66.659 -9.378 195.338 1.00 44.55 353 ILE B C 1
ATOM 5081 O O . ILE B 1 332 ? 67.750 -9.288 195.917 1.00 42.27 353 ILE B O 1
ATOM 5086 N N . ALA B 1 333 ? 65.494 -9.274 195.992 1.00 42.70 354 ALA B N 1
ATOM 5087 C CA . ALA B 1 333 ? 65.441 -9.015 197.443 1.00 41.12 354 ALA B CA 1
ATOM 5088 C C . ALA B 1 333 ? 66.136 -10.107 198.247 1.00 42.38 354 ALA B C 1
ATOM 5089 O O . ALA B 1 333 ? 66.778 -9.846 199.266 1.00 44.20 354 ALA B O 1
ATOM 5091 N N . GLU B 1 334 ? 65.985 -11.338 197.784 1.00 43.02 355 GLU B N 1
ATOM 5092 C CA . GLU B 1 334 ? 66.595 -12.487 198.420 1.00 45.14 355 GLU B CA 1
ATOM 5093 C C . GLU B 1 334 ? 68.120 -12.418 198.340 1.00 44.31 355 GLU B C 1
ATOM 5094 O O . GLU B 1 334 ? 68.786 -12.775 199.298 1.00 45.43 355 GLU B O 1
ATOM 5100 N N . LEU B 1 335 ? 68.660 -11.965 197.202 1.00 43.37 356 LEU B N 1
ATOM 5101 C CA . LEU B 1 335 ? 70.111 -11.696 197.070 1.00 41.41 356 LEU B CA 1
ATOM 5102 C C . LEU B 1 335 ? 70.589 -10.556 197.973 1.00 39.24 356 LEU B C 1
ATOM 5103 O O . LEU B 1 335 ? 71.640 -10.641 198.604 1.00 38.06 356 LEU B O 1
ATOM 5108 N N . VAL B 1 336 ? 69.817 -9.479 198.041 1.00 40.08 357 VAL B N 1
ATOM 5109 C CA . VAL B 1 336 ? 70.133 -8.401 198.974 1.00 40.33 357 VAL B CA 1
ATOM 5110 C C . VAL B 1 336 ? 70.180 -8.902 200.421 1.00 43.14 357 VAL B C 1
ATOM 5111 O O . VAL B 1 336 ? 71.175 -8.697 201.134 1.00 42.11 357 VAL B O 1
ATOM 5115 N N . ASP B 1 337 ? 69.129 -9.587 200.852 1.00 42.07 358 ASP B N 1
ATOM 5116 C CA . ASP B 1 337 ? 69.089 -10.075 202.227 1.00 42.72 358 ASP B CA 1
ATOM 5117 C C . ASP B 1 337 ? 70.085 -11.187 202.503 1.00 41.32 358 ASP B C 1
ATOM 5118 O O . ASP B 1 337 ? 70.347 -11.497 203.645 1.00 40.83 358 ASP B O 1
ATOM 5123 N N . ALA B 1 338 ? 70.668 -11.778 201.469 1.00 42.12 359 ALA B N 1
ATOM 5124 C CA . ALA B 1 338 ? 71.793 -12.713 201.644 1.00 39.97 359 ALA B CA 1
ATOM 5125 C C . ALA B 1 338 ? 73.139 -11.997 201.786 1.00 42.21 359 ALA B C 1
ATOM 5126 O O . ALA B 1 338 ? 74.160 -12.638 201.993 1.00 45.40 359 ALA B O 1
ATOM 5128 N N . GLY B 1 339 ? 73.159 -10.675 201.669 1.00 44.92 360 GLY B N 1
ATOM 5129 C CA . GLY B 1 339 ? 74.411 -9.915 201.725 1.00 44.45 360 GLY B CA 1
ATOM 5130 C C . GLY B 1 339 ? 75.171 -9.898 200.395 1.00 42.88 360 GLY B C 1
ATOM 5131 O O . GLY B 1 339 ? 76.310 -9.468 200.344 1.00 43.06 360 GLY B O 1
ATOM 5132 N N . LYS B 1 340 ? 74.539 -10.317 199.304 1.00 45.07 361 LYS B N 1
ATOM 5133 C CA . LYS B 1 340 ? 75.242 -10.425 198.002 1.00 44.57 361 LYS B CA 1
ATOM 5134 C C . LYS B 1 340 ? 75.205 -9.162 197.147 1.00 44.98 361 LYS B C 1
ATOM 5135 O O . LYS B 1 340 ? 76.087 -8.953 196.304 1.00 44.17 361 LYS B O 1
ATOM 5139 N N . ILE B 1 341 ? 74.158 -8.354 197.333 1.00 46.52 362 ILE B N 1
ATOM 5140 C CA . ILE B 1 341 ? 73.982 -7.099 196.608 1.00 44.81 362 ILE B CA 1
ATOM 5141 C C . ILE B 1 341 ? 73.732 -5.985 197.617 1.00 45.07 362 ILE B C 1
ATOM 5142 O O . ILE B 1 341 ? 72.807 -6.074 198.405 1.00 42.11 362 ILE B O 1
ATOM 5147 N N . ARG B 1 342 ? 74.577 -4.954 197.583 1.00 45.50 363 ARG B N 1
ATOM 5148 C CA . ARG B 1 342 ? 74.425 -3.754 198.399 1.00 43.67 363 ARG B CA 1
ATOM 5149 C C . ARG B 1 342 ? 73.924 -2.605 197.541 1.00 41.00 363 ARG B C 1
ATOM 5150 O O . ARG B 1 342 ? 74.208 -2.544 196.373 1.00 41.48 363 ARG B O 1
ATOM 5153 N N . PRO B 1 343 ? 73.195 -1.658 198.138 1.00 43.67 364 PRO B N 1
ATOM 5154 C CA . PRO B 1 343 ? 72.831 -0.433 197.434 1.00 41.37 364 PRO B CA 1
ATOM 5155 C C . PRO B 1 343 ? 74.026 0.511 197.320 1.00 43.05 364 PRO B C 1
ATOM 5156 O O . PRO B 1 343 ? 74.931 0.465 198.159 1.00 44.36 364 PRO B O 1
ATOM 5160 N N . VAL B 1 344 ? 74.047 1.352 196.297 1.00 42.45 365 VAL B N 1
ATOM 5161 C CA . VAL B 1 344 ? 75.172 2.273 196.095 1.00 43.31 365 VAL B CA 1
ATOM 5162 C C . VAL B 1 344 ? 74.572 3.637 195.883 1.00 42.68 365 VAL B C 1
ATOM 5163 O O . VAL B 1 344 ? 74.163 3.974 194.772 1.00 40.32 365 VAL B O 1
ATOM 5167 N N . ILE B 1 345 ? 74.479 4.384 196.980 1.00 45.30 366 ILE B N 1
ATOM 5168 C CA . ILE B 1 345 ? 73.765 5.640 197.008 1.00 46.31 366 ILE B CA 1
ATOM 5169 C C . ILE B 1 345 ? 74.806 6.741 197.031 1.00 47.39 366 ILE B C 1
ATOM 5170 O O . ILE B 1 345 ? 75.604 6.835 197.962 1.00 47.28 366 ILE B O 1
ATOM 5175 N N . GLU B 1 346 ? 74.810 7.542 195.970 1.00 46.03 367 GLU B N 1
ATOM 5176 C CA . GLU B 1 346 ? 75.750 8.641 195.799 1.00 45.51 367 GLU B CA 1
ATOM 5177 C C . GLU B 1 346 ? 75.306 9.859 196.609 1.00 45.82 367 GLU B C 1
ATOM 5178 O O . GLU B 1 346 ? 76.098 10.491 197.309 1.00 42.77 367 GLU B O 1
ATOM 5184 N N . GLN B 1 347 ? 74.032 10.198 196.485 1.00 43.86 368 GLN B N 1
ATOM 5185 C CA . GLN B 1 347 ? 73.509 11.353 197.157 1.00 43.62 368 GLN B CA 1
ATOM 5186 C C . GLN B 1 347 ? 72.034 11.136 197.420 1.00 43.70 368 GLN B C 1
ATOM 5187 O O . GLN B 1 347 ? 71.364 10.416 196.666 1.00 40.43 368 GLN B O 1
ATOM 5193 N N . THR B 1 348 ? 71.538 11.755 198.493 1.00 42.66 369 THR B N 1
ATOM 5194 C CA . THR B 1 348 ? 70.113 11.765 198.801 1.00 43.32 369 THR B CA 1
ATOM 5195 C C . THR B 1 348 ? 69.639 13.208 198.935 1.00 42.28 369 THR B C 1
ATOM 5196 O O . THR B 1 348 ? 70.363 14.084 199.417 1.00 42.96 369 THR B O 1
ATOM 5200 N N . PHE B 1 349 ? 68.411 13.449 198.495 1.00 41.76 370 PHE B N 1
ATOM 5201 C CA . PHE B 1 349 ? 67.813 14.776 198.517 1.00 39.35 370 PHE B CA 1
ATOM 5202 C C . PHE B 1 349 ? 66.462 14.702 199.229 1.00 40.26 370 PHE B C 1
ATOM 5203 O O . PHE B 1 349 ? 65.716 13.723 199.068 1.00 39.10 370 PHE B O 1
ATOM 5211 N N . PRO B 1 350 ? 66.110 15.753 199.980 1.00 38.19 371 PRO B N 1
ATOM 5212 C CA . PRO B 1 350 ? 64.756 15.786 200.495 1.00 39.06 371 PRO B CA 1
ATOM 5213 C C . PRO B 1 350 ? 63.764 16.054 199.375 1.00 39.33 371 PRO B C 1
ATOM 5214 O O . PRO B 1 350 ? 64.160 16.474 198.295 1.00 43.54 371 PRO B O 1
ATOM 5218 N N . PHE B 1 351 ? 62.485 15.785 199.614 1.00 40.58 372 PHE B N 1
ATOM 5219 C CA . PHE B 1 351 ? 61.439 15.990 198.598 1.00 41.37 372 PHE B CA 1
ATOM 5220 C C . PHE B 1 351 ? 61.412 17.424 198.064 1.00 41.88 372 PHE B C 1
ATOM 5221 O O . PHE B 1 351 ? 61.029 17.662 196.927 1.00 44.18 372 PHE B O 1
ATOM 5229 N N . SER B 1 352 ? 61.804 18.382 198.894 1.00 42.45 373 SER B N 1
ATOM 5230 C CA . SER B 1 352 ? 61.812 19.788 198.504 1.00 42.08 373 SER B CA 1
ATOM 5231 C C . SER B 1 352 ? 62.911 20.083 197.472 1.00 41.83 373 SER B C 1
ATOM 5232 O O . SER B 1 352 ? 62.902 21.131 196.831 1.00 40.78 373 SER B O 1
ATOM 5235 N N . LYS B 1 353 ? 63.836 19.148 197.274 1.00 39.84 374 LYS B N 1
ATOM 5236 C CA . LYS B 1 353 ? 64.938 19.388 196.362 1.00 39.71 374 LYS B CA 1
ATOM 5237 C C . LYS B 1 353 ? 64.931 18.423 195.206 1.00 40.01 374 LYS B C 1
ATOM 5238 O O . LYS B 1 353 ? 65.983 18.043 194.733 1.00 40.38 374 LYS B O 1
ATOM 5242 N N . VAL B 1 354 ? 63.749 18.035 194.739 1.00 40.85 375 VAL B N 1
ATOM 5243 C CA . VAL B 1 354 ? 63.651 17.165 193.563 1.00 38.27 375 VAL B CA 1
ATOM 5244 C C . VAL B 1 354 ? 64.271 17.785 192.302 1.00 38.71 375 VAL B C 1
ATOM 5245 O O . VAL B 1 354 ? 64.971 17.089 191.556 1.00 44.26 375 VAL B O 1
ATOM 5249 N N . PRO B 1 355 ? 64.044 19.087 192.061 1.00 39.88 376 PRO B N 1
ATOM 5250 C CA . PRO B 1 355 ? 64.691 19.761 190.925 1.00 41.88 376 PRO B CA 1
ATOM 5251 C C . PRO B 1 355 ? 66.226 19.735 190.958 1.00 42.38 376 PRO B C 1
ATOM 5252 O O . PRO B 1 355 ? 66.869 19.564 189.922 1.00 42.93 376 PRO B O 1
ATOM 5256 N N . GLU B 1 356 ? 66.791 19.916 192.144 1.00 44.31 377 GLU B N 1
ATOM 5257 C CA . GLU B 1 356 ? 68.237 19.798 192.359 1.00 44.68 377 GLU B CA 1
ATOM 5258 C C . GLU B 1 356 ? 68.727 18.392 192.084 1.00 42.80 377 GLU B C 1
ATOM 5259 O O . GLU B 1 356 ? 69.794 18.224 191.518 1.00 44.80 377 GLU B O 1
ATOM 5265 N N . ALA B 1 357 ? 67.954 17.391 192.509 1.00 42.54 378 ALA B N 1
ATOM 5266 C CA . ALA B 1 357 ? 68.247 15.988 192.210 1.00 41.27 378 ALA B CA 1
ATOM 5267 C C . ALA B 1 357 ? 68.251 15.737 190.713 1.00 41.11 378 ALA B C 1
ATOM 5268 O O . ALA B 1 357 ? 69.170 15.113 190.208 1.00 43.99 378 ALA B O 1
ATOM 5270 N N . PHE B 1 358 ? 67.238 16.236 190.004 1.00 42.98 379 PHE B N 1
ATOM 5271 C CA . PHE B 1 358 ? 67.190 16.112 188.537 1.00 42.90 379 PHE B CA 1
ATOM 5272 C C . PHE B 1 358 ? 68.423 16.727 187.887 1.00 42.38 379 PHE B C 1
ATOM 5273 O O . PHE B 1 358 ? 69.002 16.121 187.011 1.00 42.18 379 PHE B O 1
ATOM 5281 N N . LEU B 1 359 ? 68.816 17.929 188.306 1.00 42.32 380 LEU B N 1
ATOM 5282 C CA . LEU B 1 359 ? 69.990 18.589 187.709 1.00 45.00 380 LEU B CA 1
ATOM 5283 C C . LEU B 1 359 ? 71.311 17.855 187.964 1.00 46.04 380 LEU B C 1
ATOM 5284 O O . LEU B 1 359 ? 72.190 17.831 187.096 1.00 44.60 380 LEU B O 1
ATOM 5289 N N . LYS B 1 360 ? 71.451 17.284 189.160 1.00 46.94 381 LYS B N 1
ATOM 5290 C CA . LYS B 1 360 ? 72.604 16.447 189.493 1.00 46.83 381 LYS B CA 1
ATOM 5291 C C . LYS B 1 360 ? 72.745 15.295 188.531 1.00 44.94 381 LYS B C 1
ATOM 5292 O O . LYS B 1 360 ? 73.825 15.072 187.990 1.00 47.91 381 LYS B O 1
ATOM 5298 N N . VAL B 1 361 ? 71.647 14.564 188.336 1.00 44.19 382 VAL B N 1
ATOM 5299 C CA . VAL B 1 361 ? 71.596 13.438 187.427 1.00 43.70 382 VAL B CA 1
ATOM 5300 C C . VAL B 1 361 ? 71.813 13.907 185.996 1.00 44.92 382 VAL B C 1
ATOM 5301 O O . VAL B 1 361 ? 72.517 13.269 185.218 1.00 45.44 382 VAL B O 1
ATOM 5305 N N . GLU B 1 362 ? 71.242 15.053 185.656 1.00 49.63 383 GLU B N 1
ATOM 5306 C CA . GLU B 1 362 ? 71.391 15.599 184.306 1.00 48.26 383 GLU B CA 1
ATOM 5307 C C . GLU B 1 362 ? 72.856 15.943 184.032 1.00 48.40 383 GLU B C 1
ATOM 5308 O O . GLU B 1 362 ? 73.323 15.808 182.913 1.00 48.96 383 GLU B O 1
ATOM 5314 N N . ARG B 1 363 ? 73.589 16.345 185.064 1.00 47.60 384 ARG B N 1
ATOM 5315 C CA . ARG B 1 363 ? 75.016 16.648 184.924 1.00 46.46 384 ARG B CA 1
ATOM 5316 C C . ARG B 1 363 ? 75.863 15.401 184.609 1.00 47.55 384 ARG B C 1
ATOM 5317 O O . ARG B 1 363 ? 76.940 15.514 184.047 1.00 49.94 384 ARG B O 1
ATOM 5325 N N . GLY B 1 364 ? 75.387 14.218 184.963 1.00 46.13 385 GLY B N 1
ATOM 5326 C CA . GLY B 1 364 ? 76.107 12.997 184.631 1.00 46.22 385 GLY B CA 1
ATOM 5327 C C . GLY B 1 364 ? 77.165 12.586 185.636 1.00 44.53 385 GLY B C 1
ATOM 5328 O O . GLY B 1 364 ? 77.113 12.995 186.770 1.00 44.59 385 GLY B O 1
ATOM 5329 N N . HIS B 1 365 ? 78.093 11.726 185.217 1.00 45.76 386 HIS B N 1
ATOM 5330 C CA . HIS B 1 365 ? 79.114 11.136 186.100 1.00 45.88 386 HIS B CA 1
ATOM 5331 C C . HIS B 1 365 ? 78.556 10.423 187.334 1.00 46.35 386 HIS B C 1
ATOM 5332 O O . HIS B 1 365 ? 79.116 10.507 188.432 1.00 47.33 386 HIS B O 1
ATOM 5339 N N . ALA B 1 366 ? 77.461 9.703 187.132 1.00 43.73 387 ALA B N 1
ATOM 5340 C CA . ALA B 1 366 ? 76.879 8.878 188.174 1.00 42.47 387 ALA B CA 1
ATOM 5341 C C . ALA B 1 366 ? 77.947 8.020 188.802 1.00 44.20 387 ALA B C 1
ATOM 5342 O O . ALA B 1 366 ? 78.725 7.371 188.081 1.00 41.91 387 ALA B O 1
ATOM 5344 N N . ARG B 1 367 ? 77.962 7.996 190.136 1.00 42.13 388 ARG B N 1
ATOM 5345 C CA . ARG B 1 367 ? 78.667 6.971 190.899 1.00 41.71 388 ARG B CA 1
ATOM 5346 C C . ARG B 1 367 ? 77.666 6.234 191.767 1.00 43.13 388 ARG B C 1
ATOM 5347 O O . ARG B 1 367 ? 77.550 6.498 192.934 1.00 48.22 388 ARG B O 1
ATOM 5355 N N . GLY B 1 368 ? 76.927 5.301 191.188 1.00 48.00 389 GLY B N 1
ATOM 5356 C CA . GLY B 1 368 ? 75.780 4.696 191.874 1.00 48.50 389 GLY B CA 1
ATOM 5357 C C . GLY B 1 368 ? 74.564 5.593 191.727 1.00 49.62 389 GLY B C 1
ATOM 5358 O O . GLY B 1 368 ? 74.401 6.238 190.683 1.00 52.13 389 GLY B O 1
ATOM 5359 N N . LYS B 1 369 ? 73.734 5.657 192.774 1.00 46.37 390 LYS B N 1
ATOM 5360 C CA . LYS B 1 369 ? 72.362 6.207 192.672 1.00 45.73 390 LYS B CA 1
ATOM 5361 C C . LYS B 1 369 ? 72.086 7.498 193.418 1.00 42.13 390 LYS B C 1
ATOM 5362 O O . LYS B 1 369 ? 72.666 7.753 194.465 1.00 45.19 390 LYS B O 1
ATOM 5368 N N . THR B 1 370 ? 71.169 8.299 192.869 1.00 41.97 391 THR B N 1
ATOM 5369 C CA . THR B 1 370 ? 70.610 9.472 193.552 1.00 42.28 391 THR B CA 1
ATOM 5370 C C . THR B 1 370 ? 69.173 9.162 193.993 1.00 42.50 391 THR B C 1
ATOM 5371 O O . THR B 1 370 ? 68.353 8.746 193.175 1.00 39.84 391 THR B O 1
ATOM 5375 N N . VAL B 1 371 ? 68.876 9.392 195.277 1.00 43.30 392 VAL B N 1
ATOM 5376 C CA . VAL B 1 371 ? 67.619 8.964 195.907 1.00 42.51 392 VAL B CA 1
ATOM 5377 C C . VAL B 1 371 ? 66.892 10.171 196.524 1.00 40.06 392 VAL B C 1
ATOM 5378 O O . VAL B 1 371 ? 67.520 11.068 197.051 1.00 40.04 392 VAL B O 1
ATOM 5382 N N . ILE B 1 372 ? 65.564 10.161 196.469 1.00 41.32 393 ILE B N 1
ATOM 5383 C CA . ILE B 1 372 ? 64.729 11.213 197.053 1.00 40.94 393 ILE B CA 1
ATOM 5384 C C . ILE B 1 372 ? 64.030 10.638 198.287 1.00 43.63 393 ILE B C 1
ATOM 5385 O O . ILE B 1 372 ? 63.320 9.631 198.185 1.00 41.04 393 ILE B O 1
ATOM 5390 N N . ASN B 1 373 ? 64.275 11.250 199.451 1.00 41.69 394 ASN B N 1
ATOM 5391 C CA . ASN B 1 373 ? 63.521 10.946 200.665 1.00 42.57 394 ASN B CA 1
ATOM 5392 C C . ASN B 1 373 ? 62.199 11.676 200.583 1.00 42.39 394 ASN B C 1
ATOM 5393 O O . ASN B 1 373 ? 62.167 12.903 200.616 1.00 42.14 394 ASN B O 1
ATOM 5398 N N . VAL B 1 374 ? 61.115 10.925 200.409 1.00 44.03 395 VAL B N 1
ATOM 5399 C CA . VAL B 1 374 ? 59.787 11.507 200.186 1.00 44.62 395 VAL B CA 1
ATOM 5400 C C . VAL B 1 374 ? 59.141 11.715 201.549 1.00 46.99 395 VAL B C 1
ATOM 5401 O O . VAL B 1 374 ? 58.700 12.805 201.868 1.00 50.72 395 VAL B O 1
ATOM 5405 N N . VAL B 1 375 ? 59.123 10.650 202.344 1.00 49.63 396 VAL B N 1
ATOM 5406 C CA . VAL B 1 375 ? 58.729 10.681 203.751 1.00 50.76 396 VAL B CA 1
ATOM 5407 C C . VAL B 1 375 ? 59.965 11.030 204.584 1.00 55.61 396 VAL B C 1
ATOM 5408 O O . VAL B 1 375 ? 59.931 11.925 205.443 1.00 58.16 396 VAL B O 1
#

Secondary structure (DSSP, 8-state):
----EEEEEBSS--SGGG-EEEEEEPPP---STTEEEEEEEEEEE-HHHHHHHTTTTHHHHHHHH-TT--S-TTTT-SB----EEEEEEEEE-TT--S--TT-EEEEE--TTS--SSBSEEEEEGGGEEEPPTTS-HHHHTTSHHHHHHHHIIIIIIT---TTT-TT-EEEEETTTSHHHHHHHHHHHHTT-EEEEEE-GGGHHHHHHTT-SEEEETTSS-HHHHHHTSPPBSEEEESS-TTHHHHGGGGBPSSS--EEEES--SHHHHHHHH-HHHHHHHHHHHHHHHHHHHHHTT-EEEE------HHHHHHHHHHHHTTS----EEEEEEGGGHHHHHHHHHH---SSEEEEE--/-EEEEEBSS-SSGGG-EEEEEEPPP---STTEEEEEEEEEEE-HHHHHHHTTTTHHHHHHHH-TT--SPTTTT-SB----EEEEEEEEE-TT--S--TT-EEEEE--TTS--SSBSEEEEEGGGEEEPPTTS-HHHHHTSHHHHHHHHIIIIIIT---TTT-TT-EEEEESTTSHHHHHHHHHHHHTT-EEEEEE-GGGHHHHHHTT-SEEEETTSS-HHHHHHTSPPBSEEEESS-GGGGGTGGGGBPTTTT-EEEES--SHHHHHHHH-HHHHHHHHHHHHHHHHHHHHHTT-EEEE------HHHHHHHHHHHHTTS----EEEEEEGGGHHHHHHHHHH----SEEEEE--

Foldseek 3Di:
DADWWWFFWAQDADALVRTDIDRHDHDDDDPDQQKWKWFFQKFFDDVVQRCVSNPFLVQVLVCVLPVPPPDDPSRCPRAGDTFKGWGFTCDGGPPQDPDDGGATKIFGHDPSAGHDRIRMGMDGNFQMARAQPVDDRQQRNLAHQLVLQLCQQCCVVVVDDLPPAAAFEEEEEALFEANNLQNLLRSVNSHHAYEYEDAPVLVVVSVVSPHPHYHHPVPPPSVVVLVPDQAGLEYEAADDDCCVVPVLVRHDFQPAREYEYADACQRVLCVVPNDPRSVVVSVVCVVVVQVVSVVRGYGYYYGYRDRGRVVSNVVSVCVNVVRGGAWEPEEDESVCPSVSSVVVVVDPHRRTYMYRDD/DWWFWFAQDAAALVRTDIDRPDDDDDDPDQQKWKWFFQKFFDDVVQRCVSNPFLVQVLVCVLDVPPPDDPSVCPRAGDTFKGWGFTCDHGPPQDPDDGGATKIFGADPSAGHDRIRMGMHGSFLIARAFPPDDRQQRNLAHQLVLQLCQQCVVVVVDDLVPQAAFEEEEEPLQEANNLQNLLRSVSSHHAYEYEDAPVLVVVSVVSPHPHYHHPPPVCVLVVLVVDQAGQEYEAEDDDCCVVRVLVRHDFQ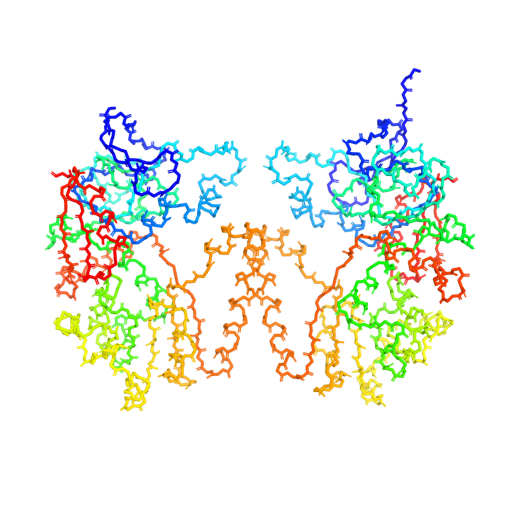PAREYEYQDACQRVLCVPPNDPRSVVVSCVVVVVVQVVSVVRGYGYYYGYRDRGRVVSNVVSVCVNVVRGGAFEDEEEESVCVSVSSVVVVVDPHRGTYMYRDD

Solvent-accessible surface area: 30451 Å² total; per-residue (Å²): 165,84,89,100,6,48,0,24,1,0,66,128,60,23,159,19,146,14,19,105,78,14,112,108,40,78,105,24,102,42,132,139,66,56,21,0,5,0,38,0,42,0,0,0,3,2,89,25,0,11,65,3,2,63,17,60,0,18,53,12,10,47,86,109,40,15,102,123,106,112,109,83,160,38,51,26,44,67,4,4,2,0,0,0,0,0,0,33,2,98,86,27,9,174,100,28,85,187,26,134,86,48,17,83,0,0,0,0,0,6,17,84,56,83,2,0,1,9,37,32,5,37,1,10,17,96,12,3,0,82,19,0,139,73,18,82,33,36,62,0,0,1,6,0,28,8,0,4,12,0,16,8,0,2,31,127,51,14,41,12,51,81,169,61,0,106,58,62,20,1,0,0,4,24,0,12,18,13,22,1,4,3,0,0,6,1,1,62,31,20,90,0,52,0,0,0,8,3,8,116,107,0,13,116,49,0,120,138,16,23,7,59,41,24,4,24,113,128,55,75,55,27,131,65,59,2,86,91,56,139,64,1,20,3,0,1,0,38,84,6,64,80,11,30,109,82,0,11,110,32,5,82,91,184,66,50,2,12,0,0,0,30,67,24,46,49,31,91,4,6,54,139,76,29,30,35,79,0,12,51,66,1,0,44,26,42,3,20,66,35,37,73,18,125,98,106,8,9,68,7,99,32,1,85,28,120,25,22,1,88,15,0,71,70,0,11,124,30,6,67,66,58,116,2,128,28,23,52,70,75,60,24,70,14,76,89,0,30,80,0,0,77,26,30,86,168,35,134,44,49,3,12,6,0,0,41,20,121,126,8,61,0,23,1,0,74,115,59,25,87,20,152,13,21,97,88,11,117,126,32,83,78,30,106,46,87,147,67,57,22,0,13,0,47,0,41,0,0,0,4,1,87,23,0,10,65,5,2,62,17,64,0,16,54,12,9,49,70,109,61,22,103,131,102,119,35,68,159,27,108,27,45,62,6,2,2,0,1,0,0,0,0,31,2,90,89,25,10,174,89,20,80,188,24,103,88,50,31,86,0,0,0,0,0,5,21,86,63,80,2,0,1,6,36,28,4,32,1,14,13,95,11,4,0,81,18,0,195,72,16,82,35,36,58,0,0,1,7,0,30,7,0,4,12,0,16,9,0,2,34,132,50,11,42,11,50,97,136,58,0,95,59,69,32,1,0,0,3,21,0,13,16,13,21,0,4,2,0,0,9,1,0,64,32,16,85,1,57,0,0,0,9,2,5,116,108,0,20,105,52,0,120,91,29,24,7,57,42,25,6,27,111,127,60,77,44,21,59,69,59,2,118,93,55,126,66,0,31,3,0,1,0,39,87,6,66,78,10,26,108,62,0,13,114,27,5,104,93,180,54,50,3,13,0,0,0,29,64,24,46,57,35,61,13,8,51,168,91,28,33,18,75,0,7,46,71,2,0,46,28,40,4,30,66,33,19,60,19,112,148,91,5,10,61,7,98,33,2,84,30,131,22,20,0,84,15,0,69,69,0,10,127,30,6,64,71,61,72,3,69,29,22,54,67,78,58,21,71,20,81,48,0,31,83,0,0,81,21,28,84,168,33,131,44,53,4,12,6,0,0,48,15,120

Sequence (713 aa):
LYFQSMAWVIDKYGKNEVLRFTQNMMMPIIHYPNEVIVKVHAASVNPIDVNMRSGYGATALNMKRDPLHVKIKGEEFPLTLGRDVSGVVMECGLDVKYFKPGDEVWAAVPPWKQGTLSEFVVVSGNEVSHKPKSLTHTQAASLPYVALTAWSAINKVGGLNDKNCTGKRVLILGASGGVGTFAIQVMKAWDAHVTAVCSQDASELVRKLGADDVIDYKSGSVEEQLKSLKPFDFILDNVGGSTETWAPDFLKKWSGATYVTLVTPFLLNMDRLGIADGMLQTGVTVGSKALKHFWKGVHYRWAFFMASGPCLDDIAELVDAGKIRPVIEQTFPFSKVPEAFLKVERGHARGKTVINVVQSMAWVIDKYGKNEVLRFTQNMMMPIIHYPNEVIVKVHAASVNPIDVNMRSGYGATALNMKRDPLHVKIKGEEFPLTLGRDVSGVVMECGLDVKYFKPGDEVWAAVPPWKQGTLSEFVVVSGNEVSHKPKSLTHTQAASLPYVALTAWSAINKVGGLNDKNCTGKRVLILGASGGVGTFAIQVMKAWDAHVTAVCSQDASELVRKLGADDVIDYKSGSVEEQLKSLKPFDFILDNVGGSTETWAPDFLKKWSGATYVTLVTPFLLNMDRLGIADGMLQTGVTVGSKALKHFWKGVHYRWAFFMASGPCLDDIAELVDAGKIRPVIEQTFPFSKVPEAFLKVERGHARGKTVINVV

InterPro domains:
  IPR002364 Quinone oxidoreductase/zeta-crystallin, conserved site [PS01162] (205-226)
  IPR011032 GroES-like superfamily [SSF50129] (43-199)
  IPR013154 Alcohol dehydrogenase-like, N-terminal [PF08240] (71-170)
  IPR020843 Enoylreductase domain [SM00829] (52-393)
  IPR036291 NAD(P)-binding domain superfamily [SSF51735] (173-361)
  IPR037397 NAD(P)H oxidoreductase RTN4IP1, mitochondrial [cd08248] (43-394)
  IPR050700 YIM1 and Zinc-containing Alcohol Dehydrogenase Families [PTHR11695] (13-395)